Protein AF-A0A1I3Q0P3-F1 (afdb_monomer)

Secondary structure (DSSP, 8-state):
--GGGSSTHHHHHHHHHHHTT---HHHHHHHHHHTTTT-SS-S-HHHHHHHHHHHHHHHHHHHHTTT-TTS---HHHHHHT-TTSTT----TT-S-----S---PEE---TT-S---EE-TT--EE-STT--EEEEEEEETTS-EE-GGG-SEEEEEEEE-SS-EEEEEEEEETTEEEEEEEEEEEETTEEEEEEEEEEEESSSEEEEEEEESEETTEE--B-EEEE-TTSSEEEETTEEEEEESS--SEEEEE-TTT--GGGGTTTSPP-SEEE-TTSB-EEEEEEEE-TT--EEEEEEEE---TTPPPPPTTHHHHHTTT------S-HHHHHHHHHHHHHHHHT-SSS--SSSSTT-S--HHHHHHHHHHHHHTT-HHHHHHHHTTTGGGB-TTS-B-SSTTB-SHHHHHHHHHHHHHHHH-PPPPHHHHHHHHHHHHHHHHHSPPTT-SSTTTTSPPSBB-TTT-SSSB--HHHHHHHHHHHHHHHHHTTTT-HHHHHHHHHHHHHHHHHHTSPP---TT-----------------S---S-S--PPPPTT-PPPS---------------SSSSSS-------------------PPPP------------------------------PPPPPP--------------

Structure (mmCIF, N/CA/C/O backbone):
data_AF-A0A1I3Q0P3-F1
#
_entry.id   AF-A0A1I3Q0P3-F1
#
loop_
_atom_site.group_PDB
_atom_site.id
_atom_site.type_symbol
_atom_site.label_atom_id
_atom_site.label_alt_id
_atom_site.label_comp_id
_atom_site.label_asym_id
_atom_site.label_entity_id
_atom_site.label_seq_id
_atom_site.pdbx_PDB_ins_code
_atom_site.Cartn_x
_atom_site.Cartn_y
_atom_site.Cartn_z
_atom_site.occupancy
_atom_site.B_iso_or_equiv
_atom_site.auth_seq_id
_atom_site.auth_comp_id
_atom_site.auth_asym_id
_atom_site.auth_atom_id
_atom_site.pdbx_PDB_model_num
ATOM 1 N N . MET A 1 1 ? 34.367 -17.302 -1.791 1.00 31.48 1 MET A N 1
ATOM 2 C CA . MET A 1 1 ? 34.639 -18.736 -2.048 1.00 31.48 1 MET A CA 1
ATOM 3 C C . MET A 1 1 ? 33.889 -19.529 -0.984 1.00 31.48 1 MET A C 1
ATOM 5 O O . MET A 1 1 ? 34.115 -19.285 0.191 1.00 31.48 1 MET A O 1
ATOM 9 N N . ASN A 1 2 ? 32.884 -20.313 -1.379 1.00 33.78 2 ASN A N 1
ATOM 10 C CA . ASN A 1 2 ? 31.761 -20.708 -0.519 1.00 33.78 2 ASN A CA 1
ATOM 11 C C . ASN A 1 2 ? 32.018 -22.070 0.166 1.00 33.78 2 ASN A C 1
ATOM 13 O O . ASN A 1 2 ? 32.009 -23.105 -0.499 1.00 33.78 2 ASN A O 1
ATOM 17 N N . TRP A 1 3 ? 32.257 -22.073 1.483 1.00 33.59 3 TRP A N 1
ATOM 18 C CA . TRP A 1 3 ? 32.573 -23.265 2.301 1.00 33.59 3 TRP A CA 1
ATOM 19 C C . TRP A 1 3 ? 31.408 -24.285 2.357 1.00 33.59 3 TRP A C 1
ATOM 21 O O . TRP A 1 3 ? 31.614 -25.469 2.612 1.00 33.59 3 TRP A O 1
ATOM 31 N N . MET A 1 4 ? 30.172 -23.880 2.043 1.00 43.62 4 MET A N 1
ATOM 32 C CA . MET A 1 4 ? 28.964 -24.721 2.158 1.00 43.62 4 MET A CA 1
ATOM 33 C C . MET A 1 4 ? 28.831 -25.877 1.144 1.00 43.62 4 MET A C 1
ATOM 35 O O . MET A 1 4 ? 27.904 -26.678 1.262 1.00 43.62 4 MET A O 1
ATOM 39 N N . ASN A 1 5 ? 29.753 -26.032 0.189 1.00 45.09 5 ASN A N 1
ATOM 40 C CA . ASN A 1 5 ? 29.688 -27.104 -0.817 1.00 45.09 5 ASN A CA 1
ATOM 41 C C . ASN A 1 5 ? 30.310 -28.446 -0.376 1.00 45.09 5 ASN A C 1
ATOM 43 O O . ASN A 1 5 ? 30.250 -29.407 -1.139 1.00 45.09 5 ASN A O 1
ATOM 47 N N . TRP A 1 6 ? 30.893 -28.537 0.827 1.00 49.34 6 TRP A N 1
ATOM 48 C CA . TRP A 1 6 ? 31.624 -29.733 1.291 1.00 49.34 6 TRP A CA 1
ATOM 49 C C . TRP A 1 6 ? 30.910 -30.587 2.354 1.00 49.34 6 TRP A C 1
ATOM 51 O O . TRP A 1 6 ? 31.406 -31.649 2.720 1.00 49.34 6 TRP A O 1
ATOM 61 N N . LEU A 1 7 ? 29.732 -30.179 2.837 1.00 51.69 7 LEU A N 1
ATOM 62 C CA . LEU A 1 7 ? 28.928 -30.991 3.761 1.00 51.69 7 LEU A CA 1
ATOM 63 C C . LEU A 1 7 ? 27.899 -31.847 2.996 1.00 51.69 7 LEU A C 1
ATOM 65 O O . LEU A 1 7 ? 27.207 -31.318 2.124 1.00 51.69 7 LEU A O 1
ATOM 69 N N . PRO A 1 8 ? 27.700 -33.139 3.343 1.00 66.56 8 PRO A N 1
ATOM 70 C CA . PRO A 1 8 ? 26.746 -34.036 2.682 1.00 66.56 8 PRO A CA 1
ATOM 71 C C . PRO A 1 8 ? 25.292 -33.753 3.109 1.00 66.56 8 PRO A C 1
ATOM 73 O O . PRO A 1 8 ? 24.484 -34.667 3.276 1.00 66.56 8 PRO A O 1
ATOM 76 N N . TRP A 1 9 ? 24.928 -32.481 3.290 1.00 63.44 9 TRP A N 1
ATOM 77 C CA . TRP A 1 9 ? 23.600 -32.058 3.737 1.00 63.44 9 TRP A CA 1
ATOM 78 C C . TRP A 1 9 ? 22.508 -32.542 2.777 1.00 63.44 9 TRP A C 1
ATOM 80 O O . TRP A 1 9 ? 21.466 -33.019 3.216 1.00 63.44 9 TRP A O 1
ATOM 90 N N . ARG A 1 10 ? 22.791 -32.549 1.467 1.00 62.25 10 ARG A N 1
ATOM 91 C CA . ARG A 1 10 ? 21.894 -33.095 0.436 1.00 62.25 10 ARG A CA 1
ATOM 92 C C . ARG A 1 10 ? 21.556 -34.567 0.675 1.00 62.25 10 ARG A C 1
ATOM 94 O O . ARG A 1 10 ? 20.413 -34.980 0.501 1.00 62.25 10 ARG A O 1
ATOM 101 N N . TYR A 1 11 ? 22.541 -35.357 1.100 1.00 69.94 11 TYR A N 1
ATOM 102 C CA . TYR A 1 11 ? 22.355 -36.770 1.423 1.00 69.94 11 TYR A CA 1
ATOM 103 C C . TYR A 1 11 ? 21.561 -36.950 2.725 1.00 69.94 11 TYR A C 1
ATOM 105 O O . TYR A 1 11 ? 20.678 -37.806 2.786 1.00 69.94 11 TYR A O 1
ATOM 113 N N . LEU A 1 12 ? 21.820 -36.115 3.737 1.00 70.88 12 LEU A N 1
ATOM 114 C CA . LEU A 1 12 ? 21.090 -36.130 5.009 1.00 70.88 12 LEU A CA 1
ATOM 115 C C . LEU A 1 12 ? 19.610 -35.762 4.827 1.00 70.88 12 LEU A C 1
ATOM 117 O O . LEU A 1 12 ? 18.749 -36.498 5.301 1.00 70.88 12 LEU A O 1
ATOM 121 N N . VAL A 1 13 ? 19.309 -34.700 4.073 1.00 67.88 13 VAL A N 1
ATOM 122 C CA . VAL A 1 13 ? 17.935 -34.267 3.756 1.00 67.88 13 VAL A CA 1
ATOM 123 C C . VAL A 1 13 ? 17.188 -35.346 2.970 1.00 67.88 13 VAL A C 1
ATOM 125 O O . VAL A 1 13 ? 16.078 -35.728 3.335 1.00 67.88 13 VAL A O 1
ATOM 128 N N . LYS A 1 14 ? 17.823 -35.917 1.939 1.00 69.38 14 LYS A N 1
ATOM 129 C CA . LYS A 1 14 ? 17.260 -37.019 1.146 1.00 69.38 14 LYS A CA 1
ATOM 130 C C . LYS A 1 14 ? 16.966 -38.260 1.991 1.00 69.38 14 LYS A C 1
ATOM 132 O O . LYS A 1 14 ? 15.929 -38.898 1.812 1.00 69.38 14 LYS A O 1
ATOM 137 N N . ARG A 1 15 ? 17.872 -38.623 2.905 1.00 70.75 15 ARG A N 1
ATOM 138 C CA . ARG A 1 15 ? 17.718 -39.794 3.780 1.00 70.75 15 ARG A CA 1
ATOM 139 C C . ARG A 1 15 ? 16.658 -39.565 4.858 1.00 70.75 15 ARG A C 1
ATOM 141 O O . ARG A 1 15 ? 15.914 -40.495 5.152 1.00 70.75 15 ARG A O 1
ATOM 148 N N . ALA A 1 16 ? 16.559 -38.353 5.401 1.00 67.12 16 ALA A N 1
ATOM 149 C CA . ALA A 1 16 ? 15.517 -37.974 6.350 1.00 67.12 16 ALA A CA 1
ATOM 150 C C . ALA A 1 16 ? 14.125 -37.988 5.695 1.00 67.12 16 ALA A C 1
ATOM 152 O O . ALA A 1 16 ? 13.234 -38.667 6.195 1.00 67.12 16 ALA A O 1
ATOM 153 N N . ALA A 1 17 ? 13.961 -37.350 4.531 1.00 68.69 17 ALA A N 1
ATOM 154 C CA . ALA A 1 17 ? 12.686 -37.312 3.810 1.00 68.69 17 ALA A CA 1
ATOM 155 C C . ALA A 1 17 ? 12.177 -38.720 3.458 1.00 68.69 17 ALA A C 1
ATOM 157 O O . ALA A 1 17 ? 11.055 -39.081 3.812 1.00 68.69 17 ALA A O 1
ATOM 158 N N . LYS A 1 18 ? 13.043 -39.565 2.878 1.00 71.88 18 LYS A N 1
ATOM 159 C CA . LYS A 1 18 ? 12.689 -40.956 2.554 1.00 71.88 18 LYS A CA 1
ATOM 160 C C . LYS A 1 18 ? 12.363 -41.800 3.787 1.00 71.88 18 LYS A C 1
ATOM 162 O O . LYS A 1 18 ? 11.509 -42.676 3.706 1.00 71.88 18 LYS A O 1
ATOM 167 N N . ARG A 1 19 ? 13.020 -41.552 4.928 1.00 74.75 19 ARG A N 1
ATOM 168 C CA . ARG A 1 19 ? 12.754 -42.266 6.190 1.00 74.75 19 ARG A CA 1
ATOM 169 C C . ARG A 1 19 ? 11.371 -41.943 6.763 1.00 74.75 19 ARG A C 1
ATOM 171 O O . ARG A 1 19 ? 10.800 -42.792 7.435 1.00 74.75 19 ARG A O 1
ATOM 178 N N . HIS A 1 20 ? 10.839 -40.758 6.476 1.00 70.62 20 HIS A N 1
ATOM 179 C CA . HIS A 1 20 ? 9.502 -40.329 6.893 1.00 70.62 20 HIS A CA 1
ATOM 180 C C . HIS A 1 20 ? 8.432 -40.519 5.800 1.00 70.62 20 HIS A C 1
ATOM 182 O O . HIS A 1 20 ? 7.332 -39.999 5.936 1.00 70.62 20 HIS A O 1
ATOM 188 N N . GLY A 1 21 ? 8.732 -41.270 4.730 1.00 65.81 21 GLY A N 1
ATOM 189 C CA . GLY A 1 21 ? 7.770 -41.581 3.664 1.00 65.81 21 GLY A CA 1
ATOM 190 C C . GLY A 1 21 ? 7.569 -40.473 2.623 1.00 65.81 21 GLY A C 1
ATOM 191 O O . GLY A 1 21 ? 6.712 -40.610 1.756 1.00 65.81 21 GLY A O 1
ATOM 192 N N . PHE A 1 22 ? 8.363 -39.399 2.664 1.00 66.56 22 PHE A N 1
ATOM 193 C CA . PHE A 1 22 ? 8.297 -38.315 1.685 1.00 66.56 22 PHE A CA 1
ATOM 194 C C . PHE A 1 22 ? 9.160 -38.609 0.449 1.00 66.56 22 PHE A C 1
ATOM 196 O O . PHE A 1 22 ? 10.204 -39.271 0.523 1.00 66.56 22 PHE A O 1
ATOM 203 N N . LEU A 1 23 ? 8.735 -38.078 -0.703 1.00 65.19 23 LEU A N 1
ATOM 204 C CA . LEU A 1 23 ? 9.536 -38.060 -1.930 1.00 65.19 23 LEU A CA 1
ATOM 205 C C . LEU A 1 23 ? 10.870 -37.345 -1.677 1.00 65.19 23 LEU A C 1
ATOM 207 O O . LEU A 1 23 ? 10.957 -36.448 -0.844 1.00 65.19 23 LEU A O 1
ATOM 211 N N . ASP A 1 24 ? 11.919 -37.746 -2.399 1.00 72.06 24 ASP A N 1
ATOM 212 C CA . ASP A 1 24 ? 13.231 -37.094 -2.323 1.00 72.06 24 ASP A CA 1
ATOM 213 C C . ASP A 1 24 ? 13.091 -35.619 -2.736 1.00 72.06 24 ASP A C 1
ATOM 215 O O . ASP A 1 24 ? 12.898 -35.361 -3.924 1.00 72.06 24 ASP A O 1
ATOM 219 N N . PRO A 1 25 ? 13.190 -34.656 -1.804 1.00 57.84 25 PRO A N 1
ATOM 220 C CA . PRO A 1 25 ? 12.833 -33.267 -2.069 1.00 57.84 25 PRO A CA 1
ATOM 221 C C . PRO A 1 25 ? 13.770 -32.627 -3.093 1.00 57.84 25 PRO A C 1
ATOM 223 O O . PRO A 1 25 ? 13.349 -31.751 -3.832 1.00 57.84 25 PRO A O 1
ATOM 226 N N . ILE A 1 26 ? 15.016 -33.100 -3.206 1.00 60.94 26 ILE A N 1
ATOM 227 C CA . ILE A 1 26 ? 15.983 -32.596 -4.191 1.00 60.94 26 ILE A CA 1
ATOM 228 C C . ILE A 1 26 ? 15.637 -33.113 -5.588 1.00 60.94 26 ILE A C 1
ATOM 230 O O . ILE A 1 26 ? 15.688 -32.362 -6.558 1.00 60.94 26 ILE A O 1
ATOM 234 N N . ALA A 1 27 ? 15.269 -34.392 -5.698 1.00 60.84 27 ALA A N 1
ATOM 235 C CA . ALA A 1 27 ? 14.805 -34.957 -6.961 1.00 60.84 27 ALA A CA 1
ATOM 236 C C . ALA A 1 27 ? 13.433 -34.394 -7.364 1.00 60.84 27 ALA A C 1
ATOM 238 O O . ALA A 1 27 ? 13.178 -34.216 -8.550 1.00 60.84 27 ALA A O 1
ATOM 239 N N . LEU A 1 28 ? 12.571 -34.093 -6.389 1.00 58.91 28 LEU A N 1
ATOM 240 C CA . LEU A 1 28 ? 11.281 -33.448 -6.598 1.00 58.91 28 LEU A CA 1
ATOM 241 C C . LEU A 1 28 ? 11.463 -32.004 -7.067 1.00 58.91 28 LEU A C 1
ATOM 243 O O . LEU A 1 28 ? 10.904 -31.665 -8.092 1.00 58.91 28 LEU A O 1
ATOM 247 N N . LEU A 1 29 ? 12.300 -31.195 -6.407 1.00 55.69 29 LEU A N 1
ATOM 248 C CA . LEU A 1 29 ? 12.660 -29.840 -6.853 1.00 55.69 29 LEU A CA 1
ATOM 249 C C . LEU A 1 29 ? 13.278 -29.845 -8.255 1.00 55.69 29 LEU A C 1
ATOM 251 O O . LEU A 1 29 ? 12.891 -29.044 -9.097 1.00 55.69 29 LEU A O 1
ATOM 255 N N . GLY A 1 30 ? 14.185 -30.786 -8.539 1.00 59.50 30 GLY A N 1
ATOM 256 C CA . GLY A 1 30 ? 14.754 -30.947 -9.879 1.00 59.50 30 GLY A CA 1
ATOM 257 C C . GLY A 1 30 ? 13.704 -31.302 -10.940 1.00 59.50 30 GLY A C 1
ATOM 258 O O . GLY A 1 30 ? 13.764 -30.785 -12.051 1.00 59.50 30 GLY A O 1
ATOM 259 N N . LYS A 1 31 ? 12.715 -32.139 -10.596 1.00 61.66 31 LYS A N 1
ATOM 260 C CA . LYS A 1 31 ? 11.578 -32.450 -11.476 1.00 61.66 31 LYS A CA 1
ATOM 261 C C . LYS A 1 31 ? 10.579 -31.294 -11.597 1.00 61.66 31 LYS A C 1
ATOM 263 O O . LYS A 1 31 ? 10.081 -31.054 -12.689 1.00 61.66 31 LYS A O 1
ATOM 268 N N . LEU A 1 32 ? 10.320 -30.558 -10.520 1.00 58.47 32 LEU A N 1
ATOM 269 C CA . LEU A 1 32 ? 9.464 -29.371 -10.518 1.00 58.47 32 LEU A CA 1
ATOM 270 C C . LEU A 1 32 ? 10.047 -28.283 -11.422 1.00 58.47 32 LEU A C 1
ATOM 272 O O . LEU A 1 32 ? 9.343 -27.776 -12.283 1.00 58.47 32 LEU A O 1
ATOM 276 N N . HIS A 1 33 ? 11.357 -28.033 -11.338 1.00 57.72 33 HIS A N 1
ATOM 277 C CA . HIS A 1 33 ? 12.046 -27.139 -12.273 1.00 57.72 33 HIS A CA 1
ATOM 278 C C . HIS A 1 33 ? 11.971 -27.631 -13.728 1.00 57.72 33 HIS A C 1
ATOM 280 O O . HIS A 1 33 ? 11.928 -26.815 -14.640 1.00 57.72 33 HIS A O 1
ATOM 286 N N . SER A 1 34 ? 11.927 -28.948 -13.973 1.00 59.62 34 SER A N 1
ATOM 287 C CA . SER A 1 34 ? 11.776 -29.477 -15.337 1.00 59.62 34 SER A CA 1
ATOM 288 C C . SER A 1 34 ? 10.367 -29.324 -15.922 1.00 59.62 34 SER A C 1
ATOM 290 O O . SER A 1 34 ? 10.226 -29.401 -17.137 1.00 59.62 34 SER A O 1
ATOM 292 N N . PHE A 1 35 ? 9.341 -29.072 -15.097 1.00 62.06 35 PHE A N 1
ATOM 293 C CA . PHE A 1 35 ? 8.002 -28.730 -15.594 1.00 62.06 35 PHE A CA 1
ATOM 294 C C . PHE A 1 35 ? 7.901 -27.284 -16.102 1.00 62.06 35 PHE A C 1
ATOM 296 O O . PHE A 1 35 ? 6.947 -26.971 -16.802 1.00 62.06 35 PHE A O 1
ATOM 303 N N . ALA A 1 36 ? 8.884 -26.426 -15.803 1.00 57.00 36 ALA A N 1
ATOM 304 C CA . ALA A 1 36 ? 8.935 -25.029 -16.243 1.00 57.00 36 ALA A CA 1
ATOM 305 C C . ALA A 1 36 ? 9.684 -24.821 -17.583 1.00 57.00 36 ALA A C 1
ATOM 307 O O . ALA A 1 36 ? 10.073 -23.699 -17.915 1.00 57.00 36 ALA A O 1
ATOM 308 N N . GLN A 1 37 ? 9.928 -25.888 -18.358 1.00 57.44 37 GLN A N 1
ATOM 309 C CA . GLN A 1 37 ? 10.468 -25.754 -19.717 1.00 57.44 37 GLN A CA 1
ATOM 310 C C . GLN A 1 37 ? 9.395 -25.175 -20.648 1.00 57.44 37 GLN A C 1
ATOM 312 O O . GLN A 1 37 ? 8.255 -25.635 -20.576 1.00 57.44 37 GLN A O 1
ATOM 317 N N . PRO A 1 38 ? 9.733 -24.189 -21.504 1.00 51.31 38 PRO A N 1
ATOM 318 C CA . PRO A 1 38 ? 11.033 -24.007 -22.173 1.00 51.31 38 PRO A CA 1
ATOM 319 C C . PRO A 1 38 ? 11.969 -22.911 -21.613 1.00 51.31 38 PRO A C 1
ATOM 321 O O . PRO A 1 38 ? 12.885 -22.479 -22.309 1.00 51.31 38 PRO A O 1
ATOM 324 N N . SER A 1 39 ? 11.794 -22.461 -20.370 1.00 60.47 39 SER A N 1
ATOM 325 C CA . SER A 1 39 ? 12.551 -21.316 -19.840 1.00 60.47 39 SER A CA 1
ATOM 326 C C . SER A 1 39 ? 13.993 -21.617 -19.405 1.00 60.47 39 SER A C 1
ATOM 328 O O . SER A 1 39 ? 14.283 -22.648 -18.794 1.00 60.47 39 SER A O 1
ATOM 330 N N . GLU A 1 40 ? 14.897 -20.660 -19.653 1.00 60.88 40 GLU A N 1
ATOM 331 C CA . GLU A 1 40 ? 16.273 -20.641 -19.118 1.00 60.88 40 GLU A CA 1
ATOM 332 C C . GLU A 1 40 ? 16.326 -20.281 -17.621 1.00 60.88 40 GLU A C 1
ATOM 334 O O . GLU A 1 40 ? 17.331 -20.531 -16.951 1.00 60.88 40 GLU A O 1
ATOM 339 N N . VAL A 1 41 ? 15.249 -19.686 -17.102 1.00 56.66 41 VAL A N 1
ATOM 340 C CA . VAL A 1 41 ? 15.086 -19.260 -15.706 1.00 56.66 41 VAL A CA 1
ATOM 341 C C . VAL A 1 41 ? 13.923 -20.036 -15.082 1.00 56.66 41 VAL A C 1
ATOM 343 O O . VAL A 1 41 ? 12.924 -20.307 -15.748 1.00 56.66 41 VAL A O 1
ATOM 346 N N . GLY A 1 42 ? 14.047 -20.415 -13.809 1.00 59.09 42 GLY A N 1
ATOM 347 C CA . GLY A 1 42 ? 12.918 -20.951 -13.041 1.00 59.09 42 GLY A CA 1
ATOM 348 C C . GLY A 1 42 ? 11.895 -19.867 -12.681 1.00 59.09 42 GLY A C 1
ATOM 349 O O . GLY A 1 42 ? 11.893 -18.780 -13.251 1.00 59.09 42 GLY A O 1
ATOM 350 N N . GLU A 1 43 ? 11.034 -20.147 -11.706 1.00 57.41 43 GLU A N 1
ATOM 351 C CA . GLU A 1 43 ? 10.203 -19.105 -11.093 1.00 57.41 43 GLU A CA 1
ATOM 352 C C . GLU A 1 43 ? 11.100 -18.038 -10.423 1.00 57.41 43 GLU A C 1
ATOM 354 O O . GLU A 1 43 ? 12.088 -18.413 -9.772 1.00 57.41 43 GLU A O 1
ATOM 359 N N . PRO A 1 44 ? 10.787 -16.729 -10.541 1.00 58.25 44 PRO A N 1
ATOM 360 C CA . PRO A 1 44 ? 11.600 -15.668 -9.951 1.00 58.25 44 PRO A CA 1
ATOM 361 C C . PRO A 1 44 ? 11.810 -15.875 -8.445 1.00 58.25 44 PRO A C 1
ATOM 363 O O . PRO A 1 44 ? 10.858 -16.094 -7.688 1.00 58.25 44 PRO A O 1
ATOM 366 N N . ILE A 1 45 ? 13.056 -15.771 -7.969 1.00 60.00 45 ILE A N 1
ATOM 367 C CA . ILE A 1 45 ? 13.389 -15.981 -6.547 1.00 60.00 45 ILE A CA 1
ATOM 368 C C . ILE A 1 45 ? 12.661 -14.959 -5.664 1.00 60.00 45 ILE A C 1
ATOM 370 O O . ILE A 1 45 ? 12.286 -15.267 -4.530 1.00 60.00 45 ILE A O 1
ATOM 374 N N . GLU A 1 46 ? 12.450 -13.749 -6.174 1.00 64.69 46 GLU A N 1
ATOM 375 C CA . GLU A 1 46 ? 11.692 -12.684 -5.526 1.00 64.69 46 GLU A CA 1
ATOM 376 C C . GLU A 1 46 ? 10.242 -13.115 -5.260 1.00 64.69 46 GLU A C 1
ATOM 378 O O . GLU A 1 46 ? 9.743 -12.935 -4.144 1.00 64.69 46 GLU A O 1
ATOM 383 N N . LEU A 1 47 ? 9.596 -13.758 -6.242 1.00 60.81 47 LEU A N 1
ATOM 384 C CA . LEU A 1 47 ? 8.244 -14.304 -6.113 1.00 60.81 47 LEU A CA 1
ATOM 385 C C . LEU A 1 47 ? 8.204 -15.527 -5.205 1.00 60.81 47 LEU A C 1
ATOM 387 O O . LEU A 1 47 ? 7.302 -15.633 -4.381 1.00 60.81 47 LEU A O 1
ATOM 391 N N . LEU A 1 48 ? 9.203 -16.407 -5.272 1.00 58.56 48 LEU A N 1
ATOM 392 C CA . LEU A 1 48 ? 9.302 -17.547 -4.360 1.00 58.56 48 LEU A CA 1
ATOM 393 C C . LEU A 1 48 ? 9.444 -17.093 -2.905 1.00 58.56 48 LEU A C 1
ATOM 395 O O . LEU A 1 48 ? 8.753 -17.600 -2.026 1.00 58.56 48 LEU A O 1
ATOM 399 N N . ARG A 1 49 ? 10.304 -16.106 -2.626 1.00 61.22 49 ARG A N 1
ATOM 400 C CA . ARG A 1 49 ? 10.451 -15.536 -1.275 1.00 61.22 49 ARG A CA 1
ATOM 401 C C . ARG A 1 49 ? 9.151 -14.903 -0.801 1.00 61.22 49 ARG A C 1
ATOM 403 O O . ARG A 1 49 ? 8.736 -15.148 0.331 1.00 61.22 49 ARG A O 1
ATOM 410 N N . ALA A 1 50 ? 8.506 -14.127 -1.667 1.00 59.38 50 ALA A N 1
ATOM 411 C CA . ALA A 1 50 ? 7.207 -13.541 -1.385 1.00 59.38 50 ALA A CA 1
ATOM 412 C C . ALA A 1 50 ? 6.148 -14.606 -1.079 1.00 59.38 50 ALA A C 1
ATOM 414 O O . ALA A 1 50 ? 5.475 -14.516 -0.056 1.00 59.38 50 ALA A O 1
ATOM 415 N N . GLY A 1 51 ? 6.049 -15.627 -1.930 1.00 66.75 51 GLY A N 1
ATOM 416 C CA . GLY A 1 51 ? 5.122 -16.742 -1.797 1.00 66.75 51 GLY A CA 1
ATOM 417 C C . GLY A 1 51 ? 5.370 -17.545 -0.526 1.00 66.75 51 GLY A C 1
ATOM 418 O O . GLY A 1 51 ? 4.422 -17.881 0.172 1.00 66.75 51 GLY A O 1
ATOM 419 N N . VAL A 1 52 ? 6.630 -17.782 -0.146 1.00 69.50 52 VAL A N 1
ATOM 420 C CA . VAL A 1 52 ? 6.970 -18.463 1.114 1.00 69.50 52 VAL A CA 1
ATOM 421 C C . VAL A 1 52 ? 6.499 -17.661 2.325 1.00 69.50 52 VAL A C 1
ATOM 423 O O . VAL A 1 52 ? 5.877 -18.238 3.212 1.00 69.50 52 VAL A O 1
ATOM 426 N N . VAL A 1 53 ? 6.750 -16.348 2.373 1.00 72.50 53 VAL A N 1
ATOM 427 C CA . VAL A 1 53 ? 6.267 -15.491 3.474 1.00 72.50 53 VAL A CA 1
ATOM 428 C C . VAL A 1 53 ? 4.737 -15.483 3.519 1.00 72.50 53 VAL A C 1
ATOM 430 O O . VAL A 1 53 ? 4.140 -15.633 4.586 1.00 72.50 53 VAL A O 1
ATOM 433 N N . PHE A 1 54 ? 4.102 -15.381 2.354 1.00 76.69 54 PHE A N 1
ATOM 434 C CA . PHE A 1 54 ? 2.653 -15.365 2.209 1.00 76.69 54 PHE A CA 1
ATOM 435 C C . PHE A 1 54 ? 2.001 -16.682 2.656 1.00 76.69 54 PHE A C 1
ATOM 437 O O . PHE A 1 54 ? 1.058 -16.675 3.444 1.00 76.69 54 PHE A O 1
ATOM 444 N N . HIS A 1 55 ? 2.547 -17.830 2.252 1.00 81.19 55 HIS A N 1
ATOM 445 C CA . HIS A 1 55 ? 2.069 -19.142 2.688 1.00 81.19 55 HIS A CA 1
ATOM 446 C C . HIS A 1 55 ? 2.429 -19.450 4.143 1.00 81.19 55 HIS A C 1
ATOM 448 O O . HIS A 1 55 ? 1.642 -20.106 4.820 1.00 81.19 55 HIS A O 1
ATOM 454 N N . ALA A 1 56 ? 3.553 -18.954 4.669 1.00 80.38 56 ALA A N 1
ATOM 455 C CA . ALA A 1 56 ? 3.862 -19.050 6.096 1.00 80.38 56 ALA A CA 1
ATOM 456 C C . ALA A 1 56 ? 2.818 -18.302 6.939 1.00 80.38 56 ALA A C 1
ATOM 458 O O . ALA A 1 56 ? 2.302 -18.858 7.909 1.00 80.38 56 ALA A O 1
ATOM 459 N N . ARG A 1 57 ? 2.419 -17.093 6.521 1.00 85.19 57 ARG A N 1
ATOM 460 C CA . ARG A 1 57 ? 1.259 -16.400 7.100 1.00 85.19 57 ARG A CA 1
ATOM 461 C C . ARG A 1 57 ? -0.017 -17.202 6.916 1.00 85.19 57 ARG A C 1
ATOM 463 O O . ARG A 1 57 ? -0.770 -17.367 7.866 1.00 85.19 57 ARG A O 1
ATOM 470 N N . GLY A 1 58 ? -0.228 -17.766 5.732 1.00 86.69 58 GLY A N 1
ATOM 471 C CA . GLY A 1 58 ? -1.384 -18.607 5.456 1.00 86.69 58 GLY A CA 1
ATOM 472 C C . GLY A 1 58 ? -1.487 -19.831 6.373 1.00 86.69 58 GLY A C 1
ATOM 473 O O . GLY A 1 58 ? -2.590 -20.213 6.766 1.00 86.69 58 GLY A O 1
ATOM 474 N N . LEU A 1 59 ? -0.357 -20.425 6.769 1.00 87.44 59 LEU A N 1
ATOM 475 C CA . LEU A 1 59 ? -0.311 -21.483 7.780 1.00 87.44 59 LEU A CA 1
ATOM 476 C C . LEU A 1 59 ? -0.760 -20.957 9.147 1.00 87.44 59 LEU A C 1
ATOM 478 O O . LEU A 1 59 ? -1.596 -21.590 9.788 1.00 87.44 59 LEU A O 1
ATOM 482 N N . ILE A 1 60 ? -0.259 -19.799 9.581 1.00 88.75 60 ILE A N 1
ATOM 483 C CA . ILE A 1 60 ? -0.670 -19.173 10.848 1.00 88.75 60 ILE A CA 1
ATOM 484 C C . ILE A 1 60 ? -2.173 -18.867 10.821 1.00 88.75 60 ILE A C 1
ATOM 486 O O . ILE A 1 60 ? -2.905 -19.302 11.706 1.00 88.75 60 ILE A O 1
ATOM 490 N N . ASN A 1 61 ? -2.651 -18.216 9.761 1.00 91.69 61 ASN A N 1
ATOM 491 C CA . ASN A 1 61 ? -4.062 -17.915 9.536 1.00 91.69 61 ASN A CA 1
ATOM 492 C C . ASN A 1 61 ? -4.930 -19.179 9.632 1.00 91.69 61 ASN A C 1
ATOM 494 O O . ASN A 1 61 ? -5.969 -19.160 10.287 1.00 91.69 61 ASN A O 1
ATOM 498 N N . SER A 1 62 ? -4.497 -20.298 9.036 1.00 87.75 62 SER A N 1
ATOM 499 C CA . SER A 1 62 ? -5.239 -21.565 9.110 1.00 87.75 62 SER A CA 1
ATOM 500 C C . SER A 1 62 ? -5.378 -22.103 10.536 1.00 87.75 62 SER A C 1
ATOM 502 O O . SER A 1 62 ? -6.421 -22.644 10.889 1.00 87.75 62 SER A O 1
ATOM 504 N N . ARG A 1 63 ? -4.354 -21.909 11.374 1.00 87.62 63 ARG A N 1
ATOM 505 C CA . ARG A 1 63 ? -4.326 -22.384 12.763 1.00 87.62 63 ARG A CA 1
ATOM 506 C C . ARG A 1 63 ? -5.043 -21.459 13.731 1.00 87.62 63 ARG A C 1
ATOM 508 O O . ARG A 1 63 ? -5.540 -21.931 14.743 1.00 87.62 63 ARG A O 1
ATOM 515 N N . VAL A 1 64 ? -5.077 -20.166 13.445 1.00 90.94 64 VAL A N 1
ATOM 516 C CA . VAL A 1 64 ? -5.667 -19.185 14.354 1.00 90.94 64 VAL A CA 1
ATOM 517 C C . VAL A 1 64 ? -7.121 -18.929 13.981 1.00 90.94 64 VAL A C 1
ATOM 519 O O . VAL A 1 64 ? -8.007 -19.141 14.796 1.00 90.94 64 VAL A O 1
ATOM 522 N N . ILE A 1 65 ? -7.402 -18.544 12.739 1.00 92.19 65 ILE A N 1
ATOM 523 C CA . ILE A 1 65 ? -8.725 -18.033 12.360 1.00 92.19 65 ILE A CA 1
ATOM 524 C C . ILE A 1 65 ? -9.779 -19.143 12.385 1.00 92.19 65 ILE A C 1
ATOM 526 O O . ILE A 1 65 ? -10.841 -18.984 12.978 1.00 92.19 65 ILE A O 1
ATOM 530 N N . GLN A 1 66 ? -9.481 -20.298 11.782 1.00 86.94 66 GLN A N 1
ATOM 531 C CA . GLN A 1 66 ? -10.456 -21.386 11.641 1.00 86.94 66 GLN A CA 1
ATOM 532 C C . GLN A 1 66 ? -10.960 -21.922 12.988 1.00 86.94 66 GLN A C 1
ATOM 534 O O . GLN A 1 66 ? -12.088 -22.404 13.071 1.00 86.94 66 GLN A O 1
ATOM 539 N N . HIS A 1 67 ? -10.124 -21.866 14.023 1.00 87.81 67 HIS A N 1
ATOM 540 C CA . HIS A 1 67 ? -10.458 -22.365 15.353 1.00 87.81 67 HIS A CA 1
ATOM 541 C C . HIS A 1 67 ? -11.142 -21.319 16.242 1.00 87.81 67 HIS A C 1
ATOM 543 O O . HIS A 1 67 ? -11.618 -21.681 17.310 1.00 87.81 67 HIS A O 1
ATOM 549 N N . ASN A 1 68 ? -11.215 -20.063 15.795 1.00 92.81 68 ASN A N 1
ATOM 550 C CA . ASN A 1 68 ? -11.655 -18.915 16.589 1.00 92.81 68 ASN A CA 1
ATOM 551 C C . ASN A 1 68 ? -12.620 -18.024 15.783 1.00 92.81 68 ASN A C 1
ATOM 553 O O . ASN A 1 68 ? -12.491 -16.802 15.762 1.00 92.81 68 ASN A O 1
ATOM 557 N N . LEU A 1 69 ? -13.559 -18.622 15.038 1.00 91.06 69 LEU A N 1
ATOM 558 C CA . LEU A 1 69 ? -14.491 -17.888 14.159 1.00 91.06 69 LEU A CA 1
ATOM 559 C C . LEU A 1 69 ? -15.488 -16.993 14.916 1.00 91.06 69 LEU A C 1
ATOM 561 O O . LEU A 1 69 ? -16.149 -16.154 14.315 1.00 91.06 69 LEU A O 1
ATOM 565 N N . ASP A 1 70 ? -15.601 -17.168 16.225 1.00 90.88 70 ASP A N 1
ATOM 566 C CA . ASP A 1 70 ? -16.400 -16.349 17.130 1.00 90.88 70 ASP A CA 1
ATOM 567 C C . ASP A 1 70 ? -15.759 -14.979 17.438 1.00 90.88 70 ASP A C 1
ATOM 569 O O . ASP A 1 70 ? -16.473 -14.030 17.791 1.00 90.88 70 ASP A O 1
ATOM 573 N N . TRP A 1 71 ? -14.444 -14.833 17.228 1.00 95.88 71 TRP A N 1
ATOM 574 C CA . TRP A 1 71 ? -13.713 -13.571 17.390 1.00 95.88 71 TRP A CA 1
ATOM 575 C C . TRP A 1 71 ? -14.121 -12.527 16.349 1.00 95.88 71 TRP A C 1
ATOM 577 O O . TRP A 1 71 ? -14.572 -12.866 15.259 1.00 95.88 71 TRP A O 1
ATOM 587 N N . VAL A 1 72 ? -13.925 -11.242 16.658 1.00 96.50 72 VAL A N 1
ATOM 588 C CA . VAL A 1 72 ? -14.196 -10.152 15.704 1.00 96.50 72 VAL A CA 1
ATOM 589 C C . VAL A 1 72 ? -13.069 -10.068 14.677 1.00 96.50 72 VAL A C 1
ATOM 591 O O . VAL A 1 72 ? -11.977 -9.590 14.983 1.00 96.50 72 VAL A O 1
ATOM 594 N N . TRP A 1 73 ? -13.290 -10.508 13.446 1.00 97.00 73 TRP A N 1
ATOM 595 C CA . TRP A 1 73 ? -12.217 -10.522 12.453 1.00 97.00 73 TRP A CA 1
ATOM 596 C C . TRP A 1 73 ? -12.280 -9.339 11.474 1.00 97.00 73 TRP A C 1
ATOM 598 O O . TRP A 1 73 ? -13.338 -8.721 11.320 1.00 97.00 73 TRP A O 1
ATOM 608 N N . PRO A 1 74 ? -11.159 -9.016 10.789 1.00 96.81 74 PRO A N 1
ATOM 609 C CA . PRO A 1 74 ? -11.160 -8.114 9.638 1.00 96.81 74 PRO A CA 1
ATOM 610 C C . PRO A 1 74 ? -12.193 -8.524 8.587 1.00 96.81 74 PRO A C 1
ATOM 612 O O . PRO A 1 74 ? -12.523 -9.707 8.462 1.00 96.81 74 PRO A O 1
ATOM 615 N N . TYR A 1 75 ? -12.651 -7.570 7.770 1.00 97.06 75 TYR A N 1
ATOM 616 C CA . TYR A 1 75 ? -13.757 -7.805 6.839 1.00 97.06 75 TYR A CA 1
ATOM 617 C C . TYR A 1 75 ? -13.533 -9.010 5.920 1.00 97.06 75 TYR A C 1
ATOM 619 O O . TYR A 1 75 ? -14.430 -9.829 5.742 1.00 97.06 75 TYR A O 1
ATOM 627 N N . TRP A 1 76 ? -12.322 -9.168 5.384 1.00 96.06 76 TRP A N 1
ATOM 628 C CA . TRP A 1 76 ? -12.004 -10.273 4.481 1.00 96.06 76 TRP A CA 1
ATOM 629 C C . TRP A 1 76 ? -12.191 -11.654 5.124 1.00 96.06 76 TRP A C 1
ATOM 631 O O . TRP A 1 76 ? -12.613 -12.587 4.447 1.00 96.06 76 TRP A O 1
ATOM 641 N N . VAL A 1 77 ? -11.920 -11.793 6.425 1.00 96.12 77 VAL A N 1
ATOM 642 C CA . VAL A 1 77 ? -12.111 -13.053 7.152 1.00 96.12 77 VAL A CA 1
ATOM 643 C C . VAL A 1 77 ? -13.598 -13.330 7.325 1.00 96.12 77 VAL A C 1
ATOM 645 O O . VAL A 1 77 ? -14.054 -14.418 6.987 1.00 96.12 77 VAL A O 1
ATOM 648 N N . GLU A 1 78 ? -14.354 -12.331 7.787 1.00 95.88 78 GLU A N 1
ATOM 649 C CA . GLU A 1 78 ? -15.809 -12.428 7.972 1.00 95.88 78 GLU A CA 1
ATOM 650 C C . GLU A 1 78 ? -16.523 -12.808 6.665 1.00 95.88 78 GLU A C 1
ATOM 652 O O . GLU A 1 78 ? -17.571 -13.442 6.699 1.00 95.88 78 GLU A O 1
ATOM 657 N N . ARG A 1 79 ? -15.948 -12.450 5.507 1.00 95.38 79 ARG A N 1
ATOM 658 C CA . ARG A 1 79 ? -16.446 -12.854 4.187 1.00 95.38 79 ARG A CA 1
ATOM 659 C C . ARG A 1 79 ? -15.954 -14.241 3.763 1.00 95.38 79 ARG A C 1
ATOM 661 O O . ARG A 1 79 ? -16.754 -15.133 3.518 1.00 95.38 79 ARG A O 1
ATOM 668 N N . GLN A 1 80 ? -14.640 -14.468 3.708 1.00 95.06 80 GLN A N 1
ATOM 669 C CA . GLN A 1 80 ? -14.083 -15.718 3.164 1.00 95.06 80 GLN A CA 1
ATOM 670 C C . GLN A 1 80 ? -14.384 -16.957 4.010 1.00 95.06 80 GLN A C 1
ATOM 672 O O . GLN A 1 80 ? -14.278 -18.083 3.510 1.00 95.06 80 GLN A O 1
ATOM 677 N N . PHE A 1 81 ? -14.703 -16.774 5.295 1.00 92.56 81 PHE A N 1
ATOM 678 C CA . PHE A 1 81 ? -14.979 -17.883 6.197 1.00 92.56 81 PHE A CA 1
ATOM 679 C C . PHE A 1 81 ? -16.466 -18.226 6.340 1.00 92.56 81 PHE A C 1
ATOM 681 O O . PHE A 1 81 ? -16.744 -19.328 6.826 1.00 92.56 81 PHE A O 1
ATOM 688 N N . ASP A 1 82 ? -17.373 -17.377 5.848 1.00 93.12 82 ASP A N 1
ATOM 689 C CA . ASP A 1 82 ? -18.828 -17.571 5.856 1.00 93.12 82 ASP A CA 1
ATOM 690 C C . ASP A 1 82 ? -19.295 -18.365 4.619 1.00 93.12 82 ASP A C 1
ATOM 692 O O . ASP A 1 82 ? -19.217 -17.843 3.511 1.00 93.12 82 ASP A O 1
ATOM 696 N N . PRO A 1 83 ? -19.804 -19.608 4.762 1.00 92.81 83 PRO A N 1
ATOM 697 C CA . PRO A 1 83 ? -20.299 -20.412 3.638 1.00 92.81 83 PRO A CA 1
ATOM 698 C C . PRO A 1 83 ? -21.450 -19.785 2.843 1.00 92.81 83 PRO A C 1
ATOM 700 O O . PRO A 1 83 ? -21.718 -20.231 1.729 1.00 92.81 83 PRO A O 1
ATOM 703 N N . GLY A 1 84 ? -22.162 -18.813 3.421 1.00 93.75 84 GLY A N 1
ATOM 704 C CA . GLY A 1 84 ? -23.241 -18.091 2.752 1.00 93.75 84 GLY A CA 1
ATOM 705 C C . GLY A 1 84 ? -22.774 -16.893 1.924 1.00 93.75 84 GLY A C 1
ATOM 706 O O . GLY A 1 84 ? -23.586 -16.317 1.199 1.00 93.75 84 GLY A O 1
ATOM 707 N N . ASP A 1 85 ? -21.502 -16.501 2.023 1.00 95.00 85 ASP A N 1
ATOM 708 C CA . ASP A 1 85 ? -20.978 -15.324 1.339 1.00 95.00 85 ASP A CA 1
ATOM 709 C C . ASP A 1 85 ? -20.389 -15.678 -0.043 1.00 95.00 85 ASP A C 1
ATOM 711 O O . ASP A 1 85 ? -19.693 -16.687 -0.178 1.00 95.00 85 ASP A O 1
ATOM 715 N N . PRO A 1 86 ? -20.595 -14.853 -1.089 1.00 93.69 86 PRO A N 1
ATOM 716 C CA . PRO A 1 86 ? -19.996 -15.081 -2.407 1.00 93.69 86 PRO A CA 1
ATOM 717 C C . PRO A 1 86 ? -18.462 -15.136 -2.409 1.00 93.69 86 PRO A C 1
ATOM 719 O O . PRO A 1 86 ? -17.874 -15.718 -3.317 1.00 93.69 86 PRO A O 1
ATOM 722 N N . ALA A 1 87 ? -17.807 -14.531 -1.415 1.00 93.88 87 ALA A N 1
ATOM 723 C CA . ALA A 1 87 ? -16.357 -14.573 -1.265 1.00 93.88 87 ALA A CA 1
ATOM 724 C C . ALA A 1 87 ? -15.855 -15.820 -0.510 1.00 93.88 87 ALA A C 1
ATOM 726 O O . ALA A 1 87 ? -14.654 -15.924 -0.250 1.00 93.88 87 ALA A O 1
ATOM 727 N N . PHE A 1 88 ? -16.739 -16.751 -0.134 1.00 93.88 88 PHE A N 1
ATOM 728 C CA . PHE A 1 88 ? -16.374 -17.970 0.579 1.00 93.88 88 PHE A CA 1
ATOM 729 C C . PHE A 1 88 ? -15.323 -18.795 -0.166 1.00 93.88 88 PHE A C 1
ATOM 731 O O . PHE A 1 88 ? -15.444 -19.064 -1.362 1.00 93.88 88 PHE A O 1
ATOM 738 N N . ILE A 1 89 ? -14.326 -19.288 0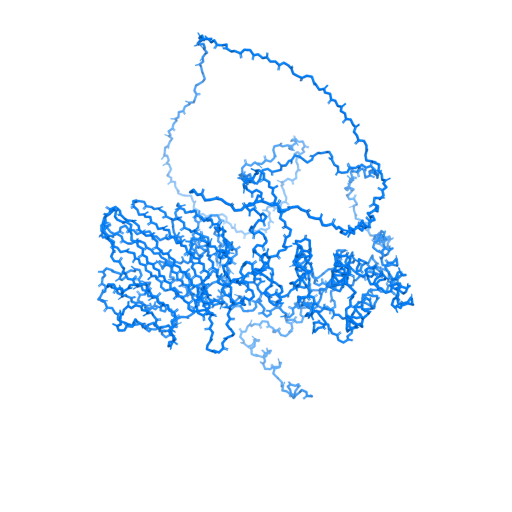.573 1.00 89.88 89 ILE A N 1
ATOM 739 C CA . ILE A 1 89 ? -13.285 -20.162 0.026 1.00 89.88 89 ILE A CA 1
ATOM 740 C C . ILE A 1 89 ? -13.342 -21.528 0.723 1.00 89.88 89 ILE A C 1
ATOM 742 O O . ILE A 1 89 ? -13.076 -21.606 1.927 1.00 89.88 89 ILE A O 1
ATOM 746 N N . PRO A 1 90 ? -13.656 -22.623 -0.002 1.00 84.62 90 PRO A N 1
ATOM 747 C CA . PRO A 1 90 ? -13.666 -23.974 0.555 1.00 84.62 90 PRO A CA 1
ATOM 748 C C . PRO A 1 90 ? -12.295 -24.406 1.092 1.00 84.62 90 PRO A C 1
ATOM 750 O O . PRO A 1 90 ? -11.264 -24.211 0.453 1.00 84.62 90 PRO A O 1
ATOM 753 N N . ARG A 1 91 ? -12.285 -25.050 2.267 1.00 76.69 91 ARG A N 1
ATOM 754 C CA . ARG A 1 91 ? -11.054 -25.281 3.055 1.00 76.69 91 ARG A CA 1
ATOM 755 C C . ARG A 1 91 ? -10.617 -26.739 3.182 1.00 76.69 91 ARG A C 1
ATOM 757 O O . ARG A 1 91 ? -9.530 -26.995 3.682 1.00 76.69 91 ARG A O 1
ATOM 764 N N . ALA A 1 92 ? -11.432 -27.699 2.737 1.00 67.50 92 ALA A N 1
ATOM 765 C CA . ALA A 1 92 ? -11.252 -29.128 3.041 1.00 67.50 92 ALA A CA 1
ATOM 766 C C . ALA A 1 92 ? -9.883 -29.710 2.629 1.00 67.50 92 ALA A C 1
ATOM 768 O O . ALA A 1 92 ? -9.440 -30.695 3.214 1.00 67.50 92 ALA A O 1
ATOM 769 N N . PHE A 1 93 ? -9.207 -29.090 1.658 1.00 69.31 93 PHE A N 1
ATOM 770 C CA . PHE A 1 93 ? -7.914 -29.547 1.144 1.00 69.31 93 PHE A CA 1
ATOM 771 C C . PHE A 1 93 ? -6.839 -28.451 1.110 1.00 69.31 93 PHE A C 1
ATOM 773 O O . PHE A 1 93 ? -5.740 -28.701 0.617 1.00 69.31 93 PHE A O 1
ATOM 780 N N . SER A 1 94 ? -7.126 -27.248 1.626 1.00 74.38 94 SER A N 1
ATOM 781 C CA . SER A 1 94 ? -6.134 -26.170 1.658 1.00 74.38 94 SER A CA 1
ATOM 782 C C . SER A 1 94 ? -5.312 -26.234 2.939 1.00 74.38 94 SER A C 1
ATOM 784 O O . SER A 1 94 ? -5.852 -26.258 4.041 1.00 74.38 94 SER A O 1
ATOM 786 N N . ILE A 1 95 ? -3.988 -26.239 2.794 1.00 76.25 95 ILE A N 1
ATOM 787 C CA . ILE A 1 95 ? -3.056 -26.225 3.928 1.00 76.25 95 ILE A CA 1
ATOM 788 C C . ILE A 1 95 ? -2.852 -24.788 4.445 1.00 76.25 95 ILE A C 1
ATOM 790 O O . ILE A 1 95 ? -2.489 -24.594 5.602 1.00 76.25 95 ILE A O 1
ATOM 794 N N . THR A 1 96 ? -3.090 -23.772 3.609 1.00 84.69 96 THR A N 1
ATOM 795 C CA . THR A 1 96 ? -2.821 -22.362 3.930 1.00 84.69 96 THR A CA 1
ATOM 796 C C . THR A 1 96 ? -4.025 -21.480 3.626 1.00 84.69 96 THR A C 1
ATOM 798 O O . THR A 1 96 ? -4.612 -21.597 2.551 1.00 84.69 96 THR A O 1
ATOM 801 N N . HIS A 1 97 ? -4.356 -20.550 4.523 1.00 88.25 97 HIS A N 1
ATOM 802 C CA . HIS A 1 97 ? -5.443 -19.584 4.335 1.00 88.25 97 HIS A CA 1
ATOM 803 C C . HIS A 1 97 ? -4.905 -18.176 4.122 1.00 88.25 97 HIS A C 1
ATOM 805 O O . HIS A 1 97 ? -4.459 -17.509 5.050 1.00 88.25 97 HIS A O 1
ATOM 811 N N . ILE A 1 98 ? -4.970 -17.727 2.882 1.00 89.75 98 ILE A N 1
ATOM 812 C CA . ILE A 1 98 ? -4.498 -16.420 2.437 1.00 89.75 98 ILE A CA 1
ATOM 813 C C . ILE A 1 98 ? -5.693 -15.546 2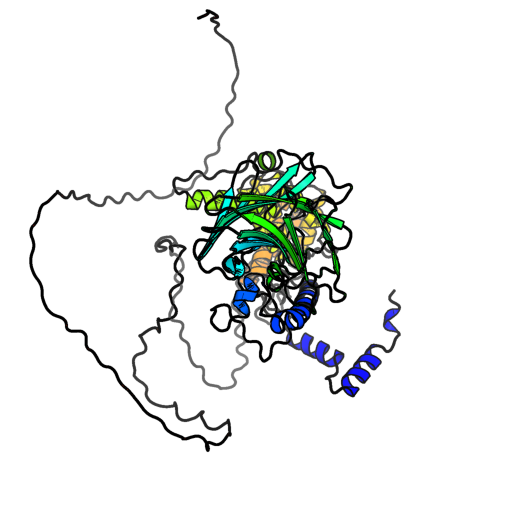.066 1.00 89.75 98 ILE A C 1
ATOM 815 O O . ILE A 1 98 ? -6.764 -16.064 1.725 1.00 89.75 98 ILE A O 1
ATOM 819 N N . ASN A 1 99 ? -5.526 -14.229 2.145 1.00 92.25 99 ASN A N 1
ATOM 820 C CA . ASN A 1 99 ? -6.570 -13.338 1.687 1.00 92.25 99 ASN A CA 1
ATOM 821 C C . ASN A 1 99 ? -6.566 -13.262 0.149 1.00 92.25 99 ASN A C 1
ATOM 823 O O . ASN A 1 99 ? -5.570 -12.882 -0.463 1.00 92.25 99 ASN A O 1
ATOM 827 N N . LEU A 1 100 ? -7.681 -13.640 -0.475 1.00 90.88 100 LEU A N 1
ATOM 828 C CA . LEU A 1 100 ? -7.867 -13.694 -1.928 1.00 90.88 100 LEU A CA 1
ATOM 829 C C . LEU A 1 100 ? -8.990 -12.763 -2.415 1.00 90.88 100 LEU A C 1
ATOM 831 O O . LEU A 1 100 ? -9.132 -12.557 -3.616 1.00 90.88 100 LEU A O 1
ATOM 835 N N . SER A 1 101 ? -9.768 -12.171 -1.508 1.00 92.38 101 SER A N 1
ATOM 836 C CA . SER A 1 101 ? -10.934 -11.333 -1.806 1.00 92.38 101 SER A CA 1
ATOM 837 C C . SER A 1 101 ? -10.970 -10.108 -0.893 1.00 92.38 101 SER A C 1
ATOM 839 O O . SER A 1 101 ? -10.228 -10.020 0.076 1.00 92.38 101 SER A O 1
ATOM 841 N N . ASN A 1 102 ? -11.829 -9.125 -1.178 1.00 93.31 102 ASN A N 1
ATOM 842 C CA . ASN A 1 102 ? -11.963 -7.939 -0.316 1.00 93.31 102 ASN A CA 1
ATOM 843 C C . ASN A 1 102 ? -10.616 -7.218 -0.061 1.00 93.31 102 ASN A C 1
ATOM 845 O O . ASN A 1 102 ? -10.369 -6.675 1.017 1.00 93.31 102 ASN A O 1
ATOM 849 N N . ARG A 1 103 ? -9.734 -7.222 -1.073 1.00 92.38 103 ARG A N 1
ATOM 850 C CA . ARG A 1 103 ? -8.380 -6.637 -1.039 1.00 92.38 103 ARG A CA 1
ATOM 851 C C . ARG A 1 103 ? -8.345 -5.169 -1.486 1.00 92.38 103 ARG A C 1
ATOM 853 O O . ARG A 1 103 ? -7.291 -4.643 -1.828 1.00 92.38 103 ARG A O 1
ATOM 860 N N . ASN A 1 104 ? -9.506 -4.516 -1.498 1.00 91.12 104 ASN A N 1
ATOM 861 C CA . ASN A 1 104 ? -9.666 -3.110 -1.860 1.00 91.12 104 ASN A CA 1
ATOM 862 C C . ASN A 1 104 ? -9.307 -2.241 -0.649 1.00 91.12 104 ASN A C 1
ATOM 864 O O . ASN A 1 104 ? -10.192 -1.747 0.043 1.00 91.12 104 ASN A O 1
ATOM 868 N N . TRP A 1 105 ? -8.015 -2.132 -0.344 1.00 93.81 105 TRP A N 1
ATOM 869 C CA . TRP A 1 105 ? -7.531 -1.323 0.776 1.00 93.81 105 TRP A CA 1
ATOM 870 C C . TRP A 1 105 ? -7.100 0.043 0.281 1.00 93.81 105 TRP A C 1
ATOM 872 O O . TRP A 1 105 ? -6.356 0.153 -0.695 1.00 93.81 105 TRP A O 1
ATOM 882 N N . THR A 1 106 ? -7.550 1.083 0.967 1.00 94.50 106 THR A N 1
ATOM 883 C CA . THR A 1 106 ? -7.230 2.457 0.596 1.00 94.50 106 THR A CA 1
ATOM 884 C C . THR A 1 106 ? -6.074 2.959 1.443 1.00 94.50 106 THR A C 1
ATOM 886 O O . THR A 1 106 ? -6.106 2.876 2.671 1.00 94.50 106 THR A O 1
ATOM 889 N N . ALA A 1 107 ? -5.040 3.462 0.773 1.00 94.88 107 ALA A N 1
ATOM 890 C CA . ALA A 1 107 ? -3.898 4.090 1.413 1.00 94.88 107 ALA A CA 1
ATOM 891 C C . ALA A 1 107 ? -4.264 5.481 1.943 1.00 94.88 107 ALA A C 1
ATOM 893 O O . ALA A 1 107 ? -4.997 6.223 1.291 1.00 94.88 107 ALA A O 1
ATOM 894 N N . ILE A 1 108 ? -3.690 5.858 3.080 1.00 95.94 108 ILE A N 1
ATOM 895 C CA . ILE A 1 108 ? -3.664 7.238 3.575 1.00 95.94 108 ILE A CA 1
ATOM 896 C C . ILE A 1 108 ? -2.220 7.611 3.891 1.00 95.94 108 ILE A C 1
ATOM 898 O O . ILE A 1 108 ? -1.434 6.751 4.273 1.00 95.94 108 ILE A O 1
ATOM 902 N N . GLY A 1 109 ? -1.851 8.881 3.748 1.00 94.25 109 GLY A N 1
ATOM 903 C CA . GLY A 1 109 ? -0.452 9.263 3.912 1.00 94.25 109 GLY A CA 1
ATOM 904 C C . GLY A 1 109 ? -0.179 10.747 3.746 1.00 94.25 109 GLY A C 1
ATOM 905 O O . GLY A 1 109 ? -1.088 11.566 3.593 1.00 94.25 109 GLY A O 1
ATOM 906 N N . GLN A 1 110 ? 1.108 11.064 3.778 1.00 94.25 110 GLN A N 1
ATOM 907 C CA . GLN A 1 110 ? 1.658 12.368 3.437 1.00 94.25 110 GLN A CA 1
ATOM 908 C C . GLN A 1 110 ? 2.649 12.194 2.281 1.00 94.25 110 GLN A C 1
ATOM 910 O O . GLN A 1 110 ? 3.248 11.122 2.167 1.00 94.25 110 GLN A O 1
ATOM 915 N N . PRO A 1 111 ? 2.827 13.203 1.413 1.00 94.00 111 PRO A N 1
ATOM 916 C CA . PRO A 1 111 ? 3.799 13.120 0.335 1.00 94.00 111 PRO A CA 1
ATOM 917 C C . PRO A 1 111 ? 5.197 12.867 0.887 1.00 94.00 111 PRO A C 1
ATOM 919 O O . PRO A 1 111 ? 5.578 13.445 1.905 1.00 94.00 111 PRO A O 1
ATOM 922 N N . ASP A 1 112 ? 5.946 12.012 0.192 1.00 90.25 112 ASP A N 1
ATOM 923 C CA . ASP A 1 112 ? 7.344 11.700 0.507 1.00 90.25 112 ASP A CA 1
ATOM 924 C C . ASP A 1 112 ? 7.556 11.021 1.885 1.00 90.25 112 ASP A C 1
ATOM 926 O O . ASP A 1 112 ? 8.686 10.906 2.353 1.00 90.25 112 ASP A O 1
ATOM 930 N N . LEU A 1 113 ? 6.485 10.512 2.512 1.00 90.62 113 LEU A N 1
ATOM 931 C CA . LEU A 1 113 ? 6.543 9.589 3.650 1.00 90.62 113 LEU A CA 1
ATOM 932 C C . LEU A 1 113 ? 6.503 8.141 3.140 1.00 90.62 113 LEU A C 1
ATOM 934 O O . LEU A 1 113 ? 5.621 7.789 2.358 1.00 90.62 113 LEU A O 1
ATOM 938 N N . ASP A 1 114 ? 7.437 7.296 3.587 1.00 88.56 114 ASP A N 1
ATOM 939 C CA . ASP A 1 114 ? 7.453 5.885 3.185 1.00 88.56 114 ASP A CA 1
ATOM 940 C C . ASP A 1 114 ? 6.360 5.076 3.906 1.00 88.56 114 ASP A C 1
ATOM 942 O O . ASP A 1 114 ? 5.715 4.212 3.305 1.00 88.56 114 ASP A O 1
ATOM 946 N N . GLU A 1 115 ? 6.101 5.350 5.185 1.00 91.00 115 GLU A N 1
ATOM 947 C CA . GLU A 1 115 ? 5.001 4.736 5.924 1.00 91.00 115 GLU A CA 1
ATOM 948 C C . GLU A 1 115 ? 3.646 5.052 5.282 1.00 91.00 115 GLU A C 1
ATOM 950 O O . GLU A 1 115 ? 3.224 6.206 5.183 1.00 91.00 115 GLU A O 1
ATOM 955 N N . LEU A 1 116 ? 2.930 3.992 4.899 1.00 92.25 116 LEU A N 1
ATOM 956 C CA . LEU A 1 116 ? 1.683 4.090 4.152 1.00 92.25 116 LEU A CA 1
ATOM 957 C C . LEU A 1 116 ? 0.578 3.272 4.839 1.00 92.25 116 LEU A C 1
ATOM 959 O O . LEU A 1 116 ? 0.341 2.119 4.464 1.00 92.25 116 LEU A O 1
ATOM 963 N N . PRO A 1 117 ? -0.062 3.833 5.884 1.00 96.31 117 PRO A N 1
ATOM 964 C CA . PRO A 1 117 ? -1.203 3.205 6.533 1.00 96.31 117 PRO A CA 1
ATOM 965 C C . PRO A 1 117 ? -2.311 2.846 5.543 1.00 96.31 117 PRO A C 1
ATOM 967 O O . PRO A 1 117 ? -2.535 3.543 4.548 1.00 96.31 117 PRO A O 1
ATOM 970 N N . ILE A 1 118 ? -3.050 1.783 5.856 1.00 97.12 118 ILE A N 1
ATOM 971 C CA . ILE A 1 118 ? -4.166 1.314 5.030 1.00 97.12 118 ILE A CA 1
ATOM 972 C C . ILE A 1 118 ? -5.452 1.191 5.835 1.00 97.12 118 ILE A C 1
ATOM 974 O O . ILE A 1 118 ? -5.434 0.875 7.026 1.00 97.12 118 ILE A O 1
ATOM 978 N N . VAL A 1 119 ? -6.570 1.408 5.150 1.00 98.06 119 VAL A N 1
ATOM 979 C CA . VAL A 1 119 ? -7.920 1.219 5.679 1.00 98.06 119 VAL A CA 1
ATOM 980 C C . VAL A 1 119 ? -8.625 0.152 4.850 1.00 98.06 119 VAL A C 1
ATOM 982 O O . VAL A 1 119 ? -8.636 0.226 3.618 1.00 98.06 119 VAL A O 1
ATOM 985 N N . ASP A 1 120 ? -9.189 -0.859 5.511 1.00 96.81 120 ASP A N 1
ATOM 986 C CA . ASP A 1 120 ? -9.985 -1.891 4.839 1.00 96.81 120 ASP A CA 1
ATOM 987 C C . ASP A 1 120 ? -11.382 -1.363 4.434 1.00 96.81 120 ASP A C 1
ATOM 989 O O . ASP A 1 120 ? -11.785 -0.282 4.875 1.00 96.81 120 ASP A O 1
ATOM 993 N N . PRO A 1 121 ? -12.174 -2.101 3.632 1.00 95.88 121 PRO A N 1
ATOM 994 C CA . PRO A 1 121 ? -13.495 -1.643 3.181 1.00 95.88 121 PRO A CA 1
ATOM 995 C C . PRO A 1 121 ? -14.513 -1.341 4.294 1.00 95.88 121 PRO A C 1
ATOM 997 O O . PRO A 1 121 ? -15.576 -0.783 4.017 1.00 95.88 121 PRO A O 1
ATOM 1000 N N . ARG A 1 122 ? -14.237 -1.750 5.539 1.00 96.81 122 ARG A N 1
ATOM 1001 C CA . ARG A 1 122 ? -15.102 -1.563 6.711 1.00 96.81 122 ARG A CA 1
ATOM 1002 C C . ARG A 1 122 ? -14.490 -0.647 7.767 1.00 96.81 122 ARG A C 1
ATOM 1004 O O . ARG A 1 122 ? -15.104 -0.453 8.811 1.00 96.81 122 ARG A O 1
ATOM 1011 N N . GLY A 1 123 ? -13.372 0.008 7.461 1.00 97.25 123 GLY A N 1
ATOM 1012 C CA . GLY A 1 123 ? -12.780 1.028 8.318 1.00 97.25 123 GLY A CA 1
ATOM 1013 C C . GLY A 1 123 ? -11.749 0.494 9.312 1.00 97.25 123 GLY A C 1
ATOM 1014 O O . GLY A 1 123 ? -11.315 1.270 10.162 1.00 97.25 123 GLY A O 1
ATOM 1015 N N . LEU A 1 124 ? -11.340 -0.779 9.209 1.00 98.25 124 LEU A N 1
ATOM 1016 C CA . LEU A 1 124 ? -10.226 -1.313 9.992 1.00 98.25 124 LEU A CA 1
ATOM 1017 C C . LEU A 1 124 ? -8.946 -0.584 9.575 1.00 98.25 124 LEU A C 1
ATOM 1019 O O . LEU A 1 124 ? -8.541 -0.659 8.413 1.00 98.25 124 LEU A O 1
ATOM 1023 N N . LEU A 1 125 ? -8.310 0.105 10.519 1.00 98.62 125 LEU A N 1
ATOM 1024 C CA . LEU A 1 125 ? -7.103 0.883 10.267 1.00 98.62 125 LEU A CA 1
ATOM 1025 C C . LEU A 1 125 ? -5.860 0.070 10.625 1.00 98.62 125 LEU A C 1
ATOM 1027 O O . LEU A 1 125 ? -5.693 -0.319 11.779 1.00 98.62 125 LEU A O 1
ATOM 1031 N N . THR A 1 126 ? -4.946 -0.114 9.677 1.00 98.12 126 THR A N 1
ATOM 1032 C CA . THR A 1 126 ? -3.619 -0.703 9.908 1.00 98.12 126 THR A CA 1
ATOM 1033 C C . THR A 1 126 ? -2.554 0.391 9.760 1.00 98.12 126 THR A C 1
ATOM 1035 O O . THR A 1 126 ? -2.227 0.762 8.630 1.00 98.12 126 THR A O 1
ATOM 1038 N N . PRO A 1 127 ? -2.011 0.937 10.870 1.00 96.38 127 PRO A N 1
ATOM 1039 C CA . PRO A 1 127 ? -1.099 2.083 10.817 1.00 96.38 127 PRO A CA 1
ATOM 1040 C C . PRO A 1 127 ? 0.273 1.763 10.216 1.00 96.38 127 PRO A C 1
ATOM 1042 O O . PRO A 1 127 ? 0.854 2.585 9.518 1.00 96.38 127 PRO A O 1
ATOM 1045 N N . TRP A 1 128 ? 0.796 0.571 10.502 1.00 93.38 128 TRP A N 1
ATOM 1046 C CA . TRP A 1 128 ? 2.150 0.167 10.131 1.00 93.38 128 TRP A CA 1
ATOM 1047 C C . TRP A 1 128 ? 2.130 -0.964 9.110 1.00 93.38 128 TRP A C 1
ATOM 1049 O O . TRP A 1 128 ? 1.281 -1.858 9.178 1.00 93.38 128 TRP A O 1
ATOM 1059 N N . TYR A 1 129 ? 3.108 -0.965 8.201 1.00 90.94 129 TYR A N 1
ATOM 1060 C CA . TYR A 1 129 ? 3.305 -2.083 7.285 1.00 90.94 129 TYR A CA 1
ATOM 1061 C C . TYR A 1 129 ? 3.495 -3.377 8.081 1.00 90.94 129 TYR A C 1
ATOM 1063 O O . TYR A 1 129 ? 4.308 -3.447 9.000 1.00 90.94 129 TYR A O 1
ATOM 1071 N N . ASP A 1 130 ? 2.723 -4.396 7.723 1.00 89.06 130 ASP A N 1
ATOM 1072 C CA . ASP A 1 130 ? 2.678 -5.680 8.417 1.00 89.06 130 ASP A CA 1
ATOM 1073 C C . ASP A 1 130 ? 2.369 -5.651 9.926 1.00 89.06 130 ASP A C 1
ATOM 1075 O O . ASP A 1 130 ? 2.671 -6.599 10.646 1.00 89.06 130 ASP A O 1
ATOM 1079 N N . GLY A 1 131 ? 1.757 -4.565 10.406 1.00 93.19 131 GLY A N 1
ATOM 1080 C CA . GLY A 1 131 ? 1.421 -4.378 11.813 1.00 93.19 131 GLY A CA 1
ATOM 1081 C C . GLY A 1 131 ? 0.036 -4.887 12.205 1.00 93.19 131 GLY A C 1
ATOM 1082 O O . GLY A 1 131 ? -0.710 -5.446 11.397 1.00 93.19 131 GLY A O 1
ATOM 1083 N N . TRP A 1 132 ? -0.304 -4.659 13.473 1.00 96.75 132 TRP A N 1
ATOM 1084 C CA . TRP A 1 132 ? -1.644 -4.834 14.032 1.00 96.75 132 TRP A CA 1
ATOM 1085 C C . TRP A 1 132 ? -2.587 -3.718 13.570 1.00 96.75 132 TRP A C 1
ATOM 1087 O O . TRP A 1 132 ? -2.154 -2.722 12.985 1.00 96.75 132 TRP A O 1
ATOM 1097 N N . SER A 1 133 ? -3.879 -3.871 13.859 1.00 98.25 133 SER A N 1
ATOM 1098 C CA . SER A 1 133 ? -4.908 -2.917 13.432 1.00 98.25 133 SER A CA 1
ATOM 1099 C C . SER A 1 133 ? -5.734 -2.358 14.588 1.00 98.25 133 SER A C 1
ATOM 1101 O O . SER A 1 133 ? -5.798 -2.948 15.669 1.00 98.25 133 SER A O 1
ATOM 1103 N N . LEU A 1 134 ? -6.381 -1.221 14.338 1.00 98.75 134 LEU A N 1
ATOM 1104 C CA . LEU A 1 134 ? -7.372 -0.596 15.207 1.00 98.75 134 LEU A CA 1
ATOM 1105 C C . LEU A 1 134 ? -8.755 -0.724 14.592 1.00 98.75 134 LEU A C 1
ATOM 1107 O O . LEU A 1 134 ? -8.931 -0.500 13.394 1.00 98.75 134 LEU A O 1
ATOM 1111 N N . ASP A 1 135 ? -9.723 -1.042 15.438 1.00 98.06 135 ASP A N 1
ATOM 1112 C CA . ASP A 1 135 ? -11.125 -1.156 15.065 1.00 98.06 135 ASP A CA 1
ATOM 1113 C C . ASP A 1 135 ? -12.001 -0.330 16.013 1.00 98.06 135 ASP A C 1
ATOM 1115 O O . ASP A 1 135 ? -11.686 -0.182 17.196 1.00 98.06 135 ASP A O 1
ATOM 1119 N N . GLY A 1 136 ? -13.089 0.226 15.488 1.00 98.06 136 GLY A N 1
ATOM 1120 C CA . GLY A 1 136 ? -14.055 1.016 16.245 1.00 98.06 136 GLY A CA 1
ATOM 1121 C C . GLY A 1 136 ? -15.401 0.305 16.295 1.00 98.06 136 GLY A C 1
ATOM 1122 O O . GLY A 1 136 ? -15.922 -0.089 15.255 1.00 98.06 136 GLY A O 1
ATOM 1123 N N . TRP A 1 137 ? -15.994 0.163 17.480 1.00 97.44 137 TRP A N 1
ATOM 1124 C CA . TRP A 1 137 ? -17.302 -0.475 17.670 1.00 97.44 137 TRP A CA 1
ATOM 1125 C C . TRP A 1 137 ? -18.261 0.428 18.443 1.00 97.44 137 TRP A C 1
ATOM 1127 O O . TRP A 1 137 ? -17.850 1.355 19.143 1.00 97.44 137 TRP A O 1
ATOM 1137 N N . VAL A 1 138 ? -19.551 0.108 18.372 1.00 98.12 138 VAL A N 1
ATOM 1138 C CA . VAL A 1 138 ? -20.564 0.667 19.279 1.00 98.12 138 VAL A CA 1
ATOM 1139 C C . VAL A 1 138 ? -21.199 -0.484 20.042 1.00 98.12 138 VAL A C 1
ATOM 1141 O O . VAL A 1 138 ? -21.721 -1.409 19.424 1.00 98.12 138 VAL A O 1
ATOM 1144 N N . LEU A 1 139 ? -21.148 -0.436 21.369 1.00 97.19 139 LEU A N 1
ATOM 1145 C CA . LEU A 1 139 ? -21.788 -1.399 22.261 1.00 97.19 139 LEU A CA 1
ATOM 1146 C C . LEU A 1 139 ? -22.876 -0.676 23.052 1.00 97.19 139 LEU A C 1
ATOM 1148 O O . LEU A 1 139 ? -22.572 0.222 23.825 1.00 97.19 139 LEU A O 1
ATOM 1152 N N . ALA A 1 140 ? -24.133 -1.041 22.849 1.00 97.06 140 ALA A N 1
ATOM 1153 C CA . ALA A 1 140 ? -25.249 -0.523 23.627 1.00 97.06 140 ALA A CA 1
ATOM 1154 C C . ALA A 1 140 ? -25.432 -1.315 24.928 1.00 97.06 140 ALA A C 1
ATOM 1156 O O . ALA A 1 140 ? -25.172 -2.519 24.970 1.00 97.06 140 ALA A O 1
ATOM 1157 N N . ASP A 1 141 ? -25.952 -0.661 25.969 1.00 95.19 141 ASP A N 1
ATOM 1158 C CA . ASP A 1 141 ? -26.207 -1.291 27.274 1.00 95.19 141 ASP A CA 1
ATOM 1159 C C . ASP A 1 141 ? -27.272 -2.398 27.208 1.00 95.19 141 ASP A C 1
ATOM 1161 O O . ASP A 1 141 ? -27.307 -3.289 28.052 1.00 95.19 141 ASP A O 1
ATOM 1165 N N . ASP A 1 142 ? -28.130 -2.378 26.184 1.00 94.44 142 ASP A N 1
ATOM 1166 C CA . ASP A 1 142 ? -29.117 -3.431 25.921 1.00 94.44 142 ASP A CA 1
ATOM 1167 C C . ASP A 1 142 ? -28.551 -4.641 25.152 1.00 94.44 142 ASP A C 1
ATOM 1169 O O . ASP A 1 142 ? -29.296 -5.550 24.785 1.00 94.44 142 ASP A O 1
ATOM 1173 N N . GLY A 1 143 ? -27.237 -4.663 24.911 1.00 92.00 143 GLY A N 1
ATOM 1174 C CA . GLY A 1 143 ? -26.518 -5.764 24.273 1.00 92.00 143 GLY A CA 1
ATOM 1175 C C . GLY A 1 143 ? -26.425 -5.672 22.749 1.00 92.00 143 GLY A C 1
ATOM 1176 O O . GLY A 1 143 ? -25.703 -6.470 22.142 1.00 92.00 143 GLY A O 1
ATOM 1177 N N . ARG A 1 144 ? -27.093 -4.703 22.099 1.00 95.19 144 ARG A N 1
ATOM 1178 C CA . ARG A 1 144 ? -26.866 -4.447 20.667 1.00 95.19 144 ARG A CA 1
ATOM 1179 C C . ARG A 1 144 ? -25.412 -4.029 20.442 1.00 95.19 144 ARG A C 1
ATOM 1181 O O . ARG A 1 144 ? -24.837 -3.268 21.216 1.00 95.19 144 ARG A O 1
ATOM 1188 N N . CYS A 1 145 ? -24.811 -4.506 19.356 1.00 95.62 145 CYS A N 1
ATOM 1189 C CA . CYS A 1 145 ? -23.419 -4.209 19.042 1.00 95.62 145 CYS A CA 1
ATOM 1190 C C . CYS A 1 145 ? -23.226 -3.998 17.539 1.00 95.62 145 CYS A C 1
ATOM 1192 O O . CYS A 1 145 ? -23.561 -4.864 16.730 1.00 95.62 145 CYS A O 1
ATOM 1194 N N . LEU A 1 146 ? -22.657 -2.851 17.176 1.00 97.62 146 LEU A N 1
ATOM 1195 C CA . LEU A 1 146 ? -22.229 -2.536 15.821 1.00 97.62 146 LEU A CA 1
ATOM 1196 C C . LEU A 1 146 ? -20.755 -2.918 15.664 1.00 97.62 146 LEU A C 1
ATOM 1198 O O . LEU A 1 146 ? -19.873 -2.235 16.188 1.00 97.62 146 LEU A O 1
ATOM 1202 N N . LEU A 1 147 ? -20.507 -3.975 14.894 1.00 97.56 147 LEU A N 1
ATOM 1203 C CA . LEU A 1 147 ? -19.177 -4.385 14.445 1.00 97.56 147 LEU A CA 1
ATOM 1204 C C . LEU A 1 147 ? -19.061 -4.098 12.940 1.00 97.56 147 LEU A C 1
ATOM 1206 O O . LEU A 1 147 ? -19.784 -4.737 12.167 1.00 97.56 147 LEU A O 1
ATOM 1210 N N . PRO A 1 148 ? -18.192 -3.173 12.490 1.00 97.31 148 PRO A N 1
ATOM 1211 C CA . PRO A 1 148 ? -18.135 -2.778 11.081 1.00 97.31 148 PRO A CA 1
ATOM 1212 C C . PRO A 1 148 ? -17.900 -3.946 10.114 1.00 97.31 148 PRO A C 1
ATOM 1214 O O . PRO A 1 148 ? -18.564 -4.029 9.081 1.00 97.31 148 PRO A O 1
ATOM 1217 N N . SER A 1 149 ? -17.036 -4.903 10.470 1.00 96.62 149 SER A N 1
ATOM 1218 C CA . SER A 1 149 ? -16.715 -6.073 9.635 1.00 96.62 149 SER A CA 1
ATOM 1219 C C . SER A 1 149 ? -17.889 -7.040 9.412 1.00 96.62 149 SER A C 1
ATOM 1221 O O . SER A 1 149 ? -17.919 -7.777 8.422 1.00 96.62 149 SER A O 1
ATOM 1223 N N . ARG A 1 150 ? -18.893 -7.009 10.296 1.00 95.56 150 ARG A N 1
ATOM 1224 C CA . ARG A 1 150 ? -20.122 -7.819 10.213 1.00 95.56 150 ARG A CA 1
ATOM 1225 C C . ARG A 1 150 ? -21.339 -7.006 9.771 1.00 95.56 150 ARG A C 1
ATOM 1227 O O . ARG A 1 150 ? -22.405 -7.573 9.531 1.00 95.56 150 ARG A O 1
ATOM 1234 N N . CYS A 1 151 ? -21.196 -5.688 9.660 1.00 94.25 151 CYS A N 1
ATOM 1235 C CA . CYS A 1 151 ? -22.285 -4.792 9.314 1.00 94.25 151 CYS A CA 1
ATOM 1236 C C . CYS A 1 151 ? -22.677 -4.945 7.838 1.00 94.25 151 CYS A C 1
ATOM 1238 O O . CYS A 1 151 ? -21.833 -4.903 6.941 1.00 94.25 151 CYS A O 1
ATOM 1240 N N . ARG A 1 152 ? -23.981 -5.075 7.573 1.00 89.56 152 ARG A N 1
ATOM 1241 C CA . ARG A 1 152 ? -24.515 -5.122 6.201 1.00 89.56 152 ARG A CA 1
ATOM 1242 C C . ARG A 1 152 ? -24.544 -3.741 5.549 1.00 89.56 152 ARG A C 1
ATOM 1244 O O . ARG A 1 152 ? -24.267 -3.621 4.360 1.00 89.56 152 ARG A O 1
ATOM 1251 N N . SER A 1 153 ? -24.878 -2.711 6.326 1.00 92.31 153 SER A N 1
ATOM 1252 C CA . SER A 1 153 ? -24.972 -1.331 5.857 1.00 92.31 153 SER A CA 1
ATOM 1253 C C . SER A 1 153 ? -23.705 -0.573 6.221 1.00 92.31 153 SER A C 1
ATOM 1255 O O . SER A 1 153 ? -23.567 -0.045 7.328 1.00 92.31 153 SER A O 1
ATOM 1257 N N . SER A 1 154 ? -22.775 -0.512 5.275 1.00 95.62 154 SER A N 1
ATOM 1258 C CA . SER A 1 154 ? -21.607 0.345 5.408 1.00 95.62 154 SER A CA 1
ATOM 1259 C C . SER A 1 154 ? -21.177 0.914 4.063 1.00 95.62 154 SER A C 1
ATOM 1261 O O . SER A 1 154 ? -21.271 0.246 3.029 1.00 95.62 154 SER A O 1
ATOM 1263 N N . ARG A 1 155 ? -20.755 2.176 4.098 1.00 96.56 155 ARG A N 1
ATOM 1264 C CA . ARG A 1 155 ? -20.327 2.971 2.952 1.00 96.56 155 ARG A CA 1
ATOM 1265 C C . ARG A 1 155 ? -18.962 3.557 3.259 1.00 96.56 155 ARG A C 1
ATOM 1267 O O . ARG A 1 155 ? -18.762 4.124 4.329 1.00 96.56 155 ARG A O 1
ATOM 1274 N N . GLN A 1 156 ? -18.054 3.465 2.301 1.00 95.94 156 GLN A N 1
ATOM 1275 C CA . GLN A 1 156 ? -16.751 4.107 2.376 1.00 95.94 156 GLN A CA 1
ATOM 1276 C C . GLN A 1 156 ? -16.626 5.139 1.257 1.00 95.94 156 GLN A C 1
ATOM 1278 O O . GLN A 1 156 ? -17.116 4.926 0.146 1.00 95.94 156 GLN A O 1
ATOM 1283 N N . LYS A 1 157 ? -15.999 6.271 1.560 1.00 94.88 157 LYS A N 1
ATOM 1284 C CA . LYS A 1 157 ? -15.649 7.311 0.593 1.00 94.88 157 LYS A CA 1
ATOM 1285 C C . LYS A 1 157 ? -14.251 7.841 0.878 1.00 94.88 157 LYS A C 1
ATOM 1287 O O . LYS A 1 157 ? -13.775 7.789 2.011 1.00 94.88 157 LYS A O 1
ATOM 1292 N N . TYR A 1 158 ? -13.634 8.376 -0.163 1.00 92.94 158 TYR A N 1
ATOM 1293 C CA . TYR A 1 158 ? -12.358 9.063 -0.079 1.00 92.94 158 TYR A CA 1
ATOM 1294 C C . TYR A 1 158 ? -12.627 10.566 -0.142 1.00 92.94 158 TYR A C 1
ATOM 1296 O O . TYR A 1 158 ? -13.165 11.060 -1.128 1.00 92.94 158 TYR A O 1
ATOM 1304 N N . GLU A 1 159 ? -12.348 11.276 0.943 1.00 94.88 159 GLU A N 1
ATOM 1305 C CA . GLU A 1 159 ? -12.450 12.729 1.015 1.00 94.88 159 GLU A CA 1
ATOM 1306 C C . GLU A 1 159 ? -11.087 13.336 0.689 1.00 94.88 159 GLU A C 1
ATOM 1308 O O . GLU A 1 159 ? -10.053 12.910 1.211 1.00 94.88 159 GLU A O 1
ATOM 1313 N N . LEU A 1 160 ? -11.108 14.309 -0.216 1.00 93.06 160 LEU A N 1
ATOM 1314 C CA . LEU A 1 160 ? -9.931 14.995 -0.721 1.00 93.06 160 LEU A CA 1
ATOM 1315 C C . LEU A 1 160 ? -10.020 16.458 -0.303 1.00 93.06 160 LEU A C 1
ATOM 1317 O O . LEU A 1 160 ? -11.022 17.116 -0.584 1.00 93.06 160 LEU A O 1
ATOM 1321 N N . ASP A 1 161 ? -8.973 16.965 0.330 1.00 85.88 161 ASP A N 1
ATOM 1322 C CA . ASP A 1 161 ? -8.841 18.377 0.677 1.00 85.88 161 ASP A CA 1
ATOM 1323 C C . ASP A 1 161 ? -7.404 18.862 0.409 1.00 85.88 161 ASP A C 1
ATOM 1325 O O . ASP A 1 161 ? -6.591 18.151 -0.200 1.00 85.88 161 ASP A O 1
ATOM 1329 N N . ASP A 1 162 ? -7.111 20.103 0.797 1.00 79.00 162 ASP A N 1
ATOM 1330 C CA . ASP A 1 162 ? -5.775 20.697 0.675 1.00 79.00 162 ASP A CA 1
ATOM 1331 C C . ASP A 1 162 ? -4.784 20.149 1.722 1.00 79.00 162 ASP A C 1
ATOM 1333 O O . ASP A 1 162 ? -3.570 20.278 1.547 1.00 79.00 162 ASP A O 1
ATOM 1337 N N . GLU A 1 163 ? -5.285 19.542 2.806 1.00 78.25 163 GLU A N 1
ATOM 1338 C CA . GLU A 1 163 ? -4.490 18.907 3.868 1.00 78.25 163 GLU A CA 1
ATOM 1339 C C . GLU A 1 163 ? -4.120 17.454 3.530 1.00 78.25 163 GLU A C 1
ATOM 1341 O O . GLU A 1 163 ? -3.230 16.877 4.167 1.00 78.25 163 GLU A O 1
ATOM 1346 N N . GLY A 1 164 ? -4.765 16.875 2.514 1.00 85.50 164 GLY A N 1
ATOM 1347 C CA . GLY A 1 164 ? -4.402 15.611 1.908 1.00 85.50 164 GLY A CA 1
ATOM 1348 C C . GLY A 1 164 ? -5.580 14.714 1.576 1.00 85.50 164 GLY A C 1
ATOM 1349 O O . GLY A 1 164 ? -6.419 15.015 0.722 1.00 85.50 164 GLY A O 1
ATOM 1350 N N . VAL A 1 165 ? -5.544 13.531 2.186 1.00 94.19 165 VAL A N 1
ATOM 1351 C CA . VAL A 1 165 ? -6.461 12.429 1.919 1.00 94.19 165 VAL A CA 1
ATOM 1352 C C . VAL A 1 165 ? -7.046 11.895 3.215 1.00 94.19 165 VAL A C 1
ATOM 1354 O O . VAL A 1 165 ? -6.335 11.702 4.205 1.00 94.19 165 VAL A O 1
ATOM 1357 N N . CYS A 1 166 ? -8.344 11.622 3.198 1.00 97.31 166 CYS A N 1
ATOM 1358 C CA . CYS A 1 166 ? -9.066 11.064 4.326 1.00 97.31 166 CYS A CA 1
ATOM 1359 C C . CYS A 1 166 ? -9.983 9.944 3.841 1.00 97.31 166 CYS A C 1
ATOM 1361 O O . CYS A 1 166 ? -10.763 10.116 2.906 1.00 97.31 166 CYS A O 1
ATOM 1363 N N . VAL A 1 167 ? -9.917 8.783 4.482 1.00 97.94 167 VAL A N 1
ATOM 1364 C CA . VAL A 1 167 ? -10.881 7.706 4.249 1.00 97.94 167 VAL A CA 1
ATOM 1365 C C . VAL A 1 167 ? -11.976 7.820 5.294 1.00 97.94 167 VAL A C 1
ATOM 1367 O O . VAL A 1 167 ? -11.705 7.766 6.494 1.00 97.94 167 VAL A O 1
ATOM 1370 N N . VAL A 1 168 ? -13.220 7.946 4.838 1.00 98.44 168 VAL A N 1
ATOM 1371 C CA . VAL A 1 168 ? -14.396 8.004 5.705 1.00 98.44 168 VAL A CA 1
ATOM 1372 C C . VAL A 1 168 ? -15.220 6.748 5.515 1.00 98.44 168 VAL A C 1
ATOM 1374 O O . VAL A 1 168 ? -15.686 6.473 4.411 1.00 98.44 168 VAL A O 1
ATOM 1377 N N . THR A 1 169 ? -15.417 6.000 6.597 1.00 98.56 169 THR A N 1
ATOM 1378 C CA . THR A 1 169 ? -16.253 4.799 6.613 1.00 98.56 169 THR A CA 1
ATOM 1379 C C . THR A 1 169 ? -17.419 4.988 7.566 1.00 98.56 169 THR A C 1
ATOM 1381 O O . THR A 1 169 ? -17.230 5.267 8.745 1.00 98.56 169 THR A O 1
ATOM 1384 N N . GLU A 1 170 ? -18.629 4.819 7.054 1.00 98.56 170 GLU A N 1
ATOM 1385 C CA . GLU A 1 170 ? -19.885 4.958 7.784 1.00 98.56 170 GLU A CA 1
ATOM 1386 C C . GLU A 1 170 ? -20.529 3.578 7.899 1.00 98.56 170 GLU A C 1
ATOM 1388 O O . GLU A 1 170 ? -20.675 2.879 6.898 1.00 98.56 170 GLU A O 1
ATOM 1393 N N . SER A 1 171 ? -20.905 3.178 9.111 1.00 98.31 171 SER A N 1
ATOM 1394 C CA . SER A 1 171 ? -21.574 1.908 9.405 1.00 98.31 171 SER A CA 1
ATOM 1395 C C . SER A 1 171 ? -22.785 2.156 10.294 1.00 98.31 171 SER A C 1
ATOM 1397 O O . SER A 1 171 ? -22.704 2.948 11.232 1.00 98.31 171 SER A O 1
ATOM 1399 N N . ALA A 1 172 ? -23.898 1.469 10.032 1.00 97.62 172 ALA A N 1
ATOM 1400 C CA . ALA A 1 172 ? -25.093 1.577 10.866 1.00 97.62 172 ALA A CA 1
ATOM 1401 C C . ALA A 1 172 ? -25.877 0.261 10.944 1.00 97.62 172 ALA A C 1
ATOM 1403 O O . ALA A 1 172 ? -26.018 -0.442 9.945 1.00 97.62 172 ALA A O 1
ATOM 1404 N N . THR A 1 173 ? -26.417 -0.044 12.123 1.00 96.62 173 THR A N 1
ATOM 1405 C CA . THR A 1 173 ? -27.336 -1.167 12.362 1.00 96.62 173 THR A CA 1
ATOM 1406 C C . THR A 1 173 ? -28.213 -0.845 13.561 1.00 96.62 173 THR A C 1
ATOM 1408 O O . THR A 1 173 ? -27.710 -0.315 14.544 1.00 96.62 173 THR A O 1
ATOM 1411 N N . ASP A 1 174 ? -29.507 -1.157 13.492 1.00 93.94 174 ASP A N 1
ATOM 1412 C CA . ASP A 1 174 ? -30.406 -1.214 14.656 1.00 93.94 174 ASP A CA 1
ATOM 1413 C C . ASP A 1 174 ? -30.296 -0.025 15.634 1.00 93.94 174 ASP A C 1
ATOM 1415 O O . ASP A 1 174 ? -30.152 -0.221 16.838 1.00 93.94 174 ASP A O 1
ATOM 1419 N N . GLY A 1 175 ? -30.318 1.216 15.130 1.00 95.62 175 GLY A N 1
ATOM 1420 C CA . GLY A 1 175 ? -30.233 2.430 15.963 1.00 95.62 175 GLY A CA 1
ATOM 1421 C C . GLY A 1 175 ? -28.821 2.797 16.453 1.00 95.62 175 GLY A C 1
ATOM 1422 O O . GLY A 1 175 ? -28.655 3.752 17.214 1.00 95.62 175 GLY A O 1
ATOM 1423 N N . LEU A 1 176 ? -27.797 2.063 16.017 1.00 98.25 176 LEU A N 1
ATOM 1424 C CA . LEU A 1 176 ? -26.380 2.334 16.254 1.00 98.25 176 LEU A CA 1
ATOM 1425 C C . LEU A 1 176 ? -25.731 2.854 14.971 1.00 98.25 176 LEU A C 1
ATOM 1427 O O . LEU A 1 176 ? -25.968 2.321 13.885 1.00 98.25 176 LEU A O 1
ATOM 1431 N N . SER A 1 177 ? -24.867 3.857 15.092 1.00 98.31 177 SER A N 1
ATOM 1432 C CA . SER A 1 177 ? -24.086 4.377 13.969 1.00 98.31 177 SER A CA 1
ATOM 1433 C C . SER A 1 177 ? -22.660 4.704 14.383 1.00 98.31 177 SER A C 1
ATOM 1435 O O . SER A 1 177 ? -22.442 5.268 15.458 1.00 98.31 177 SER A O 1
ATOM 1437 N N . LEU A 1 178 ? -21.718 4.416 13.492 1.00 98.75 178 LEU A N 1
ATOM 1438 C CA . LEU A 1 178 ? -20.308 4.749 13.626 1.00 98.75 178 LEU A CA 1
ATOM 1439 C C . LEU A 1 178 ? -19.789 5.346 12.321 1.00 98.75 178 LEU A C 1
ATOM 1441 O O . LEU A 1 178 ? -19.939 4.751 11.253 1.00 98.75 178 LEU A O 1
ATOM 1445 N N . THR A 1 179 ? -19.111 6.478 12.431 1.00 98.75 179 THR A N 1
ATOM 1446 C CA . THR A 1 179 ? -18.307 7.062 11.363 1.00 98.75 179 THR A CA 1
ATOM 1447 C C . THR A 1 179 ? -16.848 7.053 11.796 1.00 98.75 179 THR A C 1
ATOM 1449 O O . THR A 1 179 ? -16.501 7.649 12.812 1.00 98.75 179 THR A O 1
ATOM 1452 N N . SER A 1 180 ? -15.992 6.395 11.020 1.00 98.50 180 SER A N 1
ATOM 1453 C CA . SER A 1 180 ? -14.537 6.442 11.165 1.00 98.50 180 SER A CA 1
ATOM 1454 C C . SER A 1 180 ? -13.954 7.348 10.087 1.00 98.50 180 SER A C 1
ATOM 1456 O O . SER A 1 180 ? -14.274 7.179 8.911 1.00 98.50 180 SER A O 1
ATOM 1458 N N . ARG A 1 181 ? -13.117 8.312 10.478 1.00 98.56 181 ARG A N 1
ATOM 1459 C CA . ARG A 1 181 ? -12.313 9.146 9.576 1.00 98.56 181 ARG A CA 1
ATOM 1460 C C . ARG A 1 181 ? -10.845 8.879 9.837 1.00 98.56 181 ARG A C 1
ATOM 1462 O O . ARG A 1 181 ? -10.371 9.167 10.932 1.00 98.56 181 ARG A O 1
ATOM 1469 N N . ALA A 1 182 ? -10.134 8.355 8.851 1.00 98.50 182 ALA A N 1
ATOM 1470 C CA . ALA A 1 182 ? -8.721 8.032 8.972 1.00 98.50 182 ALA A CA 1
ATOM 1471 C C . ALA A 1 182 ? -7.891 8.869 7.995 1.00 98.50 182 ALA A C 1
ATOM 1473 O O . ALA A 1 182 ? -8.191 8.915 6.802 1.00 98.50 182 ALA A O 1
ATOM 1474 N N . ARG A 1 183 ? -6.846 9.525 8.501 1.00 97.44 183 ARG A N 1
ATOM 1475 C CA . ARG A 1 183 ? -5.906 10.345 7.721 1.00 97.44 183 ARG A CA 1
ATOM 1476 C C . ARG A 1 183 ? -4.523 10.351 8.367 1.00 97.44 183 ARG A C 1
ATOM 1478 O O . ARG A 1 183 ? -4.372 9.941 9.515 1.00 97.44 183 ARG A O 1
ATOM 1485 N N . VAL A 1 184 ? -3.511 10.845 7.660 1.00 96.12 184 VAL A N 1
ATOM 1486 C CA . VAL A 1 184 ? -2.200 11.135 8.261 1.00 96.12 184 VAL A CA 1
ATOM 1487 C C . VAL A 1 184 ? -2.059 12.639 8.441 1.00 96.12 184 VAL A C 1
ATOM 1489 O O . VAL A 1 184 ? -2.192 13.387 7.477 1.00 96.12 184 VAL A O 1
ATOM 1492 N N . VAL A 1 185 ? -1.785 13.077 9.668 1.00 94.12 185 VAL A N 1
ATOM 1493 C CA . VAL A 1 185 ? -1.560 14.485 10.025 1.00 94.12 185 VAL A CA 1
ATOM 1494 C C . VAL A 1 185 ? -0.094 14.718 10.374 1.00 94.12 185 VAL A C 1
ATOM 1496 O O . VAL A 1 185 ? 0.586 13.807 10.845 1.00 94.12 185 VAL A O 1
ATOM 1499 N N . VAL A 1 186 ? 0.398 15.939 10.162 1.00 93.00 186 VAL A N 1
ATOM 1500 C CA . VAL A 1 186 ? 1.765 16.334 10.530 1.00 93.00 186 VAL A CA 1
ATOM 1501 C C . VAL A 1 186 ? 1.708 17.373 11.641 1.00 93.00 186 VAL A C 1
ATOM 1503 O O . VAL A 1 186 ? 1.240 18.488 11.435 1.00 93.00 186 VAL A O 1
ATOM 1506 N N . GLU A 1 187 ? 2.240 17.034 12.813 1.00 90.75 187 GLU A N 1
ATOM 1507 C CA . GLU A 1 187 ? 2.305 17.9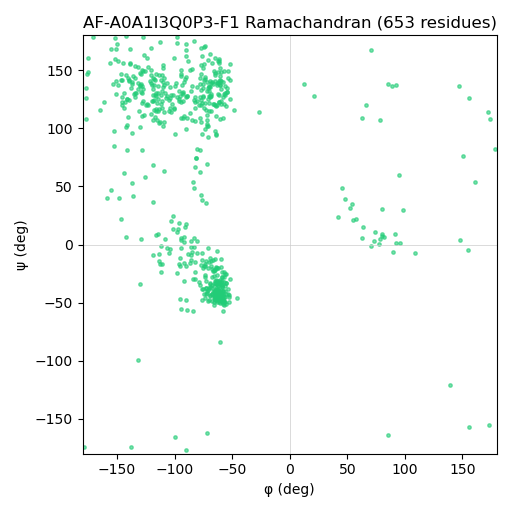36 13.964 1.00 90.75 187 GLU A CA 1
ATOM 1508 C C . GLU A 1 187 ? 3.762 18.181 14.357 1.00 90.75 187 GLU A C 1
ATOM 1510 O O . GLU A 1 187 ? 4.522 17.247 14.618 1.00 90.75 187 GLU A O 1
ATOM 1515 N N . ASN A 1 188 ? 4.187 19.448 14.398 1.00 89.62 188 ASN A N 1
ATOM 1516 C CA . ASN A 1 188 ? 5.576 19.833 14.697 1.00 89.62 188 ASN A CA 1
ATOM 1517 C C . ASN A 1 188 ? 6.626 19.108 13.820 1.00 89.62 188 ASN A C 1
ATOM 1519 O O . ASN A 1 188 ? 7.752 18.845 14.259 1.00 89.62 188 ASN A O 1
ATOM 1523 N N . GLY A 1 189 ? 6.246 18.791 12.578 1.00 90.19 189 GLY A N 1
ATOM 1524 C CA . GLY A 1 189 ? 7.056 18.055 11.608 1.00 90.19 189 GLY A CA 1
ATOM 1525 C C . GLY A 1 189 ? 7.076 16.537 11.801 1.00 90.19 189 GLY A C 1
ATOM 1526 O O . GLY A 1 189 ? 7.871 15.871 11.148 1.00 90.19 189 GLY A O 1
ATOM 1527 N N . LYS A 1 190 ? 6.247 15.977 12.690 1.00 92.50 190 LYS A N 1
ATOM 1528 C CA . LYS A 1 190 ? 6.140 14.530 12.914 1.00 92.50 190 LYS A CA 1
ATOM 1529 C C . LYS A 1 190 ? 4.819 13.992 12.353 1.00 92.50 190 LYS A C 1
ATOM 1531 O O . LYS A 1 190 ? 3.778 14.575 12.661 1.00 92.50 190 LYS A O 1
ATOM 1536 N N . PRO A 1 191 ? 4.837 12.907 11.561 1.00 94.06 191 PRO A N 1
ATOM 1537 C CA . PRO A 1 191 ? 3.621 12.287 11.055 1.00 94.06 191 PRO A CA 1
ATOM 1538 C C . PRO A 1 191 ? 2.927 11.427 12.115 1.00 94.06 191 PRO A C 1
ATOM 1540 O O . PRO A 1 191 ? 3.558 10.629 12.816 1.00 94.06 191 PRO A O 1
ATOM 1543 N N . PHE A 1 192 ? 1.604 11.539 12.167 1.00 95.50 192 PHE A N 1
ATOM 1544 C CA . PHE A 1 192 ? 0.724 10.702 12.970 1.00 95.50 192 PHE A CA 1
ATOM 1545 C C . PHE A 1 192 ? -0.403 10.157 12.099 1.00 95.50 192 PHE A C 1
ATOM 1547 O O . PHE A 1 192 ? -1.085 10.909 11.405 1.00 95.50 192 PHE A O 1
ATOM 1554 N N . CYS A 1 193 ? -0.640 8.852 12.173 1.00 97.38 193 CYS A N 1
ATOM 1555 C CA . CYS A 1 193 ? -1.872 8.263 11.683 1.00 97.38 193 CYS A CA 1
ATOM 1556 C C . CYS A 1 193 ? -2.983 8.607 12.676 1.00 97.38 193 CYS A C 1
ATOM 1558 O O . CYS A 1 193 ? -2.903 8.249 13.852 1.00 97.38 193 CYS A O 1
ATOM 1560 N N . GLN A 1 194 ? -3.985 9.344 12.217 1.00 97.88 194 GLN A N 1
ATOM 1561 C CA . GLN A 1 194 ? -5.102 9.817 13.016 1.00 97.88 194 GLN A CA 1
ATOM 1562 C C . GLN A 1 194 ? -6.380 9.104 12.584 1.00 97.88 194 GLN A C 1
ATOM 1564 O O . GLN A 1 194 ? -6.704 9.063 11.399 1.00 97.88 194 GLN A O 1
ATOM 1569 N N . MET A 1 195 ? -7.125 8.601 13.563 1.00 98.56 195 MET A N 1
ATOM 1570 C CA . MET A 1 195 ? -8.461 8.045 13.392 1.00 98.56 195 MET A CA 1
ATOM 1571 C C . MET A 1 195 ? -9.437 8.794 14.294 1.00 98.56 195 MET A C 1
ATOM 1573 O O . MET A 1 195 ? -9.279 8.798 15.511 1.00 98.56 195 MET A O 1
ATOM 1577 N N . VAL A 1 196 ? -10.449 9.425 13.708 1.00 98.69 196 VAL A N 1
ATOM 1578 C CA . VAL A 1 196 ? -11.547 10.067 14.436 1.00 98.69 196 VAL A CA 1
ATOM 1579 C C . VAL A 1 196 ? -12.774 9.173 14.339 1.00 98.69 196 VAL A C 1
ATOM 1581 O O . VAL A 1 196 ? -13.285 8.927 13.247 1.00 98.69 196 VAL A O 1
ATOM 1584 N N . LEU A 1 197 ? -13.241 8.688 15.484 1.00 98.88 197 LEU A N 1
ATOM 1585 C CA . LEU A 1 197 ? -14.440 7.872 15.613 1.00 98.88 197 LEU A CA 1
ATOM 1586 C C . LEU A 1 197 ? -15.582 8.741 16.136 1.00 98.88 197 LEU A C 1
ATOM 1588 O O . LEU A 1 197 ? -15.492 9.288 17.232 1.00 98.88 197 LEU A O 1
ATOM 1592 N N . GLN A 1 198 ? -16.662 8.840 15.368 1.00 98.69 198 GLN A N 1
ATOM 1593 C CA . GLN A 1 198 ? -17.913 9.468 15.780 1.00 98.69 198 GLN A CA 1
ATOM 1594 C C . GLN A 1 198 ? -18.982 8.393 15.921 1.00 98.69 198 GLN A C 1
ATOM 1596 O O . GLN A 1 198 ? -19.331 7.729 14.946 1.00 98.69 198 GLN A O 1
ATOM 1601 N N . ALA A 1 199 ? -19.502 8.216 17.129 1.00 98.50 199 ALA A N 1
ATOM 1602 C CA . ALA A 1 199 ? -20.486 7.194 17.443 1.00 98.50 199 ALA A CA 1
ATOM 1603 C C . ALA A 1 199 ? -21.773 7.806 17.986 1.00 98.50 199 ALA A C 1
ATOM 1605 O O . ALA A 1 199 ? -21.755 8.799 18.714 1.00 98.50 199 ALA A O 1
ATOM 1606 N N . ARG A 1 200 ? -22.895 7.170 17.659 1.00 98.25 200 ARG A N 1
ATOM 1607 C CA . ARG A 1 200 ? -24.208 7.464 18.232 1.00 98.25 200 ARG A CA 1
ATOM 1608 C C . ARG A 1 200 ? -24.961 6.160 18.459 1.00 98.25 200 ARG A C 1
ATOM 1610 O O . ARG A 1 200 ? -24.882 5.237 17.651 1.00 98.25 200 ARG A O 1
ATOM 1617 N N . SER A 1 201 ? -25.706 6.120 19.554 1.00 98.19 201 SER A N 1
ATOM 1618 C CA . SER A 1 201 ? -26.602 5.029 19.931 1.00 98.19 201 SER A CA 1
ATOM 1619 C C . SER A 1 201 ? -27.930 5.620 20.400 1.00 98.19 201 SER A C 1
ATOM 1621 O O . SER A 1 201 ? -27.942 6.676 21.029 1.00 98.19 201 SER A O 1
ATOM 1623 N N . GLU A 1 202 ? -29.056 4.974 20.102 1.00 97.62 202 GLU A N 1
ATOM 1624 C CA . GLU A 1 202 ? -30.378 5.370 20.620 1.00 97.62 202 GLU A CA 1
ATOM 1625 C C . GLU A 1 202 ? -30.508 5.210 22.141 1.00 97.62 202 GLU A C 1
ATOM 1627 O O . GLU A 1 202 ? -31.338 5.874 22.762 1.00 97.62 202 GLU A O 1
ATOM 1632 N N . VAL A 1 203 ? -29.679 4.351 22.735 1.00 97.44 203 VAL A N 1
ATOM 1633 C CA . VAL A 1 203 ? -29.599 4.085 24.178 1.00 97.44 203 VAL A CA 1
ATOM 1634 C C . VAL A 1 203 ? -28.195 4.393 24.705 1.00 97.44 203 VAL A C 1
ATOM 1636 O O . VAL A 1 203 ? -27.272 4.632 23.923 1.00 97.44 203 VAL A O 1
ATOM 1639 N N . ALA A 1 204 ? -28.028 4.407 26.027 1.00 97.75 204 ALA A N 1
ATOM 1640 C CA . ALA A 1 204 ? -26.702 4.490 26.636 1.00 97.75 204 ALA A CA 1
ATOM 1641 C C . ALA A 1 204 ? -25.833 3.276 26.251 1.00 97.75 204 ALA A C 1
ATOM 1643 O O . ALA A 1 204 ? -26.340 2.238 25.814 1.00 97.75 204 ALA A O 1
ATOM 1644 N N . GLY A 1 205 ? -24.518 3.450 26.313 1.00 97.00 205 GLY A N 1
ATOM 1645 C CA . GLY A 1 205 ? -23.573 2.439 25.863 1.00 97.00 205 GLY A CA 1
ATOM 1646 C C . GLY A 1 205 ? -22.140 2.937 25.881 1.00 97.00 205 GLY A C 1
ATOM 1647 O O . GLY A 1 205 ? -21.796 3.881 26.589 1.00 97.00 205 GLY A O 1
ATOM 1648 N N . SER A 1 206 ? -21.305 2.332 25.047 1.00 97.62 206 SER A N 1
ATOM 1649 C CA . SER A 1 206 ? -19.899 2.671 24.878 1.00 97.62 206 SER A CA 1
ATOM 1650 C C . SER A 1 206 ? -19.490 2.688 23.407 1.00 97.62 206 SER A C 1
ATOM 1652 O O . SER A 1 206 ? -19.828 1.797 22.626 1.00 97.62 206 SER A O 1
ATOM 1654 N N . LEU A 1 207 ? -18.701 3.695 23.041 1.00 98.62 207 LEU A N 1
ATOM 1655 C CA . LEU A 1 207 ? -17.804 3.641 21.897 1.00 98.62 207 LEU A CA 1
ATOM 1656 C C . LEU A 1 207 ? -16.600 2.814 22.329 1.00 98.62 207 LEU A C 1
ATOM 1658 O O . LEU A 1 207 ? -15.961 3.128 23.333 1.00 98.62 207 LEU A O 1
ATOM 1662 N N . VAL A 1 208 ? -16.305 1.759 21.583 1.00 98.50 208 VAL A N 1
ATOM 1663 C CA . VAL A 1 208 ? -15.178 0.874 21.864 1.00 98.50 208 VAL A CA 1
ATOM 1664 C C . VAL A 1 208 ? -14.100 1.122 20.824 1.00 98.50 208 VAL A C 1
ATOM 1666 O O . VAL A 1 208 ? -14.359 1.028 19.627 1.00 98.50 208 VAL A O 1
ATOM 1669 N N . LEU A 1 209 ? -12.887 1.414 21.275 1.00 98.75 209 LEU A N 1
ATOM 1670 C CA . LEU A 1 209 ? -11.687 1.292 20.458 1.00 98.75 209 LEU A CA 1
ATOM 1671 C C . LEU A 1 209 ? -11.056 -0.061 20.769 1.00 98.75 209 LEU A C 1
ATOM 1673 O O . LEU A 1 209 ? -10.777 -0.338 21.934 1.00 98.75 209 LEU A O 1
ATOM 1677 N N . SER A 1 210 ? -10.809 -0.891 19.759 1.00 98.44 210 SER A N 1
ATOM 1678 C CA . SER A 1 210 ? -10.187 -2.204 19.930 1.00 98.44 210 SER A CA 1
ATOM 1679 C C . SER A 1 210 ? -8.854 -2.316 19.199 1.00 98.44 210 SER A C 1
ATOM 1681 O O . SER A 1 210 ? -8.720 -1.904 18.047 1.00 98.44 210 SER A O 1
ATOM 1683 N N . LEU A 1 211 ? -7.873 -2.916 19.875 1.00 98.56 211 LEU A N 1
ATOM 1684 C CA . LEU A 1 211 ? -6.594 -3.320 19.304 1.00 98.56 211 LEU A CA 1
ATOM 1685 C C . LEU A 1 211 ? -6.677 -4.775 18.838 1.00 98.56 211 LEU A C 1
ATOM 1687 O O . LEU A 1 211 ? -6.995 -5.670 19.629 1.00 98.56 211 LEU A O 1
ATOM 1691 N N . ARG A 1 212 ? -6.379 -5.009 17.558 1.00 97.94 212 ARG A N 1
ATOM 1692 C CA . ARG A 1 212 ? -6.565 -6.302 16.893 1.00 97.94 212 ARG A CA 1
ATOM 1693 C C . ARG A 1 212 ? -5.214 -6.907 16.487 1.00 97.94 212 ARG A C 1
ATOM 1695 O O . ARG A 1 212 ? -4.498 -6.269 15.712 1.00 97.94 212 ARG A O 1
ATOM 1702 N N . PRO A 1 213 ? -4.885 -8.151 16.890 1.00 97.12 213 PRO A N 1
ATOM 1703 C CA . PRO A 1 213 ? -3.674 -8.865 16.469 1.00 97.12 213 PRO A CA 1
ATOM 1704 C C . PRO A 1 213 ? -3.811 -9.432 15.042 1.00 97.12 213 PRO A C 1
ATOM 1706 O O . PRO A 1 213 ? -3.480 -10.582 14.748 1.00 97.12 213 PRO A O 1
ATOM 1709 N N . ALA A 1 214 ? -4.379 -8.636 14.141 1.00 96.06 214 ALA A N 1
ATOM 1710 C CA . ALA A 1 214 ? -4.661 -8.998 12.765 1.00 96.06 214 ALA A CA 1
ATOM 1711 C C . ALA A 1 214 ? -4.647 -7.755 11.873 1.00 96.06 214 ALA A C 1
ATOM 1713 O O . ALA A 1 214 ? -4.808 -6.625 12.336 1.00 96.06 214 ALA A O 1
ATOM 1714 N N . ASN A 1 215 ? -4.475 -7.987 10.581 1.00 95.25 215 ASN A N 1
ATOM 1715 C CA . ASN A 1 215 ? -4.483 -6.990 9.526 1.00 95.25 215 ASN A CA 1
ATOM 1716 C C . ASN A 1 215 ? -5.175 -7.544 8.267 1.00 95.25 215 ASN A C 1
ATOM 1718 O O . ASN A 1 215 ? -5.640 -8.693 8.261 1.00 95.25 215 ASN A O 1
ATOM 1722 N N . PRO A 1 216 ? -5.279 -6.747 7.193 1.00 93.00 216 PRO A N 1
ATOM 1723 C CA . PRO A 1 216 ? -5.959 -7.173 5.978 1.00 93.00 216 PRO A CA 1
ATOM 1724 C C . PRO A 1 216 ? -5.341 -8.368 5.228 1.00 93.00 216 PRO A C 1
ATOM 1726 O O . PRO A 1 216 ? -5.966 -8.858 4.295 1.00 93.00 216 PRO A O 1
ATOM 1729 N N . GLU A 1 217 ? -4.178 -8.895 5.630 1.00 91.00 217 GLU A N 1
ATOM 1730 C CA . GLU A 1 217 ? -3.598 -10.134 5.072 1.00 91.00 217 GLU A CA 1
ATOM 1731 C C . GLU A 1 217 ? -3.535 -11.302 6.080 1.00 91.00 217 GLU A C 1
ATOM 1733 O O . GLU A 1 217 ? -3.302 -12.454 5.696 1.00 91.00 217 GLU A O 1
ATOM 1738 N N . GLY A 1 218 ? -3.713 -11.061 7.381 1.00 91.69 218 GLY A N 1
ATOM 1739 C CA . GLY A 1 218 ? -3.638 -12.134 8.372 1.00 91.69 218 GLY A CA 1
ATOM 1740 C C . GLY A 1 218 ? -3.276 -11.697 9.778 1.00 91.69 218 GLY A C 1
ATOM 1741 O O . GLY A 1 218 ? -3.489 -10.558 10.176 1.00 91.69 218 GLY A O 1
ATOM 1742 N N . ILE A 1 219 ? -2.747 -12.649 10.540 1.00 94.62 219 ILE A N 1
ATOM 1743 C CA . ILE A 1 219 ? -2.342 -12.444 11.931 1.00 94.62 219 ILE A CA 1
ATOM 1744 C C . ILE A 1 219 ? -1.119 -11.523 12.021 1.00 94.62 219 ILE A C 1
ATOM 1746 O O . ILE A 1 219 ? -0.136 -11.714 11.306 1.00 94.62 219 ILE A O 1
ATOM 1750 N N . SER A 1 220 ? -1.176 -10.573 12.955 1.00 94.00 220 SER A N 1
ATOM 1751 C CA . SER A 1 220 ? -0.051 -9.747 13.393 1.00 94.00 220 SER A CA 1
ATOM 1752 C C . SER A 1 220 ? 0.060 -9.854 14.905 1.00 94.00 220 SER A C 1
ATOM 1754 O O . SER A 1 220 ? -0.801 -9.353 15.625 1.00 94.00 220 SER A O 1
ATOM 1756 N N . PHE A 1 221 ? 1.117 -10.497 15.389 1.00 95.19 221 PHE A N 1
ATOM 1757 C CA . PHE A 1 221 ? 1.224 -10.836 16.802 1.00 95.19 221 PHE A CA 1
ATOM 1758 C C . PHE A 1 221 ? 1.308 -9.603 17.711 1.00 95.19 221 PHE A C 1
ATOM 1760 O O . PHE A 1 221 ? 1.999 -8.633 17.405 1.00 95.19 221 PHE A O 1
ATOM 1767 N N . ILE A 1 222 ? 0.626 -9.689 18.851 1.00 97.56 222 ILE A N 1
ATOM 1768 C CA . ILE A 1 222 ? 0.685 -8.756 19.973 1.00 97.56 222 ILE A CA 1
ATOM 1769 C C . ILE A 1 222 ? 0.879 -9.583 21.241 1.00 97.56 222 ILE A C 1
ATOM 1771 O O . ILE A 1 222 ? 0.003 -10.360 21.629 1.00 97.56 222 ILE A O 1
ATOM 1775 N N . ASN A 1 223 ? 2.024 -9.425 21.899 1.00 97.75 223 ASN A N 1
ATOM 1776 C CA . ASN A 1 223 ? 2.368 -10.217 23.082 1.00 97.75 223 ASN A CA 1
ATOM 1777 C C . ASN A 1 223 ? 1.926 -9.536 24.373 1.00 97.75 223 ASN A C 1
ATOM 1779 O O . ASN A 1 223 ? 1.612 -10.212 25.352 1.00 97.75 223 ASN A O 1
ATOM 1783 N N . ARG A 1 224 ? 1.922 -8.201 24.395 1.00 98.06 224 ARG A N 1
ATOM 1784 C CA . ARG A 1 224 ? 1.599 -7.411 25.578 1.00 98.06 224 ARG A CA 1
ATOM 1785 C C . ARG A 1 224 ? 0.952 -6.084 25.215 1.00 98.06 224 ARG A C 1
ATOM 1787 O O . ARG A 1 224 ? 1.441 -5.354 24.356 1.00 98.06 224 ARG A O 1
ATOM 1794 N N . VAL A 1 225 ? -0.083 -5.732 25.968 1.00 98.19 225 VAL A N 1
ATOM 1795 C CA . VAL A 1 225 ? -0.716 -4.409 25.930 1.00 98.19 225 VAL A CA 1
ATOM 1796 C C . VAL A 1 225 ? -0.804 -3.879 27.347 1.00 98.19 225 VAL A C 1
ATOM 1798 O O . VAL A 1 225 ? -1.142 -4.614 28.274 1.00 98.19 225 VAL A O 1
ATOM 1801 N N . THR A 1 226 ? -0.487 -2.605 27.532 1.00 98.19 226 THR A N 1
ATOM 1802 C CA . THR A 1 226 ? -0.630 -1.918 28.815 1.00 98.19 226 THR A CA 1
ATOM 1803 C C . THR A 1 226 ? -1.299 -0.570 28.594 1.00 98.19 226 THR A C 1
ATOM 1805 O O . THR A 1 226 ? -0.882 0.195 27.726 1.00 98.19 226 THR A O 1
ATOM 1808 N N . LEU A 1 227 ? -2.332 -0.284 29.379 1.00 98.31 227 LEU A N 1
ATOM 1809 C CA . LEU A 1 227 ? -2.956 1.026 29.469 1.00 98.31 227 LEU A CA 1
ATOM 1810 C C . LEU A 1 227 ? -2.122 1.924 30.385 1.00 98.31 227 LEU A C 1
ATOM 1812 O O . LEU A 1 227 ? -1.677 1.506 31.455 1.00 98.31 227 LEU A O 1
ATOM 1816 N N . SER A 1 228 ? -1.909 3.164 29.962 1.00 97.38 228 SER A N 1
ATOM 1817 C CA . SER A 1 228 ? -1.203 4.157 30.763 1.00 97.38 228 SER A CA 1
ATOM 1818 C C . SER A 1 228 ? -1.913 4.456 32.086 1.00 97.38 228 SER A C 1
ATOM 1820 O O . SER A 1 228 ? -3.128 4.309 32.213 1.00 97.38 228 SER A O 1
ATOM 1822 N N . THR A 1 229 ? -1.176 4.978 33.070 1.00 95.19 229 THR A N 1
ATOM 1823 C CA . THR A 1 229 ? -1.771 5.455 34.331 1.00 95.19 229 THR A CA 1
ATOM 1824 C C . THR A 1 229 ? -2.796 6.572 34.102 1.00 95.19 229 THR A C 1
ATOM 1826 O O . THR A 1 229 ? -3.773 6.666 34.838 1.00 95.19 229 THR A O 1
ATOM 1829 N N . GLY A 1 230 ? -2.591 7.404 33.073 1.00 95.81 230 GLY A N 1
ATOM 1830 C CA . GLY A 1 230 ? -3.540 8.439 32.646 1.00 95.81 230 GLY A CA 1
ATOM 1831 C C . GLY A 1 230 ? -4.750 7.900 31.874 1.00 95.81 230 GLY A C 1
ATOM 1832 O O . GLY A 1 230 ? -5.674 8.659 31.600 1.00 95.81 230 GLY A O 1
ATOM 1833 N N . ARG A 1 231 ? -4.755 6.600 31.541 1.00 97.50 231 ARG A N 1
ATOM 1834 C CA . ARG A 1 231 ? -5.772 5.892 30.745 1.00 97.50 231 ARG A CA 1
ATOM 1835 C C . ARG A 1 231 ? -6.004 6.481 29.353 1.00 97.50 231 ARG A C 1
ATOM 1837 O O . ARG A 1 231 ? -7.050 6.271 28.751 1.00 97.50 231 ARG A O 1
ATOM 1844 N N . ASP A 1 232 ? -5.026 7.211 28.843 1.00 97.31 232 ASP A N 1
ATOM 1845 C CA . ASP A 1 232 ? -5.087 8.002 27.615 1.00 97.31 232 ASP A CA 1
ATOM 1846 C C . ASP A 1 232 ? -4.206 7.442 26.491 1.00 97.31 232 ASP A C 1
ATOM 1848 O O . ASP A 1 232 ? -4.189 7.997 25.398 1.00 97.31 232 ASP A O 1
ATOM 1852 N N . HIS A 1 233 ? -3.470 6.353 26.729 1.00 97.81 233 HIS A N 1
ATOM 1853 C CA . HIS A 1 233 ? -2.707 5.683 25.681 1.00 97.81 233 HIS A CA 1
ATOM 1854 C C . HIS A 1 233 ? -2.423 4.211 25.988 1.00 97.81 233 HIS A C 1
ATOM 1856 O O . HIS A 1 233 ? -2.358 3.789 27.147 1.00 97.81 233 HIS A O 1
ATOM 1862 N N . TRP A 1 234 ? -2.186 3.443 24.926 1.00 98.56 234 TRP A N 1
ATOM 1863 C CA . TRP A 1 234 ? -1.646 2.092 24.972 1.00 98.56 234 TRP A CA 1
ATOM 1864 C C . TRP A 1 234 ? -0.151 2.053 24.685 1.00 98.56 234 TRP A C 1
ATOM 1866 O O . TRP A 1 234 ? 0.365 2.666 23.743 1.00 98.56 234 TRP A O 1
ATOM 1876 N N . VAL A 1 235 ? 0.524 1.221 25.470 1.00 97.81 235 VAL A N 1
ATOM 1877 C CA . VAL A 1 235 ? 1.856 0.699 25.193 1.00 97.81 235 VAL A CA 1
ATOM 1878 C C . VAL A 1 235 ? 1.688 -0.720 24.656 1.00 97.81 235 VAL A C 1
ATOM 1880 O O . VAL A 1 235 ? 1.187 -1.594 25.364 1.00 97.81 235 VAL A O 1
ATOM 1883 N N . VAL A 1 236 ? 2.108 -0.949 23.413 1.00 97.00 236 VAL A N 1
ATOM 1884 C CA . VAL A 1 236 ? 1.994 -2.239 22.719 1.00 97.00 236 VAL A CA 1
ATOM 1885 C C . VAL A 1 236 ? 3.395 -2.811 22.543 1.00 97.00 236 VAL A C 1
ATOM 1887 O O . VAL A 1 236 ? 4.282 -2.132 22.027 1.00 97.00 236 VAL A O 1
ATOM 1890 N N . ASP A 1 237 ? 3.627 -4.022 23.050 1.00 95.44 237 ASP A N 1
ATOM 1891 C CA . ASP A 1 237 ? 4.933 -4.698 23.047 1.00 95.44 237 ASP A CA 1
ATOM 1892 C C . ASP A 1 237 ? 6.094 -3.804 23.539 1.00 95.44 237 ASP A C 1
ATOM 1894 O O . ASP A 1 237 ? 7.216 -3.821 23.032 1.00 95.44 237 ASP A O 1
ATOM 1898 N N . GLY A 1 238 ? 5.813 -3.001 24.572 1.00 90.56 238 GLY A N 1
ATOM 1899 C CA . GLY A 1 238 ? 6.791 -2.129 25.228 1.00 90.56 238 GLY A CA 1
ATOM 1900 C C . GLY A 1 238 ? 7.046 -0.789 24.532 1.00 90.56 238 GLY A C 1
ATOM 1901 O O . GLY A 1 238 ? 7.922 -0.050 24.978 1.00 90.56 238 GLY A O 1
ATOM 1902 N N . ARG A 1 239 ? 6.296 -0.446 23.477 1.00 89.62 239 ARG A N 1
ATOM 1903 C CA . ARG A 1 239 ? 6.403 0.841 22.772 1.00 89.62 239 ARG A CA 1
ATOM 1904 C C . ARG A 1 239 ? 5.102 1.638 22.913 1.00 89.62 239 ARG A C 1
ATOM 1906 O O . ARG A 1 239 ? 4.041 1.064 22.670 1.00 89.62 239 ARG A O 1
ATOM 1913 N N . PRO A 1 240 ? 5.137 2.928 23.301 1.00 82.25 240 PRO A N 1
ATOM 1914 C CA . PRO A 1 240 ? 3.964 3.794 23.210 1.00 82.25 240 PRO A CA 1
ATOM 1915 C C . PRO A 1 240 ? 3.474 3.816 21.766 1.00 82.25 240 PRO A C 1
ATOM 1917 O O . PRO A 1 240 ? 4.249 4.143 20.866 1.00 82.25 240 PRO A O 1
ATOM 1920 N N . ALA A 1 241 ? 2.230 3.400 21.547 1.00 88.19 241 ALA A N 1
ATOM 1921 C CA . ALA A 1 241 ? 1.775 3.075 20.201 1.00 88.19 241 ALA A CA 1
ATOM 1922 C C . ALA A 1 241 ? 0.460 3.749 19.816 1.00 88.19 241 ALA A C 1
ATOM 1924 O O . ALA A 1 241 ? 0.293 4.094 18.653 1.00 88.19 241 ALA A O 1
ATOM 1925 N N . VAL A 1 242 ? -0.462 3.951 20.760 1.00 97.94 242 VAL A N 1
ATOM 1926 C CA . VAL A 1 242 ? -1.788 4.511 20.463 1.00 97.94 242 VAL A CA 1
ATOM 1927 C C . VAL A 1 242 ? -2.176 5.494 21.551 1.00 97.94 242 VAL A C 1
ATOM 1929 O O . VAL A 1 242 ? -2.220 5.098 22.707 1.00 97.94 242 VAL A O 1
ATOM 1932 N N . THR A 1 243 ? -2.494 6.733 21.197 1.00 98.25 243 THR A N 1
ATOM 1933 C CA . THR A 1 243 ? -2.985 7.764 22.122 1.00 98.25 243 THR A CA 1
ATOM 1934 C C . THR A 1 243 ? -4.446 8.082 21.826 1.00 98.25 243 THR A C 1
ATOM 1936 O O . THR A 1 243 ? -4.868 8.054 20.671 1.00 98.25 243 THR A O 1
ATOM 1939 N N . PHE A 1 244 ? -5.219 8.401 22.858 1.00 98.19 244 PHE A N 1
ATOM 1940 C CA . PHE A 1 244 ? -6.634 8.756 22.794 1.00 98.19 244 PHE A CA 1
ATOM 1941 C C . PHE A 1 244 ? -6.825 10.206 23.255 1.00 98.19 244 PHE A C 1
ATOM 1943 O O . PHE A 1 244 ? -6.137 10.675 24.159 1.00 98.19 244 PHE A O 1
ATOM 1950 N N . SER A 1 245 ? -7.794 10.923 22.685 1.00 98.25 245 SER A N 1
ATOM 1951 C CA . SER A 1 245 ? -8.061 12.326 23.044 1.00 98.25 245 SER A CA 1
ATOM 1952 C C . SER A 1 245 ? -8.653 12.524 24.438 1.00 98.25 245 SER A C 1
ATOM 1954 O O . SER A 1 245 ? -8.670 13.646 24.946 1.00 98.25 245 SER A O 1
ATOM 1956 N N . ARG A 1 246 ? -9.156 11.455 25.059 1.00 97.94 246 ARG A N 1
ATOM 1957 C CA . ARG A 1 246 ? -9.664 11.450 26.431 1.00 97.94 246 ARG A CA 1
ATOM 1958 C C . ARG A 1 246 ? -9.354 10.118 27.117 1.00 97.94 246 ARG A C 1
ATOM 1960 O O . ARG A 1 246 ? -9.196 9.122 26.414 1.00 97.94 246 ARG A O 1
ATOM 1967 N N . PRO A 1 247 ? -9.293 10.077 28.459 1.00 98.06 247 PRO A N 1
ATOM 1968 C CA . PRO A 1 247 ? -9.106 8.833 29.197 1.00 98.06 247 PRO A CA 1
ATOM 1969 C C . PRO A 1 247 ? -10.227 7.820 28.930 1.00 98.06 247 PRO A C 1
ATOM 1971 O O . PRO A 1 247 ? -11.398 8.198 28.854 1.00 98.06 247 PRO A O 1
ATOM 1974 N N . ALA A 1 248 ? -9.872 6.540 28.815 1.00 97.81 248 ALA A N 1
ATOM 1975 C CA . ALA A 1 248 ? -10.825 5.436 28.755 1.00 97.81 248 ALA A CA 1
ATOM 1976 C C . ALA A 1 248 ? -11.506 5.239 30.118 1.00 97.81 248 ALA A C 1
ATOM 1978 O O . ALA A 1 248 ? -10.834 5.242 31.155 1.00 97.81 248 ALA A O 1
ATOM 1979 N N . GLU A 1 249 ? -12.826 5.041 30.128 1.00 96.31 249 GLU A N 1
ATOM 1980 C CA . GLU A 1 249 ? -13.565 4.780 31.370 1.00 96.31 249 GLU A CA 1
ATOM 1981 C C . GLU A 1 249 ? -13.339 3.345 31.829 1.00 96.31 249 GLU A C 1
ATOM 1983 O O . GLU A 1 249 ? -12.900 3.121 32.956 1.00 96.31 249 GLU A O 1
ATOM 1988 N N . HIS A 1 250 ? -13.481 2.397 30.906 1.00 96.00 250 HIS A N 1
ATOM 1989 C CA . HIS A 1 250 ? -13.156 0.991 31.120 1.00 96.00 250 HIS A CA 1
ATOM 1990 C C . HIS A 1 250 ? -12.139 0.507 30.094 1.00 96.00 250 HIS A C 1
ATOM 1992 O O . HIS A 1 250 ? -12.045 1.028 28.979 1.00 96.00 250 HIS A O 1
ATOM 1998 N N . HIS A 1 251 ? -11.365 -0.493 30.481 1.00 97.44 251 HIS A N 1
ATOM 1999 C CA . HIS A 1 251 ? -10.394 -1.146 29.639 1.00 97.44 251 HIS A CA 1
ATOM 2000 C C . HIS A 1 251 ? -10.342 -2.635 29.960 1.00 97.44 251 HIS A C 1
ATOM 2002 O O . HIS A 1 251 ? -10.198 -3.043 31.112 1.00 97.44 251 HIS A O 1
ATOM 2008 N N . HIS A 1 252 ? -10.422 -3.443 28.911 1.00 97.44 252 HIS A N 1
ATOM 2009 C CA . HIS A 1 252 ? -10.361 -4.892 29.011 1.00 97.44 252 HIS A CA 1
ATOM 2010 C C . HIS A 1 252 ? -9.309 -5.434 28.061 1.00 97.44 252 HIS A C 1
ATOM 2012 O O . HIS A 1 252 ? -9.042 -4.875 26.993 1.00 97.44 252 HIS A O 1
ATOM 2018 N N . VAL A 1 253 ? -8.729 -6.558 28.454 1.00 96.88 253 VAL A N 1
ATOM 2019 C CA . VAL A 1 253 ? -7.778 -7.313 27.648 1.00 96.88 253 VAL A CA 1
ATOM 2020 C C . VAL A 1 253 ? -8.172 -8.781 27.654 1.00 96.88 253 VAL A C 1
ATOM 2022 O O . VAL A 1 253 ? -8.792 -9.281 28.593 1.00 96.88 253 VAL A O 1
ATOM 2025 N N . SER A 1 254 ? -7.801 -9.489 26.599 1.00 96.00 254 SER A N 1
ATOM 2026 C CA . SER A 1 254 ? -7.975 -10.933 26.529 1.00 96.00 254 SER A CA 1
ATOM 2027 C C . SER A 1 254 ? -6.794 -11.572 25.821 1.00 96.00 254 SER A C 1
ATOM 2029 O O . SER A 1 254 ? -6.199 -10.973 24.919 1.00 96.00 254 SER A O 1
ATOM 2031 N N . ASP A 1 255 ? -6.438 -12.772 26.260 1.00 95.50 255 ASP A N 1
ATOM 2032 C CA . ASP A 1 255 ? -5.416 -13.595 25.630 1.00 95.50 255 ASP A CA 1
ATOM 2033 C C . ASP A 1 255 ? -6.044 -14.652 24.704 1.00 95.50 255 ASP A C 1
ATOM 2035 O O . ASP A 1 255 ? -7.262 -14.760 24.569 1.00 95.50 255 ASP A O 1
ATOM 2039 N N . TYR A 1 256 ? -5.198 -15.449 24.049 1.00 94.44 256 TYR A N 1
ATOM 2040 C CA . TYR A 1 256 ? -5.655 -16.509 23.151 1.00 94.44 256 TYR A CA 1
ATOM 2041 C C . TYR A 1 256 ? -6.548 -17.560 23.830 1.00 94.44 256 TYR A C 1
ATOM 2043 O O . TYR A 1 256 ? -7.433 -18.116 23.186 1.00 94.44 256 TYR A O 1
ATOM 2051 N N . HIS A 1 257 ? -6.295 -17.877 25.102 1.00 92.88 257 HIS A N 1
ATOM 2052 C CA . HIS A 1 257 ? -6.990 -18.949 25.812 1.00 92.88 257 HIS A CA 1
ATOM 2053 C C . HIS A 1 257 ? -8.383 -18.529 26.267 1.00 92.88 257 HIS A C 1
ATOM 2055 O O . HIS A 1 257 ? -9.299 -19.350 26.267 1.00 92.88 257 HIS A O 1
ATOM 2061 N N . GLU A 1 258 ? -8.540 -17.262 26.636 1.00 92.38 258 GLU A N 1
ATOM 2062 C CA . GLU A 1 258 ? -9.809 -16.692 27.077 1.00 92.38 258 GLU A CA 1
ATOM 2063 C C . GLU A 1 258 ? -10.688 -16.214 25.913 1.00 92.38 258 GLU A C 1
ATOM 2065 O O . GLU A 1 258 ? -11.838 -15.845 26.138 1.00 92.38 258 GLU A O 1
ATOM 2070 N N . GLY A 1 259 ? -10.184 -16.233 24.677 1.00 93.75 259 GLY A N 1
ATOM 2071 C CA . GLY A 1 259 ? -10.919 -15.820 23.482 1.00 93.75 259 GLY A CA 1
ATOM 2072 C C . GLY A 1 259 ? -10.862 -14.313 23.222 1.00 93.75 259 GLY A C 1
ATOM 2073 O O . GLY A 1 259 ? -10.024 -13.595 23.764 1.00 93.75 259 GLY A O 1
ATOM 2074 N N . ASP A 1 260 ? -11.746 -13.810 22.364 1.00 96.12 260 ASP A N 1
ATOM 2075 C CA . ASP A 1 260 ? -11.750 -12.397 21.972 1.00 96.12 260 ASP A CA 1
ATOM 2076 C C . ASP A 1 260 ? -12.169 -11.459 23.111 1.00 96.12 260 ASP A C 1
ATOM 2078 O O . ASP A 1 260 ? -13.147 -11.728 23.803 1.00 96.12 260 ASP A O 1
ATOM 2082 N N . VAL A 1 261 ? -11.523 -10.295 23.242 1.00 96.31 261 VAL A N 1
ATOM 2083 C CA . VAL A 1 261 ? -11.901 -9.266 24.231 1.00 96.31 261 VAL A CA 1
ATOM 2084 C C . VAL A 1 261 ? -13.385 -8.883 24.188 1.00 96.31 261 VAL A C 1
ATOM 2086 O O . VAL A 1 261 ? -13.952 -8.562 25.230 1.00 96.31 261 VAL A O 1
ATOM 2089 N N . ARG A 1 262 ? -14.047 -8.971 23.023 1.00 95.31 262 ARG A N 1
ATOM 2090 C CA . ARG A 1 262 ? -15.473 -8.660 22.866 1.00 95.31 262 ARG A CA 1
ATOM 2091 C C . ARG A 1 262 ? -16.365 -9.427 23.843 1.00 95.31 262 ARG A C 1
ATOM 2093 O O . ARG A 1 262 ? -17.349 -8.858 24.306 1.00 95.31 262 ARG A O 1
ATOM 2100 N N . ILE A 1 263 ? -16.071 -10.695 24.130 1.00 91.25 263 ILE A N 1
ATOM 2101 C CA . ILE A 1 263 ? -16.947 -11.511 24.991 1.00 91.25 263 ILE A CA 1
ATOM 2102 C C . ILE A 1 263 ? -16.853 -11.104 26.465 1.00 91.25 263 ILE A C 1
ATOM 2104 O O . ILE A 1 263 ? -17.711 -11.472 27.251 1.00 91.25 263 ILE A O 1
ATOM 2108 N N . HIS A 1 264 ? -15.830 -10.327 26.825 1.00 89.56 264 HIS A N 1
ATOM 2109 C CA . HIS A 1 264 ? -15.505 -9.975 28.204 1.00 89.56 264 HIS A CA 1
ATOM 2110 C C . HIS A 1 264 ? -15.894 -8.544 28.587 1.00 89.56 264 HIS A C 1
ATOM 2112 O O . HIS A 1 264 ? -15.729 -8.170 29.744 1.00 89.56 264 HIS A O 1
ATOM 2118 N N . LEU A 1 265 ? -16.403 -7.741 27.642 1.00 89.56 265 LEU A N 1
ATOM 2119 C CA . LEU A 1 265 ? -16.631 -6.298 27.831 1.00 89.56 265 LEU A CA 1
ATOM 2120 C C . LEU A 1 265 ? -17.668 -5.954 28.910 1.00 89.56 265 LEU A C 1
ATOM 2122 O O . LEU A 1 265 ? -17.699 -4.818 29.367 1.00 89.56 265 LEU A O 1
ATOM 2126 N N . GLN A 1 266 ? -18.540 -6.897 29.268 1.00 81.62 266 GLN A N 1
ATOM 2127 C CA . GLN A 1 266 ? -19.575 -6.710 30.292 1.00 81.62 266 GLN A CA 1
ATOM 2128 C C . GLN A 1 266 ? -19.310 -7.527 31.566 1.00 81.62 266 GLN A C 1
ATOM 2130 O O . GLN A 1 266 ? -19.881 -7.220 32.610 1.00 81.62 266 GLN A O 1
ATOM 2135 N N . ASP A 1 267 ? -18.435 -8.535 31.488 1.00 79.44 267 ASP A N 1
ATOM 2136 C CA . ASP A 1 267 ? -18.321 -9.584 32.509 1.00 79.44 267 ASP A CA 1
ATOM 2137 C C . ASP A 1 267 ? -17.006 -9.531 33.298 1.00 79.44 267 ASP A C 1
ATOM 2139 O O . ASP A 1 267 ? -16.936 -10.055 34.412 1.00 79.44 267 ASP A O 1
ATOM 2143 N N . LYS A 1 268 ? -15.947 -8.930 32.736 1.00 77.25 268 LYS A N 1
ATOM 2144 C CA . LYS A 1 268 ? -14.646 -8.819 33.406 1.00 77.25 268 LYS A CA 1
ATOM 2145 C C . LYS A 1 268 ? -14.496 -7.500 34.149 1.00 77.25 268 LYS A C 1
ATOM 2147 O O . LYS A 1 268 ? -14.975 -6.457 33.715 1.00 77.25 268 LYS A O 1
ATOM 2152 N N . ASP A 1 269 ? -13.718 -7.553 35.226 1.00 85.69 269 ASP A N 1
ATOM 2153 C CA . ASP A 1 269 ? -13.216 -6.355 35.888 1.00 85.69 269 ASP A CA 1
ATOM 2154 C C . ASP A 1 269 ? -12.316 -5.537 34.945 1.00 85.69 269 ASP A C 1
ATOM 2156 O O . ASP A 1 269 ? -11.744 -6.044 33.974 1.00 85.69 269 ASP A O 1
ATOM 2160 N N . ASP A 1 270 ? -12.174 -4.251 35.259 1.00 90.75 270 ASP A N 1
ATOM 2161 C CA . ASP A 1 270 ? -11.257 -3.342 34.573 1.00 90.75 270 ASP A CA 1
ATOM 2162 C C . ASP A 1 270 ? -9.803 -3.823 34.728 1.00 90.75 270 ASP A C 1
ATOM 2164 O O . ASP A 1 270 ? -9.322 -4.084 35.834 1.00 90.75 270 ASP A O 1
ATOM 2168 N N . GLN A 1 271 ? -9.083 -3.939 33.614 1.00 93.00 271 GLN A N 1
ATOM 2169 C CA . GLN A 1 271 ? -7.715 -4.455 33.571 1.00 93.00 271 GLN A CA 1
ATOM 2170 C C . GLN A 1 271 ? -6.779 -3.393 33.009 1.00 93.00 271 GLN A C 1
ATOM 2172 O O . GLN A 1 271 ? -7.073 -2.777 31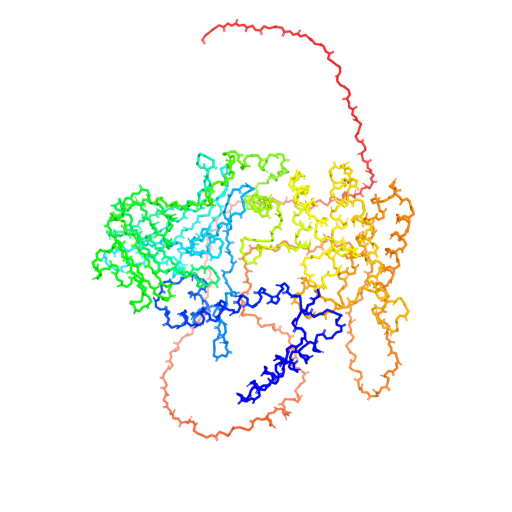.997 1.00 93.00 271 GLN A O 1
ATOM 2177 N N . ALA A 1 272 ? -5.599 -3.208 33.599 1.00 93.38 272 ALA A N 1
ATOM 2178 C CA . ALA A 1 272 ? -4.603 -2.274 33.062 1.00 93.38 272 ALA A CA 1
ATOM 2179 C C . ALA A 1 272 ? -3.629 -2.929 32.065 1.00 93.38 272 ALA A C 1
ATOM 2181 O O . ALA A 1 272 ? -2.962 -2.234 31.303 1.00 93.38 272 ALA A O 1
ATOM 2182 N N . GLU A 1 273 ? -3.508 -4.256 32.068 1.00 96.38 273 GLU A N 1
ATOM 2183 C CA . GLU A 1 273 ? -2.478 -4.968 31.313 1.00 96.38 273 GLU A CA 1
ATOM 2184 C C . GLU A 1 273 ? -2.936 -6.368 30.903 1.00 96.38 273 GLU A C 1
ATOM 2186 O O . GLU A 1 273 ? -3.537 -7.076 31.707 1.00 96.38 273 GLU A O 1
ATOM 2191 N N . GLY A 1 274 ? -2.572 -6.779 29.683 1.00 95.31 274 GLY A N 1
ATOM 2192 C CA . GLY A 1 274 ? -2.736 -8.140 29.172 1.00 95.31 274 GLY A CA 1
ATOM 2193 C C . GLY A 1 274 ? -1.444 -8.683 28.571 1.00 95.31 274 GLY A C 1
ATOM 2194 O O . GLY A 1 274 ? -0.646 -7.926 28.009 1.00 95.31 274 GLY A O 1
ATOM 2195 N N . ARG A 1 275 ? -1.236 -9.998 28.691 1.00 97.19 275 ARG A N 1
ATOM 2196 C CA . ARG A 1 275 ? -0.103 -10.727 28.103 1.00 97.19 275 ARG A CA 1
ATOM 2197 C C . ARG A 1 275 ? -0.581 -12.023 27.473 1.00 97.19 275 ARG A C 1
ATOM 2199 O O . ARG A 1 275 ? -1.470 -12.666 28.014 1.00 97.19 275 ARG A O 1
ATOM 2206 N N . CYS A 1 276 ? 0.043 -12.422 26.374 1.00 96.25 276 CYS A N 1
ATOM 2207 C CA . CYS A 1 276 ? -0.220 -13.699 25.729 1.00 96.25 276 CYS A CA 1
ATOM 2208 C C . CYS A 1 276 ? 1.068 -14.256 25.126 1.00 96.25 276 CYS A C 1
ATOM 2210 O O . CYS A 1 276 ? 1.626 -13.651 24.214 1.00 96.25 276 CYS A O 1
ATOM 2212 N N . ASP A 1 277 ? 1.496 -15.438 25.574 1.00 93.19 277 ASP A N 1
ATOM 2213 C CA . ASP A 1 277 ? 2.694 -16.113 25.047 1.00 93.19 277 ASP A CA 1
ATOM 2214 C C . ASP A 1 277 ? 2.531 -16.557 23.582 1.00 93.19 277 ASP A C 1
ATOM 2216 O O . ASP A 1 277 ? 3.513 -16.725 22.862 1.00 93.19 277 ASP A O 1
ATOM 2220 N N . VAL A 1 278 ? 1.286 -16.733 23.125 1.00 92.75 278 VAL A N 1
ATOM 2221 C CA . VAL A 1 278 ? 0.955 -17.029 21.719 1.00 92.75 278 VAL A CA 1
ATOM 2222 C C . VAL A 1 278 ? 1.038 -15.768 20.846 1.00 92.75 278 VAL A C 1
ATOM 2224 O O . VAL A 1 278 ? 1.120 -15.871 19.625 1.00 92.75 278 VAL A O 1
ATOM 2227 N N . GLY A 1 279 ? 1.024 -14.576 21.451 1.00 93.94 279 GLY A N 1
ATOM 2228 C CA . GLY A 1 279 ? 1.046 -13.308 20.727 1.00 93.94 279 GLY A CA 1
ATOM 2229 C C . GLY A 1 279 ? -0.315 -12.893 20.166 1.00 93.94 279 GLY A C 1
ATOM 2230 O O . GLY A 1 279 ? -0.373 -12.263 19.119 1.00 93.94 279 GLY A O 1
ATOM 2231 N N . MET A 1 280 ? -1.420 -13.255 20.819 1.00 96.38 280 MET A N 1
ATOM 2232 C CA . MET A 1 280 ? -2.781 -12.949 20.349 1.00 96.38 280 MET A CA 1
ATOM 2233 C C . MET A 1 280 ? -3.560 -12.077 21.339 1.00 96.38 280 MET A C 1
ATOM 2235 O O . MET A 1 280 ? -4.761 -12.270 21.517 1.00 96.38 280 MET A O 1
ATOM 2239 N N . VAL A 1 281 ? -2.889 -11.131 22.006 1.00 97.50 281 VAL A N 1
ATOM 2240 C CA . VAL A 1 281 ? -3.592 -10.187 22.886 1.00 97.50 281 VAL A CA 1
ATOM 2241 C C . VAL A 1 281 ? -4.578 -9.357 22.064 1.00 97.50 281 VAL A C 1
ATOM 2243 O O . VAL A 1 281 ? -4.209 -8.740 21.065 1.00 97.50 281 VAL A O 1
ATOM 2246 N N . THR A 1 282 ? -5.822 -9.306 22.527 1.00 97.62 282 THR A N 1
ATOM 2247 C CA . THR A 1 282 ? -6.825 -8.326 22.099 1.00 97.62 282 THR A CA 1
ATOM 2248 C C . THR A 1 282 ? -7.076 -7.355 23.247 1.00 97.62 282 THR A C 1
ATOM 2250 O O . THR A 1 282 ? -7.037 -7.742 24.416 1.00 97.62 282 THR A O 1
ATOM 2253 N N . ALA A 1 283 ? -7.302 -6.082 22.933 1.00 98.00 283 ALA A N 1
ATOM 2254 C CA . ALA A 1 283 ? -7.606 -5.061 23.935 1.00 98.00 283 ALA A CA 1
ATOM 2255 C C . ALA A 1 283 ? -8.782 -4.195 23.487 1.00 98.00 283 ALA A C 1
ATOM 2257 O O . ALA A 1 283 ? -9.032 -4.052 22.286 1.00 98.00 283 ALA A O 1
ATOM 2258 N N . ALA A 1 284 ? -9.500 -3.628 24.451 1.00 98.38 284 ALA A N 1
ATOM 2259 C CA . ALA A 1 284 ? -10.634 -2.747 24.225 1.00 98.38 284 ALA A CA 1
ATOM 2260 C C . ALA A 1 284 ? -10.630 -1.611 25.250 1.00 98.38 284 ALA A C 1
ATOM 2262 O O . ALA A 1 284 ? -10.605 -1.865 26.450 1.00 98.38 284 ALA A O 1
ATOM 2263 N N . ALA A 1 285 ? -10.666 -0.368 24.776 1.00 98.31 285 ALA A N 1
ATOM 2264 C CA . ALA A 1 285 ? -10.861 0.834 25.578 1.00 98.31 285 ALA A CA 1
ATOM 2265 C C . ALA A 1 285 ? -12.274 1.371 25.322 1.00 98.31 285 ALA A C 1
ATOM 2267 O O . ALA A 1 285 ? -12.673 1.543 24.167 1.00 98.31 285 ALA A O 1
ATOM 2268 N N . LEU A 1 286 ? -13.033 1.600 26.391 1.00 98.06 286 LEU A N 1
ATOM 2269 C CA . LEU A 1 286 ? -14.444 1.960 26.336 1.00 98.06 286 LEU A CA 1
ATOM 2270 C C . LEU A 1 286 ? -14.638 3.409 26.762 1.00 98.06 286 LEU A C 1
ATOM 2272 O O . LEU A 1 286 ? -14.098 3.874 27.771 1.00 98.06 286 LEU A O 1
ATOM 2276 N N . PHE A 1 287 ? -15.462 4.102 25.988 1.00 98.19 287 PHE A N 1
ATOM 2277 C CA . PHE A 1 287 ? -15.783 5.503 26.172 1.00 98.19 287 PHE A CA 1
ATOM 2278 C C . PHE A 1 287 ? -17.304 5.670 26.198 1.00 98.19 287 PHE A C 1
ATOM 2280 O O . PHE A 1 287 ? -17.951 5.327 25.207 1.00 98.19 287 PHE A O 1
ATOM 2287 N N . PRO A 1 288 ? -17.897 6.218 27.271 1.00 97.44 288 PRO A N 1
ATOM 2288 C CA . PRO A 1 288 ? -19.347 6.251 27.408 1.00 97.44 288 PRO A CA 1
ATOM 2289 C C . PRO A 1 288 ? -20.042 7.021 26.296 1.00 97.44 288 PRO A C 1
ATOM 2291 O O . PRO A 1 288 ? -19.571 8.076 25.847 1.00 97.44 288 PRO A O 1
ATOM 2294 N N . LEU A 1 289 ? -21.215 6.514 25.937 1.00 97.81 289 LEU A N 1
ATOM 2295 C CA . LEU A 1 289 ? -22.199 7.130 25.065 1.00 97.81 289 LEU A CA 1
ATOM 2296 C C . LEU A 1 289 ? -23.457 7.440 25.864 1.00 97.81 289 LEU A C 1
ATOM 2298 O O . LEU A 1 289 ? -23.965 6.609 26.617 1.00 97.81 289 LEU A O 1
ATOM 2302 N N . ARG A 1 290 ? -23.999 8.634 25.643 1.00 97.69 290 ARG A N 1
ATOM 2303 C CA . ARG A 1 290 ? -25.342 8.987 26.096 1.00 97.69 290 ARG A CA 1
ATOM 2304 C C . ARG A 1 290 ? -26.332 8.732 24.972 1.00 97.69 290 ARG A C 1
ATOM 2306 O O . ARG A 1 290 ? -26.022 8.949 23.801 1.00 97.69 290 ARG A O 1
ATOM 2313 N N . ALA A 1 291 ? -27.529 8.297 25.347 1.00 97.31 291 ALA A N 1
ATOM 2314 C CA . ALA A 1 291 ? -28.616 8.041 24.414 1.00 97.31 291 ALA A CA 1
ATOM 2315 C C . ALA A 1 291 ? -28.858 9.254 23.499 1.00 97.31 291 ALA A C 1
ATOM 2317 O O . ALA A 1 291 ? -29.102 10.362 23.971 1.00 97.31 291 ALA A O 1
ATOM 2318 N N . ASN A 1 292 ? -28.821 9.020 22.189 1.00 96.69 292 ASN A N 1
ATOM 2319 C CA . ASN A 1 292 ? -29.019 9.988 21.109 1.00 96.69 292 ASN A CA 1
ATOM 2320 C C . ASN A 1 292 ? -28.008 11.139 21.011 1.00 96.69 292 ASN A C 1
ATOM 2322 O O . ASN A 1 292 ? -28.168 11.996 20.140 1.00 96.69 292 ASN A O 1
ATOM 2326 N N . GLU A 1 293 ? -26.952 11.142 21.821 1.00 97.62 293 GLU A N 1
ATOM 2327 C CA . GLU A 1 293 ? -25.852 12.092 21.686 1.00 97.62 293 GLU A CA 1
ATOM 2328 C C . GLU A 1 293 ? -24.765 11.518 20.768 1.00 97.62 293 GLU A C 1
ATOM 2330 O O . GLU A 1 293 ? -24.472 10.321 20.785 1.00 97.62 293 GLU A O 1
ATOM 2335 N N . VAL A 1 294 ? -24.165 12.383 19.947 1.00 97.56 294 VAL A N 1
ATOM 2336 C CA . VAL A 1 294 ? -22.971 12.025 19.175 1.00 97.56 294 VAL A CA 1
ATOM 2337 C C . VAL A 1 294 ? -21.762 12.178 20.086 1.00 97.56 294 VAL A C 1
ATOM 2339 O O . VAL A 1 294 ? -21.554 13.240 20.671 1.00 97.56 294 VAL A O 1
ATOM 2342 N N . SER A 1 295 ? -20.959 11.127 20.192 1.00 97.62 295 SER A N 1
ATOM 2343 C CA . SER A 1 295 ? -19.683 11.152 20.895 1.00 97.62 295 SER A CA 1
ATOM 2344 C C . SER A 1 295 ? -18.537 11.009 19.912 1.00 97.62 295 SER A C 1
ATOM 2346 O O . SER A 1 295 ? -18.627 10.233 18.962 1.00 97.62 295 SER A O 1
ATOM 2348 N N . GLU A 1 296 ? -17.454 11.734 20.164 1.00 98.50 296 GLU A N 1
ATOM 2349 C CA . GLU A 1 296 ? -16.251 11.708 19.343 1.00 98.50 296 GLU A CA 1
ATOM 2350 C C . GLU A 1 296 ? -15.048 11.220 20.157 1.00 98.50 296 GLU A C 1
ATOM 2352 O O . GLU A 1 296 ? -14.907 11.515 21.351 1.00 98.50 296 GLU A O 1
ATOM 2357 N N . LEU A 1 297 ? -14.177 10.464 19.497 1.00 98.75 297 LEU A N 1
ATOM 2358 C CA . LEU A 1 297 ? -12.877 10.050 19.996 1.00 98.75 297 LEU A CA 1
ATOM 2359 C C . LEU A 1 297 ? -11.841 10.247 18.893 1.00 98.75 297 LEU A C 1
ATOM 2361 O O . LEU A 1 297 ? -11.988 9.693 17.806 1.00 98.75 297 LEU A O 1
ATOM 2365 N N . THR A 1 298 ? -10.765 10.965 19.198 1.00 98.81 298 THR A N 1
ATOM 2366 C CA . THR A 1 298 ? -9.607 11.064 18.306 1.00 98.81 298 THR A CA 1
ATOM 2367 C C . THR A 1 298 ? -8.520 10.138 18.818 1.00 98.81 298 THR A C 1
ATOM 2369 O O . THR A 1 298 ? -8.154 10.183 19.991 1.00 98.81 298 THR A O 1
ATOM 2372 N N . VAL A 1 299 ? -8.011 9.302 17.926 1.00 98.75 299 VAL A N 1
ATOM 2373 C CA . VAL A 1 299 ? -6.971 8.312 18.181 1.00 98.75 299 VAL A CA 1
ATOM 2374 C C . VAL A 1 299 ? -5.772 8.652 17.310 1.00 98.75 299 VAL A C 1
ATOM 2376 O O . VAL A 1 299 ? -5.939 8.936 16.125 1.00 98.75 299 VAL A O 1
ATOM 2379 N N . THR A 1 300 ? -4.567 8.635 17.874 1.00 98.25 300 THR A N 1
ATOM 2380 C CA . THR A 1 300 ? -3.334 8.939 17.141 1.00 98.25 300 THR A CA 1
ATOM 2381 C C . THR A 1 300 ? -2.276 7.861 17.342 1.00 98.25 300 THR A C 1
ATOM 2383 O O . THR A 1 300 ? -2.065 7.360 18.445 1.00 98.25 300 THR A O 1
ATOM 2386 N N . VAL A 1 301 ? -1.600 7.506 16.252 1.00 97.81 301 VAL A N 1
ATOM 2387 C CA . VAL A 1 301 ? -0.487 6.554 16.212 1.00 97.81 301 VAL A CA 1
ATOM 2388 C C . VAL A 1 301 ? 0.702 7.262 15.563 1.00 97.81 301 VAL A C 1
ATOM 2390 O O . VAL A 1 301 ? 0.570 7.721 14.427 1.00 97.81 301 VAL A O 1
ATOM 2393 N N . PRO A 1 302 ? 1.855 7.407 16.240 1.00 95.12 302 PRO A N 1
ATOM 2394 C CA . PRO A 1 302 ? 3.039 7.987 15.611 1.00 95.12 302 PRO A CA 1
ATOM 2395 C C . PRO A 1 302 ? 3.492 7.104 14.442 1.00 95.12 302 PRO A C 1
ATOM 2397 O O . PRO A 1 302 ? 3.483 5.887 14.584 1.00 95.12 302 PRO A O 1
ATOM 2400 N N . LEU A 1 303 ? 3.896 7.708 13.318 1.00 92.56 303 LEU A N 1
ATOM 2401 C CA . LEU A 1 303 ? 4.397 6.997 12.124 1.00 92.56 303 LEU A CA 1
ATOM 2402 C C . LEU A 1 303 ? 5.903 7.158 11.896 1.00 92.56 303 LEU A C 1
ATOM 2404 O O . LEU A 1 303 ? 6.433 6.705 10.895 1.00 92.56 303 LEU A O 1
ATOM 2408 N N . SER A 1 304 ? 6.612 7.812 12.812 1.00 83.38 304 SER A N 1
ATOM 2409 C CA . SER A 1 304 ? 8.052 8.040 12.692 1.00 83.38 304 SER A CA 1
ATOM 2410 C C . SER A 1 304 ? 8.808 7.444 13.870 1.00 83.38 304 SER A C 1
ATOM 2412 O O . SER A 1 304 ? 8.389 7.597 15.022 1.00 83.38 304 SER A O 1
ATOM 2414 N N . HIS A 1 305 ? 9.970 6.859 13.597 1.00 72.06 305 HIS A N 1
ATOM 2415 C CA . HIS A 1 305 ? 10.934 6.498 14.632 1.00 72.06 305 HIS A CA 1
ATOM 2416 C C . HIS A 1 305 ? 11.695 7.726 15.160 1.00 72.06 305 HIS A C 1
ATOM 2418 O O . HIS A 1 305 ? 11.719 8.794 14.541 1.00 72.06 305 HIS A O 1
ATOM 2424 N N . GLU A 1 306 ? 12.323 7.590 16.331 1.00 65.88 306 GLU A N 1
ATOM 2425 C CA . GLU A 1 306 ? 13.183 8.644 16.874 1.00 65.88 306 GLU A CA 1
ATOM 2426 C C . GLU A 1 306 ? 14.321 8.969 15.896 1.00 65.88 306 GLU A C 1
ATOM 2428 O O . GLU A 1 306 ? 15.050 8.081 15.461 1.00 65.88 306 GLU A O 1
ATOM 2433 N N . GLY A 1 307 ? 14.470 10.254 15.557 1.00 63.66 307 GLY A N 1
ATOM 2434 C CA . GLY A 1 307 ? 15.505 10.734 14.636 1.00 63.66 307 GLY A CA 1
ATOM 2435 C C . GLY A 1 307 ? 15.092 10.824 13.164 1.00 63.66 307 GLY A C 1
ATOM 2436 O O . GLY A 1 307 ? 15.923 11.234 12.359 1.00 63.66 307 GLY A O 1
ATOM 2437 N N . ALA A 1 308 ? 13.844 10.494 12.811 1.00 76.88 308 ALA A N 1
ATOM 2438 C CA . ALA A 1 308 ? 13.325 10.715 11.461 1.00 76.88 308 ALA A CA 1
ATOM 2439 C C . ALA A 1 308 ? 13.355 12.204 11.067 1.00 76.88 308 ALA A C 1
ATOM 2441 O O . ALA A 1 308 ? 13.202 13.094 11.916 1.00 76.88 308 ALA A O 1
ATOM 2442 N N . GLU A 1 309 ? 13.538 12.469 9.772 1.00 79.25 309 GLU A N 1
ATOM 2443 C CA . GLU A 1 309 ? 13.486 13.826 9.236 1.00 79.25 309 GLU A CA 1
ATOM 2444 C C . GLU A 1 309 ? 12.104 14.450 9.440 1.00 79.25 309 GLU A C 1
ATOM 2446 O O . GLU A 1 309 ? 11.074 13.773 9.463 1.00 79.25 309 GLU A O 1
ATOM 2451 N N . LYS A 1 310 ? 12.084 15.772 9.625 1.00 85.88 310 LYS A N 1
ATOM 2452 C CA . LYS A 1 310 ? 10.829 16.495 9.808 1.00 85.88 310 LYS A CA 1
ATOM 2453 C C . LYS A 1 310 ? 10.117 16.635 8.473 1.00 85.88 310 LYS A C 1
ATOM 2455 O O . LYS A 1 310 ? 10.678 17.206 7.541 1.00 85.88 310 LYS A O 1
ATOM 2460 N N . LEU A 1 311 ? 8.856 16.224 8.434 1.00 87.69 311 LEU A N 1
ATOM 2461 C CA . LEU A 1 311 ? 8.004 16.468 7.281 1.00 87.69 311 LEU A CA 1
ATOM 2462 C C . LEU A 1 311 ? 7.561 17.937 7.226 1.00 87.69 311 LEU A C 1
ATOM 2464 O O . LEU A 1 311 ? 7.256 18.536 8.267 1.00 87.69 311 LEU A O 1
ATOM 2468 N N . PRO A 1 312 ? 7.496 18.528 6.024 1.00 86.44 312 PRO A N 1
ATOM 2469 C CA . PRO A 1 312 ? 6.921 19.849 5.840 1.00 86.44 312 PRO A CA 1
ATOM 2470 C C . PRO A 1 312 ? 5.411 19.822 6.114 1.00 86.44 312 PRO A C 1
ATOM 2472 O O . PRO A 1 312 ? 4.709 18.901 5.704 1.00 86.44 312 PRO A O 1
ATOM 2475 N N . SER A 1 313 ? 4.890 20.857 6.777 1.00 83.12 313 SER A N 1
ATOM 2476 C CA . SER A 1 313 ? 3.448 20.982 7.044 1.00 83.12 313 SER A CA 1
ATOM 2477 C C . SER A 1 313 ? 2.623 21.288 5.789 1.00 83.12 313 SER A C 1
ATOM 2479 O O . SER A 1 313 ? 1.421 21.070 5.782 1.00 83.12 313 SER A O 1
ATOM 2481 N N . ASP A 1 314 ? 3.259 21.800 4.734 1.00 88.19 314 ASP A N 1
ATOM 2482 C CA . ASP A 1 314 ? 2.664 22.135 3.435 1.00 88.19 314 ASP A CA 1
ATOM 2483 C C . ASP A 1 314 ? 2.947 21.064 2.360 1.00 88.19 314 ASP A C 1
ATOM 2485 O O . ASP A 1 314 ? 2.946 21.359 1.163 1.00 88.19 314 ASP A O 1
ATOM 2489 N N . GLY A 1 315 ? 3.208 19.817 2.778 1.00 91.50 315 GLY A N 1
ATOM 2490 C CA . GLY A 1 315 ? 3.610 18.716 1.895 1.00 91.50 315 GLY A CA 1
ATOM 2491 C C . GLY A 1 315 ? 2.660 18.496 0.716 1.00 91.50 315 GLY A C 1
ATOM 2492 O O . GLY A 1 315 ? 3.105 18.466 -0.430 1.00 91.50 315 GLY A O 1
ATOM 2493 N N . TRP A 1 316 ? 1.349 18.412 0.968 1.00 94.19 316 TRP A N 1
ATOM 2494 C CA . TRP A 1 316 ? 0.341 18.227 -0.086 1.00 94.19 316 TRP A CA 1
ATOM 2495 C C . TRP A 1 316 ? 0.248 19.403 -1.054 1.00 94.19 316 TRP A C 1
ATOM 2497 O O . TRP A 1 316 ? 0.232 19.193 -2.266 1.00 94.19 316 TRP A O 1
ATOM 2507 N N . GLN A 1 317 ? 0.265 20.636 -0.547 1.00 92.88 317 GLN A N 1
ATOM 2508 C CA . GLN A 1 317 ? 0.242 21.833 -1.391 1.00 92.88 317 GLN A CA 1
ATOM 2509 C C . GLN A 1 317 ? 1.448 21.878 -2.335 1.00 92.88 317 GLN A C 1
ATOM 2511 O O . GLN A 1 317 ? 1.287 22.154 -3.522 1.00 92.88 317 GLN A O 1
ATOM 2516 N N . LYS A 1 318 ? 2.642 21.547 -1.827 1.00 92.25 318 LYS A N 1
ATOM 2517 C CA . LYS A 1 318 ? 3.865 21.438 -2.634 1.00 92.25 318 LYS A CA 1
ATOM 2518 C C . LYS A 1 318 ? 3.796 20.296 -3.640 1.00 92.25 318 LYS A C 1
ATOM 2520 O O . LYS A 1 318 ? 4.122 20.499 -4.803 1.00 92.25 318 LYS A O 1
ATOM 2525 N N . ALA A 1 319 ? 3.353 19.112 -3.221 1.00 94.00 319 ALA A N 1
ATOM 2526 C CA . ALA A 1 319 ? 3.275 17.945 -4.098 1.00 94.00 319 ALA A CA 1
ATOM 2527 C C . ALA A 1 319 ? 2.277 18.132 -5.252 1.00 94.00 319 ALA A C 1
ATOM 2529 O O . ALA A 1 319 ? 2.485 17.588 -6.333 1.00 94.00 319 ALA A O 1
ATOM 2530 N N . LEU A 1 320 ? 1.215 18.911 -5.032 1.00 94.06 320 LEU A N 1
ATOM 2531 C CA . LEU A 1 320 ? 0.213 19.258 -6.040 1.00 94.06 320 LEU A CA 1
ATOM 2532 C C . LEU A 1 320 ? 0.543 20.566 -6.780 1.00 94.06 320 LEU A C 1
ATOM 2534 O O . LEU A 1 320 ? -0.234 21.017 -7.626 1.00 94.06 320 LEU A O 1
ATOM 2538 N N . GLN A 1 321 ? 1.670 21.215 -6.500 1.00 92.62 321 GLN A N 1
ATOM 2539 C CA . GLN A 1 321 ? 2.029 22.444 -7.192 1.00 92.62 321 GLN A CA 1
ATOM 2540 C C . GLN A 1 321 ? 2.406 22.144 -8.649 1.00 92.62 321 GLN A C 1
ATOM 2542 O O . GLN A 1 321 ? 3.250 21.302 -8.926 1.00 92.62 321 GLN A O 1
ATOM 2547 N N . GLY A 1 322 ? 1.783 22.853 -9.595 1.00 90.69 322 GLY A N 1
ATOM 2548 C CA . GLY A 1 322 ? 2.142 22.773 -11.016 1.00 90.69 322 GLY A CA 1
ATOM 2549 C C . GLY A 1 322 ? 1.633 21.539 -11.768 1.00 90.69 322 GLY A C 1
ATOM 2550 O O . GLY A 1 322 ? 1.869 21.454 -12.971 1.00 90.69 322 GLY A O 1
ATOM 2551 N N . HIS A 1 323 ? 0.907 20.624 -11.115 1.00 95.25 323 HIS A N 1
ATOM 2552 C CA . HIS A 1 323 ? 0.310 19.487 -11.815 1.00 95.25 323 HIS A CA 1
ATOM 2553 C C . HIS A 1 323 ? -0.776 19.933 -12.810 1.00 95.25 323 HIS A C 1
ATOM 2555 O O . HIS A 1 323 ? -1.474 20.932 -12.598 1.00 95.25 323 HIS A O 1
ATOM 2561 N N . ALA A 1 324 ? -0.938 19.170 -13.889 1.00 95.75 324 ALA A N 1
ATOM 2562 C CA . ALA A 1 324 ? -2.031 19.331 -14.834 1.00 95.75 324 ALA A CA 1
ATOM 2563 C C . ALA A 1 324 ? -3.369 19.135 -14.111 1.00 95.75 324 ALA A C 1
ATOM 2565 O O . ALA A 1 324 ? -3.516 18.214 -13.311 1.00 95.75 324 ALA A O 1
ATOM 2566 N N . ARG A 1 325 ? -4.358 19.980 -14.399 1.00 93.56 325 ARG A N 1
ATOM 2567 C CA . ARG A 1 325 ? -5.685 19.912 -13.775 1.00 93.56 325 ARG A CA 1
ATOM 2568 C C . ARG A 1 325 ? -6.719 19.459 -14.793 1.00 93.56 325 ARG A C 1
ATOM 2570 O O . ARG A 1 325 ? -6.689 19.910 -15.938 1.00 93.56 325 ARG A O 1
ATOM 2577 N N . LEU A 1 326 ? -7.637 18.603 -14.360 1.00 94.19 326 LEU A N 1
ATOM 2578 C CA . LEU A 1 326 ? -8.890 18.356 -15.060 1.00 94.19 326 LEU A CA 1
ATOM 2579 C C . LEU A 1 326 ? -9.947 19.296 -14.478 1.00 94.19 326 LEU A C 1
ATOM 2581 O O . LEU A 1 326 ? -10.088 19.367 -13.261 1.00 94.19 326 LEU A O 1
ATOM 2585 N N . GLU A 1 327 ? -10.678 19.994 -15.344 1.00 95.06 327 GLU A N 1
ATOM 2586 C CA . GLU A 1 327 ? -11.886 20.738 -14.981 1.00 95.06 327 GLU A CA 1
ATOM 2587 C C . GLU A 1 327 ? -13.041 20.170 -15.809 1.00 95.06 327 GLU A C 1
ATOM 2589 O O . GLU A 1 327 ? -13.060 20.286 -17.037 1.00 95.06 327 GLU A O 1
ATOM 2594 N N . CYS A 1 328 ? -13.983 19.503 -15.147 1.00 93.56 328 CYS A N 1
ATOM 2595 C CA . CYS A 1 328 ? -15.114 18.847 -15.796 1.00 93.56 328 CYS A CA 1
ATOM 2596 C C . CYS A 1 328 ? -16.396 19.070 -14.976 1.00 93.56 328 CYS A C 1
ATOM 2598 O O . CYS A 1 328 ? -16.335 19.008 -13.753 1.00 93.56 328 CYS A O 1
ATOM 2600 N N . PRO A 1 329 ? -17.568 19.296 -15.606 1.00 95.81 329 PRO A N 1
ATOM 2601 C CA . PRO A 1 329 ? -18.836 19.448 -14.883 1.00 95.81 329 PRO A CA 1
ATOM 2602 C C . PRO A 1 329 ? -19.348 18.154 -14.229 1.00 95.81 329 PRO A C 1
ATOM 2604 O O . PRO A 1 329 ? -20.321 18.201 -13.483 1.00 95.81 329 PRO A O 1
ATOM 2607 N N . ASP A 1 330 ? -18.764 17.001 -14.556 1.00 97.25 330 ASP A N 1
ATOM 2608 C CA . ASP A 1 330 ? -19.117 15.726 -13.942 1.00 97.25 330 ASP A CA 1
ATOM 2609 C C . ASP A 1 330 ? -18.256 15.490 -12.693 1.00 97.25 330 ASP A C 1
ATOM 2611 O O . ASP A 1 330 ? -17.056 15.209 -12.789 1.00 97.25 330 ASP A O 1
ATOM 2615 N N . ASP A 1 331 ? -18.894 15.586 -11.525 1.00 94.94 331 ASP A N 1
ATOM 2616 C CA . ASP A 1 331 ? -18.248 15.433 -10.217 1.00 94.94 331 ASP A CA 1
ATOM 2617 C C . ASP A 1 331 ? -17.563 14.067 -10.044 1.00 94.94 331 ASP A C 1
ATOM 2619 O O . ASP A 1 331 ? -16.582 13.951 -9.308 1.00 94.94 331 ASP A O 1
ATOM 2623 N N . HIS A 1 332 ? -18.050 13.018 -10.717 1.00 95.31 332 HIS A N 1
ATOM 2624 C CA . HIS A 1 332 ? -17.444 11.694 -10.640 1.00 95.31 332 HIS A CA 1
ATOM 2625 C C . HIS A 1 332 ? -16.127 11.646 -11.414 1.00 95.31 332 HIS A C 1
ATOM 2627 O O . HIS A 1 332 ? -15.124 11.177 -10.876 1.00 95.31 332 HIS A O 1
ATOM 2633 N N . TRP A 1 333 ? -16.095 12.173 -12.641 1.00 96.06 333 TRP A N 1
ATOM 2634 C CA . TRP A 1 333 ? -14.850 12.272 -13.411 1.00 96.06 333 TRP A CA 1
ATOM 2635 C C . TRP A 1 333 ? -13.830 13.195 -12.743 1.00 96.06 333 TRP A C 1
ATOM 2637 O O . TRP A 1 333 ? -12.644 12.860 -12.714 1.00 96.06 333 TRP A O 1
ATOM 2647 N N . GLN A 1 334 ? -14.287 14.309 -12.163 1.00 95.62 334 GLN A N 1
ATOM 2648 C CA . GLN A 1 334 ? -13.441 15.205 -11.373 1.00 95.62 334 GLN A CA 1
ATOM 2649 C C . GLN A 1 334 ? -12.803 14.454 -10.193 1.00 95.62 334 GLN A C 1
ATOM 2651 O O . GLN A 1 334 ? -11.581 14.423 -10.057 1.00 95.62 334 GLN A O 1
ATOM 2656 N N . PHE A 1 335 ? -13.619 13.750 -9.402 1.00 95.12 335 PHE A N 1
ATOM 2657 C CA . PHE A 1 335 ? -13.150 12.943 -8.277 1.00 95.12 335 PHE A CA 1
ATOM 2658 C C . PHE A 1 335 ? -12.161 11.845 -8.694 1.00 95.12 335 PHE A C 1
ATOM 2660 O O . PHE A 1 335 ? -11.142 11.647 -8.028 1.00 95.12 335 PHE A O 1
ATOM 2667 N N . LEU A 1 336 ? -12.431 11.119 -9.784 1.00 95.62 336 LEU A N 1
ATOM 2668 C CA . LEU A 1 336 ? -11.539 10.060 -10.268 1.00 95.62 336 LEU A CA 1
ATOM 2669 C C . LEU A 1 336 ? -10.163 10.612 -10.650 1.00 95.62 336 LEU A C 1
ATOM 2671 O O . LEU A 1 336 ? -9.149 10.005 -10.312 1.00 95.62 336 LEU A O 1
ATOM 2675 N N . TYR A 1 337 ? -10.116 11.773 -11.303 1.00 96.31 337 TYR A N 1
ATOM 2676 C CA . TYR A 1 337 ? -8.854 12.432 -11.624 1.00 96.31 337 TYR A CA 1
ATOM 2677 C C . TYR A 1 337 ? -8.117 12.890 -10.361 1.00 96.31 337 TYR A C 1
ATOM 2679 O O . TYR A 1 337 ? -6.962 12.521 -10.147 1.00 96.31 337 TYR A O 1
ATOM 2687 N N . ASP A 1 338 ? -8.794 13.631 -9.482 1.00 95.31 338 ASP A N 1
ATOM 2688 C CA . ASP A 1 338 ? -8.181 14.213 -8.284 1.00 95.31 338 ASP A CA 1
ATOM 2689 C C . ASP A 1 338 ? -7.697 13.148 -7.289 1.00 95.31 338 ASP A C 1
ATOM 2691 O O . ASP A 1 338 ? -6.683 13.338 -6.604 1.00 95.31 338 ASP A O 1
ATOM 2695 N N . SER A 1 339 ? -8.405 12.017 -7.216 1.00 95.19 339 SER A N 1
ATOM 2696 C CA . SER A 1 339 ? -7.996 10.855 -6.425 1.00 95.19 339 SER A CA 1
ATOM 2697 C C . SER A 1 339 ? -6.815 10.127 -7.062 1.00 95.19 339 SER A C 1
ATOM 2699 O O . SER A 1 339 ? -5.860 9.826 -6.348 1.00 95.19 339 SER A O 1
ATOM 2701 N N . ALA A 1 340 ? -6.808 9.926 -8.386 1.00 95.88 340 ALA A N 1
ATOM 2702 C CA . ALA A 1 340 ? -5.685 9.312 -9.094 1.00 95.88 340 ALA A CA 1
ATOM 2703 C C . ALA A 1 340 ? -4.388 10.119 -8.925 1.00 95.88 340 ALA A C 1
ATOM 2705 O O . ALA A 1 340 ? -3.342 9.538 -8.641 1.00 95.88 340 ALA A O 1
ATOM 2706 N N . ILE A 1 341 ? -4.452 11.452 -9.007 1.00 96.62 341 ILE A N 1
ATOM 2707 C CA . ILE A 1 341 ? -3.302 12.334 -8.759 1.00 96.62 341 ILE A CA 1
ATOM 2708 C C . ILE A 1 341 ? -2.740 12.138 -7.344 1.00 96.62 341 ILE A C 1
ATOM 2710 O O . ILE A 1 341 ? -1.530 11.995 -7.164 1.00 96.62 341 ILE A O 1
ATOM 2714 N N . ARG A 1 342 ? -3.602 12.085 -6.325 1.00 95.81 342 ARG A N 1
ATOM 2715 C CA . ARG A 1 342 ? -3.166 11.873 -4.936 1.00 95.81 342 ARG A CA 1
ATOM 2716 C C . ARG A 1 342 ? -2.625 10.463 -4.709 1.00 95.81 342 ARG A C 1
ATOM 2718 O O . ARG A 1 342 ? -1.635 10.308 -3.999 1.00 95.81 342 ARG A O 1
ATOM 2725 N N . SER A 1 343 ? -3.213 9.452 -5.346 1.00 95.00 343 SER A N 1
ATOM 2726 C CA . SER A 1 343 ? -2.681 8.087 -5.347 1.00 95.00 343 SER A CA 1
ATOM 2727 C C . SER A 1 343 ? -1.294 8.026 -5.976 1.00 95.00 343 SER A C 1
ATOM 2729 O O . SER A 1 343 ? -0.415 7.410 -5.383 1.00 95.00 343 SER A O 1
ATOM 2731 N N . LEU A 1 344 ? -1.058 8.705 -7.106 1.00 95.94 344 LEU A N 1
ATOM 2732 C CA . LEU A 1 344 ? 0.278 8.801 -7.699 1.00 95.94 344 LEU A CA 1
ATOM 2733 C C . LEU A 1 344 ? 1.271 9.371 -6.686 1.00 95.94 344 LEU A C 1
ATOM 2735 O O . LEU A 1 344 ? 2.294 8.742 -6.449 1.00 95.94 344 LEU A O 1
ATOM 2739 N N . VAL A 1 345 ? 0.951 10.489 -6.026 1.00 95.81 345 VAL A N 1
ATOM 2740 C CA . VAL A 1 345 ? 1.824 11.107 -5.011 1.00 95.81 345 VAL A CA 1
ATOM 2741 C C . VAL A 1 345 ? 2.145 10.150 -3.856 1.00 95.81 345 VAL A C 1
ATOM 2743 O O . VAL A 1 345 ? 3.313 10.002 -3.505 1.00 95.81 345 VAL A O 1
ATOM 2746 N N . LEU A 1 346 ? 1.142 9.470 -3.287 1.00 95.12 346 LEU A N 1
ATOM 2747 C CA . LEU A 1 346 ? 1.342 8.516 -2.183 1.00 95.12 346 LEU A CA 1
ATOM 2748 C C . LEU A 1 346 ? 2.166 7.293 -2.584 1.00 95.12 346 LEU A C 1
ATOM 2750 O O . LEU A 1 346 ? 2.896 6.731 -1.773 1.00 95.12 346 LEU A O 1
ATOM 2754 N N . HIS A 1 347 ? 2.024 6.863 -3.830 1.00 94.62 347 HIS A N 1
ATOM 2755 C CA . HIS A 1 347 ? 2.685 5.684 -4.370 1.00 94.62 347 HIS A CA 1
ATOM 2756 C C . HIS A 1 347 ? 4.021 5.990 -5.036 1.00 94.62 347 HIS A C 1
ATOM 2758 O O . HIS A 1 347 ? 4.621 5.098 -5.630 1.00 94.62 347 HIS A O 1
ATOM 2764 N N . SER A 1 348 ? 4.495 7.229 -4.936 1.00 94.62 348 SER A N 1
ATOM 2765 C CA . SER A 1 348 ? 5.787 7.623 -5.478 1.00 94.62 348 SER A CA 1
ATOM 2766 C C . SER A 1 348 ? 6.590 8.519 -4.530 1.00 94.62 348 SER A C 1
ATOM 2768 O O . SER A 1 348 ? 6.979 9.606 -4.958 1.00 94.62 348 SER A O 1
ATOM 2770 N N . PRO A 1 349 ? 6.815 8.133 -3.251 1.00 89.56 349 PRO A N 1
ATOM 2771 C CA . PRO A 1 349 ? 7.591 8.940 -2.308 1.00 89.56 349 PRO A CA 1
ATOM 2772 C C . PRO A 1 349 ? 9.030 9.156 -2.820 1.00 89.56 349 PRO A C 1
ATOM 2774 O O . PRO A 1 349 ? 9.314 10.159 -3.475 1.00 89.56 349 PRO A O 1
ATOM 2777 N N . GLU A 1 350 ? 9.931 8.201 -2.581 1.00 85.06 350 GLU A N 1
ATOM 2778 C CA . GLU A 1 350 ? 11.272 8.181 -3.184 1.00 85.06 350 GLU A CA 1
ATOM 2779 C C . GLU A 1 350 ? 11.312 7.306 -4.443 1.00 85.06 350 GLU A C 1
ATOM 2781 O O . GLU A 1 350 ? 11.818 7.724 -5.484 1.00 85.06 350 GLU A O 1
ATOM 2786 N N . ASP A 1 351 ? 10.741 6.107 -4.342 1.00 87.62 351 ASP A N 1
ATOM 2787 C CA . ASP A 1 351 ? 10.561 5.158 -5.438 1.00 87.62 351 ASP A CA 1
ATOM 2788 C C . ASP A 1 351 ? 9.067 4.998 -5.749 1.00 87.62 351 ASP A C 1
ATOM 2790 O O . ASP A 1 351 ? 8.220 5.531 -5.034 1.00 87.62 351 ASP A O 1
ATOM 2794 N N . VAL A 1 352 ? 8.735 4.263 -6.804 1.00 93.19 352 VAL A N 1
ATOM 2795 C CA . VAL A 1 352 ? 7.365 4.030 -7.266 1.00 93.19 352 VAL A CA 1
ATOM 2796 C C . VAL A 1 352 ? 6.872 2.632 -6.902 1.00 93.19 352 VAL A C 1
ATOM 2798 O O . VAL A 1 352 ? 7.566 1.629 -7.082 1.00 93.19 352 VAL A O 1
ATOM 2801 N N . TYR A 1 353 ? 5.638 2.562 -6.409 1.00 92.69 353 TYR A N 1
ATOM 2802 C CA . TYR A 1 353 ? 5.011 1.330 -5.947 1.00 92.69 353 TYR A CA 1
ATOM 2803 C C . TYR A 1 353 ? 3.603 1.174 -6.535 1.00 92.69 353 TYR A C 1
ATOM 2805 O O . TYR A 1 353 ? 2.813 2.104 -6.453 1.00 92.69 353 TYR A O 1
ATOM 2813 N N . PRO A 1 354 ? 3.217 0.001 -7.058 1.00 91.31 354 PRO A N 1
ATOM 2814 C CA . PRO A 1 354 ? 1.867 -0.207 -7.587 1.00 91.31 354 PRO A CA 1
ATOM 2815 C C . PRO A 1 354 ? 0.758 -0.210 -6.524 1.00 91.31 354 PRO A C 1
ATOM 2817 O O . PRO A 1 354 ? -0.419 -0.117 -6.862 1.00 91.31 354 PRO A O 1
ATOM 2820 N N . GLY A 1 355 ? 1.094 -0.319 -5.235 1.00 91.44 355 GLY A N 1
ATOM 2821 C CA . GLY A 1 355 ? 0.111 -0.205 -4.159 1.00 91.44 355 GLY A CA 1
ATOM 2822 C C . GLY A 1 355 ? 0.729 -0.140 -2.758 1.00 91.44 355 GLY A C 1
ATOM 2823 O O . GLY A 1 355 ? 1.947 -0.229 -2.615 1.00 91.44 355 GLY A O 1
ATOM 2824 N N . PRO A 1 356 ? -0.095 -0.002 -1.701 1.00 88.75 356 PRO A N 1
ATOM 2825 C CA . PRO A 1 356 ? 0.380 0.379 -0.366 1.00 88.75 356 PRO A CA 1
ATOM 2826 C C . PRO A 1 356 ? 0.849 -0.758 0.547 1.00 88.75 356 PRO A C 1
ATOM 2828 O O . PRO A 1 356 ? 1.507 -0.503 1.551 1.00 88.75 356 PRO A O 1
ATOM 2831 N N . TYR A 1 357 ? 0.509 -2.009 0.225 1.00 88.94 357 TYR A N 1
ATOM 2832 C CA . TYR A 1 357 ? 0.753 -3.154 1.108 1.00 88.94 357 TYR A CA 1
ATOM 2833 C C . TYR A 1 357 ? 1.402 -4.318 0.354 1.00 88.94 357 TYR A C 1
ATOM 2835 O O . TYR A 1 357 ? 2.593 -4.272 0.063 1.00 88.94 357 TYR A O 1
ATOM 2843 N N . THR A 1 358 ? 0.644 -5.332 -0.068 1.00 83.69 358 THR A N 1
ATOM 2844 C CA . THR A 1 358 ? 1.192 -6.504 -0.782 1.00 83.69 358 THR A CA 1
ATOM 2845 C C . THR A 1 358 ? 1.913 -6.123 -2.079 1.00 83.69 358 THR A C 1
ATOM 2847 O O . THR A 1 358 ? 2.866 -6.791 -2.481 1.00 83.69 358 THR A O 1
ATOM 2850 N N . TYR A 1 359 ? 1.490 -5.010 -2.680 1.00 86.62 359 TYR A N 1
ATOM 2851 C CA . TYR A 1 359 ? 2.061 -4.405 -3.880 1.00 86.62 359 TYR A CA 1
ATOM 2852 C C . TYR A 1 359 ? 3.037 -3.252 -3.591 1.00 86.62 359 TYR A C 1
ATOM 2854 O O . TYR A 1 359 ? 3.456 -2.572 -4.521 1.00 86.62 359 TYR A O 1
ATOM 2862 N N . LYS A 1 360 ? 3.462 -3.038 -2.338 1.00 89.25 360 LYS A N 1
ATOM 2863 C CA . LYS A 1 360 ? 4.502 -2.053 -1.998 1.00 89.25 360 LYS A CA 1
ATOM 2864 C C . LYS A 1 360 ? 5.894 -2.602 -2.325 1.00 89.25 360 LYS A C 1
ATOM 2866 O O . LYS A 1 360 ? 6.704 -2.886 -1.443 1.00 89.25 360 LYS A O 1
ATOM 2871 N N . ARG A 1 361 ? 6.135 -2.872 -3.609 1.00 88.12 361 ARG A N 1
ATOM 2872 C CA . ARG A 1 361 ? 7.376 -3.442 -4.148 1.00 88.12 361 ARG A CA 1
ATOM 2873 C C . ARG A 1 361 ? 7.656 -2.888 -5.532 1.00 88.12 361 ARG A C 1
ATOM 2875 O O . ARG A 1 361 ? 6.733 -2.672 -6.304 1.00 88.12 361 ARG A O 1
ATOM 2882 N N . PHE A 1 362 ? 8.934 -2.735 -5.849 1.00 91.38 362 PHE A N 1
ATOM 2883 C CA . PHE A 1 362 ? 9.361 -2.214 -7.138 1.00 91.38 362 PHE A CA 1
ATOM 2884 C C . PHE A 1 362 ? 9.256 -3.260 -8.259 1.00 91.38 362 PHE A C 1
ATOM 2886 O O . PHE A 1 362 ? 9.744 -4.387 -8.107 1.00 91.38 362 PHE A O 1
ATOM 2893 N N . TRP A 1 363 ? 8.671 -2.848 -9.383 1.00 92.00 363 TRP A N 1
ATOM 2894 C CA . TRP A 1 363 ? 8.602 -3.561 -10.663 1.00 92.00 363 TRP A CA 1
ATOM 2895 C C . TRP A 1 363 ? 8.851 -2.550 -11.780 1.00 92.00 363 TRP A C 1
ATOM 2897 O O . TRP A 1 363 ? 8.278 -1.461 -11.736 1.00 92.00 363 TRP A O 1
ATOM 2907 N N . PHE A 1 364 ? 9.691 -2.881 -12.767 1.00 94.94 364 PHE A N 1
ATOM 2908 C CA . PHE A 1 364 ? 10.002 -1.940 -13.852 1.00 94.94 364 PHE A CA 1
ATOM 2909 C C . PHE A 1 364 ? 8.781 -1.595 -14.705 1.00 94.94 364 PHE A C 1
ATOM 2911 O O . PHE A 1 364 ? 8.592 -0.419 -15.016 1.00 94.94 364 PHE A O 1
ATOM 2918 N N . ARG A 1 365 ? 7.920 -2.577 -14.979 1.00 93.25 365 ARG A N 1
ATOM 2919 C CA . ARG A 1 365 ? 6.658 -2.380 -15.696 1.00 93.25 365 ARG A CA 1
ATOM 2920 C C . ARG A 1 365 ? 5.753 -1.369 -15.011 1.00 93.25 365 ARG A C 1
ATOM 2922 O O . ARG A 1 365 ? 5.387 -0.345 -15.589 1.00 93.25 365 ARG A O 1
ATOM 2929 N N . ASP A 1 366 ? 5.419 -1.625 -13.749 1.00 94.31 366 ASP A N 1
ATOM 2930 C CA . ASP A 1 366 ? 4.567 -0.736 -12.961 1.00 94.31 366 ASP A CA 1
ATOM 2931 C C . ASP A 1 366 ? 5.209 0.653 -12.827 1.00 94.31 366 ASP A C 1
ATOM 2933 O O . ASP A 1 366 ? 4.538 1.674 -12.994 1.00 94.31 366 ASP A O 1
ATOM 2937 N N . ALA A 1 367 ? 6.529 0.700 -12.611 1.00 96.31 367 ALA A N 1
ATOM 2938 C CA . ALA A 1 367 ? 7.284 1.941 -12.541 1.00 96.31 367 ALA A CA 1
ATOM 2939 C C . ALA A 1 367 ? 7.178 2.759 -13.833 1.00 96.31 367 ALA A C 1
ATOM 2941 O O . ALA A 1 367 ? 6.924 3.960 -13.770 1.00 96.31 367 ALA A O 1
ATOM 2942 N N . ALA A 1 368 ? 7.325 2.133 -15.003 1.00 96.81 368 ALA A N 1
ATOM 2943 C CA . ALA A 1 368 ? 7.228 2.818 -16.286 1.00 96.81 368 ALA A CA 1
ATOM 2944 C C . ALA A 1 368 ? 5.847 3.461 -16.484 1.00 96.81 368 ALA A C 1
ATOM 2946 O O . ALA A 1 368 ? 5.772 4.623 -16.894 1.00 96.81 368 ALA A O 1
ATOM 2947 N N . PHE A 1 369 ? 4.759 2.766 -16.134 1.00 96.25 369 PHE A N 1
ATOM 2948 C CA . PHE A 1 369 ? 3.404 3.318 -16.231 1.00 96.25 369 PHE A CA 1
ATOM 2949 C C . PHE A 1 369 ? 3.135 4.437 -15.219 1.00 96.25 369 PHE A C 1
ATOM 2951 O O . PHE A 1 369 ? 2.601 5.484 -15.595 1.00 96.25 369 PHE A O 1
ATOM 2958 N N . ILE A 1 370 ? 3.538 4.261 -13.958 1.00 97.94 370 ILE A N 1
ATOM 2959 C CA . ILE A 1 370 ? 3.357 5.271 -12.903 1.00 97.94 370 ILE A CA 1
ATOM 2960 C C . ILE A 1 370 ? 4.162 6.534 -13.229 1.00 97.94 370 ILE A C 1
ATOM 2962 O O . ILE A 1 370 ? 3.622 7.639 -13.190 1.00 97.94 370 ILE A O 1
ATOM 2966 N N . ILE A 1 371 ? 5.432 6.387 -13.620 1.00 98.25 371 ILE A N 1
ATOM 2967 C CA . ILE A 1 371 ? 6.288 7.509 -14.025 1.00 98.25 371 ILE A CA 1
ATOM 2968 C C . ILE A 1 371 ? 5.714 8.191 -15.265 1.00 98.25 371 ILE A C 1
ATOM 2970 O O . ILE A 1 371 ? 5.701 9.419 -15.336 1.00 98.25 371 ILE A O 1
ATOM 2974 N N . HIS A 1 372 ? 5.177 7.437 -16.226 1.00 98.31 372 HIS A N 1
ATOM 2975 C CA . HIS A 1 372 ? 4.531 8.038 -17.387 1.00 98.31 372 HIS A CA 1
ATOM 2976 C C . HIS A 1 372 ? 3.320 8.893 -16.994 1.00 98.31 372 HIS A C 1
ATOM 2978 O O . HIS A 1 372 ? 3.176 10.009 -17.495 1.00 98.31 372 HIS A O 1
ATOM 2984 N N . ALA A 1 373 ? 2.488 8.409 -16.069 1.00 98.12 373 ALA A N 1
ATOM 2985 C CA . ALA A 1 373 ? 1.358 9.166 -15.541 1.00 98.12 373 ALA A CA 1
ATOM 2986 C C . ALA A 1 373 ? 1.814 10.436 -14.802 1.00 98.12 373 ALA A C 1
ATOM 2988 O O . ALA A 1 373 ? 1.251 11.504 -15.043 1.00 98.12 373 ALA A O 1
ATOM 2989 N N . LEU A 1 374 ? 2.875 10.356 -13.988 1.00 98.12 374 LEU A N 1
ATOM 2990 C CA . LEU A 1 374 ? 3.493 11.521 -13.342 1.00 98.12 374 LEU A CA 1
ATOM 2991 C C . LEU A 1 374 ? 3.953 12.563 -14.372 1.00 98.12 374 LEU A C 1
ATOM 2993 O O . LEU A 1 374 ? 3.651 13.746 -14.225 1.00 98.12 374 LEU A O 1
ATOM 2997 N N . LEU A 1 375 ? 4.631 12.136 -15.443 1.00 97.75 375 LEU A N 1
ATOM 2998 C CA . LEU A 1 375 ? 5.083 13.030 -16.514 1.00 97.75 375 LEU A CA 1
ATOM 2999 C C . LEU A 1 375 ? 3.910 13.694 -17.243 1.00 97.75 375 LEU A C 1
ATOM 3001 O O . LEU A 1 375 ? 3.926 14.904 -17.452 1.00 97.75 375 LEU A O 1
ATOM 3005 N N . CYS A 1 376 ? 2.879 12.925 -17.600 1.00 97.38 376 CYS A N 1
ATOM 3006 C CA . CYS A 1 376 ? 1.671 13.451 -18.240 1.00 97.38 376 CYS A CA 1
ATOM 3007 C C . CYS A 1 376 ? 0.904 14.424 -17.332 1.00 97.38 376 CYS A C 1
ATOM 3009 O O . CYS A 1 376 ? 0.312 15.382 -17.823 1.00 97.38 376 CYS A O 1
ATOM 3011 N N . ALA A 1 377 ? 0.956 14.214 -16.016 1.00 97.31 377 ALA A N 1
ATOM 3012 C CA . ALA A 1 377 ? 0.393 15.116 -15.020 1.00 97.31 377 ALA A CA 1
ATOM 3013 C C . ALA A 1 377 ? 1.294 16.327 -14.710 1.00 97.31 377 ALA A C 1
ATOM 3015 O O . ALA A 1 377 ? 0.948 17.119 -13.839 1.00 97.31 377 ALA A O 1
ATOM 3016 N N . GLY A 1 378 ? 2.442 16.495 -15.376 1.00 96.56 378 GLY A N 1
ATOM 3017 C CA . GLY A 1 378 ? 3.371 17.604 -15.126 1.00 96.56 378 GLY A CA 1
ATOM 3018 C C . GLY A 1 378 ? 4.177 17.486 -13.827 1.00 96.56 378 GLY A C 1
ATOM 3019 O O . GLY A 1 378 ? 4.856 18.431 -13.441 1.00 96.56 378 GLY A O 1
ATOM 3020 N N . MET A 1 379 ? 4.151 16.333 -13.153 1.00 96.75 379 MET A N 1
ATOM 3021 C CA . MET A 1 379 ? 4.911 16.057 -11.926 1.00 96.75 379 MET A CA 1
ATOM 3022 C C . MET A 1 379 ? 6.344 15.601 -12.247 1.00 96.75 379 MET A C 1
ATOM 3024 O O . MET A 1 379 ? 6.798 14.535 -11.822 1.00 96.75 379 MET A O 1
ATOM 3028 N N . THR A 1 380 ? 7.055 16.406 -13.038 1.00 95.56 380 THR A N 1
ATOM 3029 C CA . THR A 1 380 ? 8.341 16.048 -13.656 1.00 95.56 380 THR A CA 1
ATOM 3030 C C . THR A 1 380 ? 9.444 15.786 -12.640 1.00 95.56 380 THR A C 1
ATOM 3032 O O . THR A 1 380 ? 10.171 14.812 -12.790 1.00 95.56 380 THR A O 1
ATOM 3035 N N . ASP A 1 381 ? 9.522 16.577 -11.570 1.00 93.88 381 ASP A N 1
ATOM 3036 C CA . ASP A 1 381 ? 10.563 16.428 -10.545 1.00 93.88 381 ASP A CA 1
ATOM 3037 C C . ASP A 1 381 ? 10.423 15.100 -9.792 1.00 93.88 381 ASP A C 1
ATOM 3039 O O . ASP A 1 381 ? 11.407 14.470 -9.412 1.00 93.88 381 ASP A O 1
ATOM 3043 N N . ARG A 1 382 ? 9.181 14.653 -9.567 1.00 95.31 382 ARG A N 1
ATOM 3044 C CA . ARG A 1 382 ? 8.897 13.366 -8.919 1.00 95.31 382 ARG A CA 1
ATOM 3045 C C . ARG A 1 382 ? 9.234 12.204 -9.851 1.00 95.31 382 ARG A C 1
ATOM 3047 O O . ARG A 1 382 ? 9.855 11.237 -9.420 1.00 95.31 382 ARG A O 1
ATOM 3054 N N . ALA A 1 383 ? 8.885 12.334 -11.129 1.00 96.56 383 ALA A N 1
ATOM 3055 C CA . ALA A 1 383 ? 9.267 11.374 -12.156 1.00 96.56 383 ALA A CA 1
ATOM 3056 C C . ALA A 1 383 ? 10.797 11.253 -12.293 1.00 96.56 383 ALA A C 1
ATOM 3058 O O . ALA A 1 383 ? 11.316 10.141 -12.336 1.00 96.56 383 ALA A O 1
ATOM 3059 N N . GLU A 1 384 ? 11.528 12.371 -12.305 1.00 95.88 384 GLU A N 1
ATOM 3060 C CA . GLU A 1 384 ? 12.992 12.380 -12.392 1.00 95.88 384 GLU A CA 1
ATOM 3061 C C . GLU A 1 384 ? 13.644 11.686 -11.190 1.00 95.88 384 GLU A C 1
ATOM 3063 O O . GLU A 1 384 ? 14.541 10.862 -11.382 1.00 95.88 384 GLU A O 1
ATOM 3068 N N . ARG A 1 385 ? 13.166 11.949 -9.963 1.00 95.19 385 ARG A N 1
ATOM 3069 C CA . ARG A 1 385 ? 13.661 11.263 -8.755 1.00 95.19 385 ARG A CA 1
ATOM 3070 C C . ARG A 1 385 ? 13.519 9.745 -8.851 1.00 95.19 385 ARG A C 1
ATOM 3072 O O . ARG A 1 385 ? 14.478 9.041 -8.551 1.00 95.19 385 ARG A O 1
ATOM 3079 N N . ALA A 1 386 ? 12.370 9.251 -9.312 1.00 96.06 386 ALA A N 1
ATOM 3080 C CA . ALA A 1 386 ? 12.155 7.817 -9.496 1.00 96.06 386 ALA A CA 1
ATOM 3081 C C . ALA A 1 386 ? 13.072 7.233 -10.590 1.00 96.06 386 ALA A C 1
ATOM 3083 O O . ALA A 1 386 ? 13.706 6.197 -10.389 1.00 96.06 386 ALA A O 1
ATOM 3084 N N . LEU A 1 387 ? 13.210 7.922 -11.731 1.00 97.12 387 LEU A N 1
ATOM 3085 C CA . LEU A 1 387 ? 14.099 7.502 -12.823 1.00 97.12 387 LEU A CA 1
ATOM 3086 C C . LEU A 1 387 ? 15.573 7.452 -12.398 1.00 97.12 387 LEU A C 1
ATOM 3088 O O . LEU A 1 387 ? 16.313 6.575 -12.848 1.00 97.12 387 LEU A O 1
ATOM 3092 N N . ALA A 1 388 ? 15.999 8.340 -11.496 1.00 95.88 388 ALA A N 1
ATOM 3093 C CA . ALA A 1 388 ? 17.366 8.369 -10.981 1.00 95.88 388 ALA A CA 1
ATOM 3094 C C . ALA A 1 388 ? 17.773 7.094 -10.225 1.00 95.88 388 ALA A C 1
ATOM 3096 O O . ALA A 1 388 ? 18.965 6.806 -10.140 1.00 95.88 388 ALA A O 1
ATOM 3097 N N . GLN A 1 389 ? 16.808 6.303 -9.748 1.00 94.94 389 GLN A N 1
ATOM 3098 C CA . GLN A 1 389 ? 17.044 5.032 -9.054 1.00 94.94 389 GLN A CA 1
ATOM 3099 C C . GLN A 1 389 ? 17.283 3.855 -10.021 1.00 94.94 389 GLN A C 1
ATOM 3101 O O . GLN A 1 389 ? 17.743 2.784 -9.619 1.00 94.94 389 GLN A O 1
ATOM 3106 N N . PHE A 1 390 ? 16.966 4.007 -11.313 1.00 96.31 390 PHE A N 1
ATOM 3107 C CA . PHE A 1 390 ? 17.006 2.901 -12.277 1.00 96.31 390 PHE A CA 1
ATOM 3108 C C . PHE A 1 390 ? 18.416 2.339 -12.533 1.00 96.31 390 PHE A C 1
ATOM 3110 O O . PHE A 1 390 ? 18.547 1.111 -12.593 1.00 96.31 390 PHE A O 1
ATOM 3117 N N . PRO A 1 391 ? 19.483 3.158 -12.677 1.00 95.25 391 PRO A N 1
ATOM 3118 C CA . PRO A 1 391 ? 20.833 2.647 -12.921 1.00 95.25 391 PRO A CA 1
ATOM 3119 C C . PRO A 1 391 ? 21.328 1.659 -11.855 1.00 95.25 391 PRO A C 1
ATOM 3121 O O . PRO A 1 391 ? 21.967 0.665 -12.200 1.00 95.25 391 PRO A O 1
ATOM 3124 N N . ASP A 1 392 ? 20.970 1.867 -10.586 1.00 94.19 392 ASP A N 1
ATOM 3125 C CA . ASP A 1 392 ? 21.385 1.005 -9.467 1.00 94.19 392 ASP A CA 1
ATOM 3126 C C . ASP A 1 392 ? 20.747 -0.392 -9.516 1.00 94.19 392 ASP A C 1
ATOM 3128 O O . ASP A 1 392 ? 21.243 -1.353 -8.920 1.00 94.19 392 ASP A O 1
ATOM 3132 N N . ARG A 1 393 ? 19.665 -0.530 -10.286 1.00 95.31 393 ARG A N 1
ATOM 3133 C CA . ARG A 1 393 ? 18.942 -1.782 -10.530 1.00 95.31 393 ARG A CA 1
ATOM 3134 C C . ARG A 1 393 ? 19.402 -2.488 -11.815 1.00 95.31 393 ARG A C 1
ATOM 3136 O O . ARG A 1 393 ? 18.852 -3.532 -12.178 1.00 95.31 393 ARG A O 1
ATOM 3143 N N . GLN A 1 394 ? 20.422 -1.961 -12.501 1.00 97.50 394 GLN A N 1
ATOM 3144 C CA . GLN A 1 394 ? 21.011 -2.583 -13.684 1.00 97.50 394 GLN A CA 1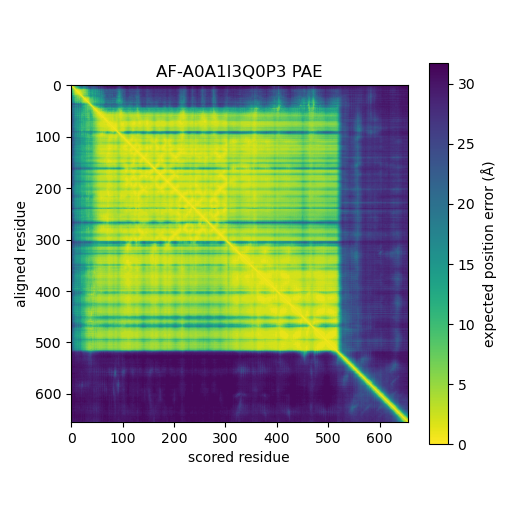
ATOM 3145 C C . GLN A 1 394 ? 22.170 -3.521 -13.318 1.00 97.50 394 GLN A C 1
ATOM 3147 O O . GLN A 1 394 ? 23.156 -3.154 -12.678 1.00 97.50 394 GLN A O 1
ATOM 3152 N N . LEU A 1 395 ? 22.104 -4.761 -13.790 1.00 96.69 395 LEU A N 1
ATOM 3153 C CA . LEU A 1 395 ? 23.210 -5.706 -13.702 1.00 96.69 395 LEU A CA 1
ATOM 3154 C C . LEU A 1 395 ? 24.350 -5.311 -14.648 1.00 96.69 395 LEU A C 1
ATOM 3156 O O . LEU A 1 395 ? 24.160 -4.686 -15.689 1.00 96.69 395 LEU A O 1
ATOM 3160 N N . LYS A 1 396 ? 25.562 -5.800 -14.358 1.00 95.12 396 LYS A N 1
ATOM 3161 C CA . LYS A 1 396 ? 26.765 -5.528 -15.172 1.00 95.12 396 LYS A CA 1
ATOM 3162 C C . LYS A 1 396 ? 26.635 -5.911 -16.653 1.00 95.12 396 LYS A C 1
ATOM 3164 O O . LYS A 1 396 ? 27.365 -5.372 -17.478 1.00 95.12 396 LYS A O 1
ATOM 3169 N N . ASN A 1 397 ? 25.760 -6.862 -16.983 1.00 94.75 397 ASN A N 1
ATOM 3170 C CA . ASN A 1 397 ? 25.501 -7.301 -18.357 1.00 94.75 397 ASN A CA 1
ATOM 3171 C C . ASN A 1 397 ? 24.501 -6.404 -19.115 1.00 94.75 397 ASN A C 1
ATOM 3173 O O . ASN A 1 397 ? 24.255 -6.681 -20.285 1.00 94.75 397 ASN A O 1
ATOM 3177 N N . GLY A 1 398 ? 23.939 -5.375 -18.471 1.00 97.25 398 GLY A N 1
ATOM 3178 C CA . GLY A 1 398 ? 22.955 -4.453 -19.043 1.00 97.25 398 GLY A CA 1
ATOM 3179 C C . GLY A 1 398 ? 21.492 -4.799 -18.758 1.00 97.25 398 GLY A C 1
ATOM 3180 O O . GLY A 1 398 ? 20.614 -4.082 -19.224 1.00 97.25 398 GLY A O 1
ATOM 3181 N N . TYR A 1 399 ? 21.210 -5.863 -18.002 1.00 97.25 399 TYR A N 1
ATOM 3182 C CA . TYR A 1 399 ? 19.840 -6.223 -17.631 1.00 97.25 399 TYR A CA 1
ATOM 3183 C C . TYR A 1 399 ? 19.327 -5.343 -16.485 1.00 97.25 399 TYR A C 1
ATOM 3185 O O . TYR A 1 399 ? 19.914 -5.362 -15.403 1.00 97.25 399 TYR A O 1
ATOM 3193 N N . PHE A 1 400 ? 18.243 -4.606 -16.700 1.00 96.94 400 PHE A N 1
ATOM 3194 C CA . PHE A 1 400 ? 17.475 -3.951 -15.644 1.00 96.94 400 PHE A CA 1
ATOM 3195 C C . PHE A 1 400 ? 16.602 -5.000 -14.961 1.00 96.94 400 PHE A C 1
ATOM 3197 O O . PHE A 1 400 ? 15.671 -5.522 -15.564 1.00 96.94 400 PHE A O 1
ATOM 3204 N N . ARG A 1 401 ? 16.941 -5.356 -13.717 1.00 93.06 401 ARG A N 1
ATOM 3205 C CA . ARG A 1 401 ? 16.324 -6.497 -13.032 1.00 93.06 401 ARG A CA 1
ATOM 3206 C C . ARG A 1 401 ? 15.522 -6.064 -11.809 1.00 93.06 401 ARG A C 1
ATOM 3208 O O . ARG A 1 401 ? 16.110 -5.783 -10.763 1.00 93.06 401 ARG A O 1
ATOM 3215 N N . SER A 1 402 ? 14.197 -6.111 -11.926 1.00 86.12 402 SER A N 1
ATOM 3216 C CA . SER A 1 402 ? 13.266 -6.159 -10.793 1.00 86.12 402 SER A CA 1
ATOM 3217 C C . SER A 1 402 ? 12.995 -7.611 -10.391 1.00 86.12 402 SER A C 1
ATOM 3219 O O . SER A 1 402 ? 13.296 -7.998 -9.260 1.00 86.12 402 SER A O 1
ATOM 3221 N N . GLN A 1 403 ? 12.527 -8.436 -11.329 1.00 85.00 403 GLN A N 1
ATOM 3222 C CA . GLN A 1 403 ? 12.295 -9.869 -11.157 1.00 85.00 403 GLN A CA 1
ATOM 3223 C C . GLN A 1 403 ? 13.143 -10.653 -12.163 1.00 85.00 403 GLN A C 1
ATOM 3225 O O . GLN A 1 403 ? 13.312 -10.249 -13.310 1.00 85.00 403 GLN A O 1
ATOM 3230 N N . GLU A 1 404 ? 13.745 -11.767 -11.742 1.00 82.69 404 GLU A N 1
ATOM 3231 C CA . GLU A 1 404 ? 14.550 -12.574 -12.663 1.00 82.69 404 GLU A CA 1
ATOM 3232 C C . GLU A 1 404 ? 13.665 -13.272 -13.705 1.00 82.69 404 GLU A C 1
ATOM 3234 O O . GLU A 1 404 ? 12.806 -14.065 -13.340 1.00 82.69 404 GLU A O 1
ATOM 3239 N N . GLY A 1 405 ? 13.908 -13.025 -14.995 1.00 83.50 405 GLY A N 1
ATOM 3240 C CA . GLY A 1 405 ? 13.172 -13.684 -16.081 1.00 83.50 405 GLY A CA 1
ATOM 3241 C C . GLY A 1 405 ? 12.195 -12.783 -16.831 1.00 83.50 405 GLY A C 1
ATOM 3242 O O . GLY A 1 405 ? 11.670 -13.231 -17.841 1.00 83.50 405 GLY A O 1
ATOM 3243 N N . GLU A 1 406 ? 11.990 -11.555 -16.354 1.00 88.50 406 GLU A N 1
ATOM 3244 C CA . GLU A 1 406 ? 11.119 -10.522 -16.926 1.00 88.50 406 GLU A CA 1
ATOM 3245 C C . GLU A 1 406 ? 11.872 -9.742 -18.018 1.00 88.50 406 GLU A C 1
ATOM 3247 O O . GLU A 1 406 ? 12.839 -9.029 -17.721 1.00 88.50 406 GLU A O 1
ATOM 3252 N N . TRP A 1 407 ? 11.538 -9.967 -19.295 1.00 93.12 407 TRP A N 1
ATOM 3253 C CA . TRP A 1 407 ? 12.348 -9.487 -20.426 1.00 93.12 407 TRP A CA 1
ATOM 3254 C C . TRP A 1 407 ? 11.898 -8.144 -21.023 1.00 93.12 407 TRP A C 1
ATOM 3256 O O . TRP A 1 407 ? 12.709 -7.480 -21.678 1.00 93.12 407 TRP A O 1
ATOM 3266 N N . ASP A 1 408 ? 10.662 -7.726 -20.768 1.00 94.31 408 ASP A N 1
ATOM 3267 C CA . ASP A 1 408 ? 10.084 -6.413 -21.093 1.00 94.31 408 ASP A CA 1
ATOM 3268 C C . ASP A 1 408 ? 10.782 -5.244 -20.375 1.00 94.31 408 ASP A C 1
ATOM 3270 O O . ASP A 1 408 ? 10.978 -4.192 -20.993 1.00 94.31 408 ASP A O 1
ATOM 3274 N N . ALA A 1 409 ? 11.257 -5.443 -19.140 1.00 95.81 409 ALA A N 1
ATOM 3275 C CA . ALA A 1 409 ? 11.843 -4.404 -18.279 1.00 95.81 409 ALA A CA 1
ATOM 3276 C C . ALA A 1 409 ? 12.868 -3.484 -18.977 1.00 95.81 409 ALA A C 1
ATOM 3278 O O . ALA A 1 409 ? 12.824 -2.258 -18.852 1.00 95.81 409 ALA A O 1
ATOM 3279 N N . ASN A 1 410 ? 13.805 -4.044 -19.756 1.00 97.56 410 ASN A N 1
ATOM 3280 C CA . ASN A 1 410 ? 14.780 -3.233 -20.496 1.00 97.56 410 ASN A CA 1
ATOM 3281 C C . ASN A 1 410 ? 14.105 -2.332 -21.538 1.00 97.56 410 ASN A C 1
ATOM 3283 O O . ASN A 1 410 ? 14.534 -1.198 -21.740 1.00 97.56 410 ASN A O 1
ATOM 3287 N N . GLY A 1 411 ? 13.086 -2.846 -22.223 1.00 98.12 411 GLY A N 1
ATOM 3288 C CA . GLY A 1 411 ? 12.322 -2.104 -23.214 1.00 98.12 411 GLY A CA 1
ATOM 3289 C C . GLY A 1 411 ? 11.595 -0.908 -22.606 1.00 98.12 411 GLY A C 1
ATOM 3290 O O . GLY A 1 411 ? 11.707 0.214 -23.104 1.00 98.12 411 GLY A O 1
ATOM 3291 N N . GLU A 1 412 ? 10.921 -1.151 -21.487 1.00 98.12 412 GLU A N 1
ATOM 3292 C CA . GLU A 1 412 ? 10.148 -0.167 -20.729 1.00 98.12 412 GLU A CA 1
ATOM 3293 C C . GLU A 1 412 ? 11.023 0.947 -20.159 1.00 98.12 412 GLU A C 1
ATOM 3295 O O . GLU A 1 412 ? 10.707 2.122 -20.340 1.00 98.12 412 GLU A O 1
ATOM 3300 N N . VAL A 1 413 ? 12.163 0.597 -19.549 1.00 98.44 413 VAL A N 1
ATOM 3301 C CA . VAL A 1 413 ? 13.139 1.565 -19.020 1.00 98.44 413 VAL A CA 1
ATOM 3302 C C . VAL A 1 413 ? 13.617 2.519 -20.114 1.00 98.44 413 VAL A C 1
ATOM 3304 O O . VAL A 1 413 ? 13.615 3.737 -19.942 1.00 98.44 413 VAL A O 1
ATOM 3307 N N . LEU A 1 414 ? 14.019 1.977 -21.263 1.00 98.62 414 LEU A N 1
ATOM 3308 C CA . LEU A 1 414 ? 14.504 2.785 -22.382 1.00 98.62 414 LEU A CA 1
ATOM 3309 C C . LEU A 1 414 ? 13.402 3.687 -22.942 1.00 98.62 414 LEU A C 1
ATOM 3311 O O . LEU A 1 414 ? 13.650 4.853 -23.260 1.00 98.62 414 LEU A O 1
ATOM 3315 N N . TRP A 1 415 ? 12.183 3.158 -23.036 1.00 98.69 415 TRP A N 1
ATOM 3316 C CA . TRP A 1 415 ? 11.024 3.916 -23.474 1.00 98.69 415 TRP A CA 1
ATOM 3317 C C . TRP A 1 415 ? 10.698 5.068 -22.516 1.00 98.69 415 TRP A C 1
ATOM 3319 O O . TRP A 1 415 ? 10.567 6.205 -22.972 1.00 98.69 415 TRP A O 1
ATOM 3329 N N . ILE A 1 416 ? 10.625 4.824 -21.203 1.00 98.62 416 ILE A N 1
ATOM 3330 C CA . ILE A 1 416 ? 10.245 5.864 -20.239 1.00 98.62 416 ILE A CA 1
ATOM 3331 C C . ILE A 1 416 ? 11.319 6.951 -20.105 1.00 98.62 416 ILE A C 1
ATOM 3333 O O . ILE A 1 416 ? 10.977 8.127 -20.002 1.00 98.62 416 ILE A O 1
ATOM 3337 N N . LEU A 1 417 ? 12.607 6.603 -20.218 1.00 98.25 417 LEU A N 1
ATOM 3338 C CA . LEU A 1 417 ? 13.696 7.586 -20.270 1.00 98.25 417 LEU A CA 1
ATOM 3339 C C . LEU A 1 417 ? 13.583 8.494 -21.502 1.00 98.25 417 LEU A C 1
ATOM 3341 O O . LEU A 1 417 ? 13.765 9.708 -21.399 1.00 98.25 417 LEU A O 1
ATOM 3345 N N . LYS A 1 418 ? 13.209 7.940 -22.662 1.00 98.06 418 LYS A N 1
ATOM 3346 C CA . LYS A 1 418 ? 12.902 8.762 -23.838 1.00 98.06 418 LYS A CA 1
ATOM 3347 C C . LYS A 1 418 ? 11.680 9.646 -23.608 1.00 98.06 418 LYS A C 1
ATOM 3349 O O . LYS A 1 418 ? 11.728 10.826 -23.941 1.00 98.06 418 LYS A O 1
ATOM 3354 N N . ARG A 1 419 ? 10.603 9.113 -23.025 1.00 98.19 419 ARG A N 1
ATOM 3355 C CA . ARG A 1 419 ? 9.400 9.902 -22.711 1.00 98.19 419 ARG A CA 1
ATOM 3356 C C . ARG A 1 419 ? 9.703 11.056 -21.760 1.00 98.19 419 ARG A C 1
ATOM 3358 O O . ARG A 1 419 ? 9.173 12.140 -21.975 1.00 98.19 419 ARG A O 1
ATOM 3365 N N . TYR A 1 420 ? 10.565 10.850 -20.765 1.00 98.12 420 TYR A N 1
ATOM 3366 C CA . TYR A 1 420 ? 11.062 11.921 -19.900 1.00 98.12 420 TYR A CA 1
ATOM 3367 C C . TYR A 1 420 ? 11.730 13.025 -20.722 1.00 98.12 420 TYR A C 1
ATOM 3369 O O . TYR A 1 420 ? 11.322 14.181 -20.627 1.00 98.12 420 TYR A O 1
ATOM 3377 N N . HIS A 1 421 ? 12.681 12.667 -21.590 1.00 96.62 421 HIS A N 1
ATOM 3378 C CA . HIS A 1 421 ? 13.356 13.627 -22.463 1.00 96.62 421 HIS A CA 1
ATOM 3379 C C . HIS A 1 421 ? 12.376 14.385 -23.379 1.00 96.62 421 HIS A C 1
ATOM 3381 O O . HIS A 1 421 ? 12.434 15.608 -23.469 1.00 96.62 421 HIS A O 1
ATOM 3387 N N . GLU A 1 422 ? 11.438 13.683 -24.020 1.00 96.50 422 GLU A N 1
ATOM 3388 C CA . GLU A 1 422 ? 10.453 14.280 -24.934 1.00 96.50 422 GLU A CA 1
ATOM 3389 C C . GLU A 1 422 ? 9.473 15.231 -24.236 1.00 96.50 422 GLU A C 1
ATOM 3391 O O . GLU A 1 422 ? 9.103 16.254 -24.809 1.00 96.50 422 GLU A O 1
ATOM 3396 N N . LEU A 1 423 ? 9.019 14.887 -23.026 1.00 96.62 423 LEU A N 1
ATOM 3397 C CA . LEU A 1 423 ? 8.002 15.658 -22.305 1.00 96.62 423 LEU A CA 1
ATOM 3398 C C . LEU A 1 423 ? 8.589 16.843 -21.534 1.00 96.62 423 LEU A C 1
ATOM 3400 O O . LEU A 1 423 ? 7.907 17.850 -21.367 1.00 96.62 423 LEU A O 1
ATOM 3404 N N . THR A 1 424 ? 9.836 16.739 -21.075 1.00 95.81 424 THR A N 1
ATOM 3405 C CA . THR A 1 424 ? 10.497 17.803 -20.301 1.00 95.81 424 THR A CA 1
ATOM 3406 C C . THR A 1 424 ? 11.402 18.690 -21.151 1.00 95.81 424 THR A C 1
ATOM 3408 O O . THR A 1 424 ? 11.672 19.830 -20.781 1.00 95.81 424 THR A O 1
ATOM 3411 N N . GLY A 1 425 ? 11.895 18.181 -22.284 1.00 94.56 425 GLY A N 1
ATOM 3412 C CA . GLY A 1 425 ? 12.973 18.803 -23.054 1.00 94.56 425 GLY A CA 1
ATOM 3413 C C . GLY A 1 425 ? 14.346 18.724 -22.371 1.00 94.56 425 GLY A C 1
ATOM 3414 O O . GLY A 1 425 ? 15.338 19.173 -22.947 1.00 94.56 425 GLY A O 1
ATOM 3415 N N . THR A 1 426 ? 14.431 18.150 -21.166 1.00 93.44 426 THR A N 1
ATOM 3416 C CA . THR A 1 426 ? 15.676 18.012 -20.407 1.00 93.44 426 THR A CA 1
ATOM 3417 C C . THR A 1 426 ? 16.524 16.892 -21.016 1.00 93.44 426 THR A C 1
ATOM 3419 O O . THR A 1 426 ? 16.015 15.788 -21.234 1.00 93.44 426 THR A O 1
ATOM 3422 N N . PRO A 1 427 ? 17.810 17.126 -21.338 1.00 91.50 427 PRO A N 1
ATOM 3423 C CA . PRO A 1 427 ? 18.693 16.058 -21.797 1.00 91.50 427 PRO A CA 1
ATOM 3424 C C . PRO A 1 427 ? 18.911 15.026 -20.687 1.00 91.50 427 PRO A C 1
ATOM 3426 O O . PRO A 1 427 ? 18.952 15.371 -19.508 1.00 91.50 427 PRO A O 1
ATOM 3429 N N . LEU A 1 428 ? 19.092 13.758 -21.062 1.00 92.75 428 LEU A N 1
ATOM 3430 C CA . LEU A 1 428 ? 19.438 12.730 -20.080 1.00 92.75 428 LEU A CA 1
ATOM 3431 C C . LEU A 1 428 ? 20.805 13.041 -19.446 1.00 92.75 428 LEU A C 1
ATOM 3433 O O . LEU A 1 428 ? 21.736 13.363 -20.195 1.00 92.75 428 LEU A O 1
ATOM 3437 N N . PRO A 1 429 ? 20.962 12.889 -18.116 1.00 94.25 429 PRO A N 1
ATOM 3438 C CA . PRO A 1 429 ? 22.257 13.007 -17.456 1.00 94.25 429 PRO A CA 1
ATOM 3439 C C . PRO A 1 429 ? 23.319 12.122 -18.117 1.00 94.25 429 PRO A C 1
ATOM 3441 O O . PRO A 1 429 ? 23.038 10.974 -18.464 1.00 94.25 429 PRO A O 1
ATOM 3444 N N . ASP A 1 430 ? 24.555 12.614 -18.230 1.00 95.00 430 ASP A N 1
ATOM 3445 C CA . ASP A 1 430 ? 25.668 11.865 -18.843 1.00 95.00 430 ASP A CA 1
ATOM 3446 C C . ASP A 1 430 ? 25.892 10.499 -18.174 1.00 95.00 430 ASP A C 1
ATOM 3448 O O . ASP A 1 430 ? 26.214 9.503 -18.827 1.00 95.00 430 ASP A O 1
ATOM 3452 N N . SER A 1 431 ? 25.649 10.421 -16.862 1.00 95.44 431 SER A N 1
ATOM 3453 C CA . SER A 1 431 ? 25.730 9.179 -16.091 1.00 95.44 431 SER A CA 1
ATOM 3454 C C . SER A 1 431 ? 24.710 8.119 -16.522 1.00 95.44 431 SER A C 1
ATOM 3456 O O . SER A 1 431 ? 24.916 6.939 -16.241 1.00 95.44 431 SER A O 1
ATOM 3458 N N . TRP A 1 432 ? 23.631 8.498 -17.211 1.00 96.06 432 TRP A N 1
ATOM 3459 C CA . TRP A 1 432 ? 22.592 7.582 -17.686 1.00 96.06 432 TRP A CA 1
ATOM 3460 C C . TRP A 1 432 ? 22.859 7.066 -19.102 1.00 96.06 432 TRP A C 1
ATOM 3462 O O . TRP A 1 432 ? 22.284 6.050 -19.495 1.00 96.06 432 TRP A O 1
ATOM 3472 N N . HIS A 1 433 ? 23.762 7.695 -19.864 1.00 96.88 433 HIS A N 1
ATOM 3473 C CA . HIS A 1 433 ? 24.047 7.287 -21.246 1.00 96.88 433 HIS A CA 1
ATOM 3474 C C . HIS A 1 433 ? 24.599 5.857 -21.302 1.00 96.88 433 HIS A C 1
ATOM 3476 O O . HIS A 1 433 ? 24.121 5.030 -22.080 1.00 96.88 433 HIS A O 1
ATOM 3482 N N . GLU A 1 434 ? 25.568 5.513 -20.448 1.00 97.06 434 GLU A N 1
ATOM 3483 C CA . GLU A 1 434 ? 26.116 4.151 -20.414 1.00 97.06 434 GLU A CA 1
ATOM 3484 C C . GLU A 1 434 ? 25.060 3.097 -20.003 1.00 97.06 434 GLU A C 1
ATOM 3486 O O . GLU A 1 434 ? 24.946 2.092 -20.717 1.00 97.06 434 GLU A O 1
ATOM 3491 N N . PRO A 1 435 ? 24.255 3.293 -18.935 1.00 98.12 435 PRO A N 1
ATOM 3492 C CA . PRO A 1 435 ? 23.121 2.422 -18.625 1.00 98.12 435 PRO A CA 1
ATOM 3493 C C . PRO A 1 435 ? 22.144 2.218 -19.789 1.00 98.12 435 PRO A C 1
ATOM 3495 O O . PRO A 1 435 ? 21.790 1.074 -20.083 1.00 98.12 435 PRO A O 1
ATOM 3498 N N . VAL A 1 436 ? 21.761 3.285 -20.501 1.00 98.25 436 VAL A N 1
ATOM 3499 C CA . VAL A 1 436 ? 20.872 3.210 -21.677 1.00 98.25 436 VAL A CA 1
ATOM 3500 C C . VAL A 1 436 ? 21.503 2.358 -22.782 1.00 98.25 436 VAL A C 1
ATOM 3502 O O . VAL A 1 436 ? 20.888 1.408 -23.273 1.00 98.25 436 VAL A O 1
ATOM 3505 N N . ALA A 1 437 ? 22.766 2.620 -23.128 1.00 98.38 437 ALA A N 1
ATOM 3506 C CA . ALA A 1 437 ? 23.466 1.862 -24.162 1.00 98.38 437 ALA A CA 1
ATOM 3507 C C . ALA A 1 437 ? 23.632 0.377 -23.790 1.00 98.38 437 ALA A C 1
ATOM 3509 O O . ALA A 1 437 ? 23.471 -0.503 -24.640 1.00 98.38 437 ALA A O 1
ATOM 3510 N N . LYS A 1 438 ? 23.942 0.073 -22.521 1.00 98.56 438 LYS A N 1
ATOM 3511 C CA . LYS A 1 438 ? 24.006 -1.309 -22.016 1.00 98.56 438 LYS A CA 1
ATOM 3512 C C . LYS A 1 438 ? 22.645 -1.992 -22.069 1.00 98.56 438 LYS A C 1
ATOM 3514 O O . LYS A 1 438 ? 22.585 -3.148 -22.481 1.00 98.56 438 LYS A O 1
ATOM 3519 N N . GLY A 1 439 ? 21.580 -1.277 -21.714 1.00 98.50 439 GLY A N 1
ATOM 3520 C CA . GLY A 1 439 ? 20.211 -1.779 -21.762 1.00 98.50 439 GLY A CA 1
ATOM 3521 C C . GLY A 1 439 ? 19.797 -2.190 -23.172 1.00 98.50 439 GLY A C 1
ATOM 3522 O O . GLY A 1 439 ? 19.331 -3.309 -23.384 1.00 98.50 439 GLY A O 1
ATOM 3523 N N . ALA A 1 440 ? 20.058 -1.326 -24.154 1.00 98.69 440 ALA A N 1
ATOM 3524 C CA . ALA A 1 440 ? 19.756 -1.595 -25.557 1.00 98.69 440 ALA A CA 1
ATOM 3525 C C . ALA A 1 440 ? 20.578 -2.771 -26.113 1.00 98.69 440 ALA A C 1
ATOM 3527 O O . ALA A 1 440 ? 20.029 -3.690 -26.723 1.00 98.69 440 ALA A O 1
ATOM 3528 N N . ARG A 1 441 ? 21.892 -2.811 -25.848 1.00 98.69 441 ARG A N 1
ATOM 3529 C CA . ARG A 1 441 ? 22.749 -3.934 -26.276 1.00 98.69 441 ARG A CA 1
ATOM 3530 C C . ARG A 1 441 ? 22.383 -5.248 -25.599 1.00 98.69 441 ARG A C 1
ATOM 3532 O O . ARG A 1 441 ? 22.536 -6.305 -26.211 1.00 98.69 441 ARG A O 1
ATOM 3539 N N . TRP A 1 442 ? 21.892 -5.201 -24.362 1.00 98.56 442 TRP A N 1
ATOM 3540 C CA . TRP A 1 442 ? 21.373 -6.386 -23.694 1.00 98.56 442 TRP A CA 1
ATOM 3541 C C . TRP A 1 442 ? 20.174 -6.964 -24.450 1.00 98.56 442 TRP A C 1
ATOM 3543 O O . TRP A 1 442 ? 20.191 -8.164 -24.713 1.00 98.56 442 TRP A O 1
ATOM 3553 N N . ILE A 1 443 ? 19.216 -6.135 -24.897 1.00 98.56 443 ILE A N 1
ATOM 3554 C CA . ILE A 1 443 ? 18.067 -6.597 -25.702 1.00 98.56 443 ILE A CA 1
ATOM 3555 C C . ILE A 1 443 ? 18.569 -7.311 -26.962 1.00 98.56 443 ILE A C 1
ATOM 3557 O O . ILE A 1 443 ? 18.168 -8.439 -27.240 1.00 98.56 443 ILE A O 1
ATOM 3561 N N . LEU A 1 444 ? 19.508 -6.698 -27.696 1.00 98.19 444 LEU A N 1
ATOM 3562 C CA . LEU A 1 444 ? 20.078 -7.299 -28.910 1.00 98.19 444 LEU A CA 1
ATOM 3563 C C . LEU A 1 444 ? 20.722 -8.661 -28.647 1.00 98.19 444 LEU A C 1
ATOM 3565 O O . LEU A 1 444 ? 20.585 -9.570 -29.461 1.00 98.19 444 LEU A O 1
ATOM 3569 N N . LYS A 1 445 ? 21.427 -8.793 -27.521 1.00 97.56 445 LYS A N 1
ATOM 3570 C CA . LYS A 1 445 ? 22.143 -10.013 -27.146 1.00 97.56 445 LYS A CA 1
ATOM 3571 C C . LYS A 1 445 ? 21.230 -11.096 -26.566 1.00 97.56 445 LYS A C 1
ATOM 3573 O O . LYS A 1 445 ? 21.559 -12.271 -26.697 1.00 97.56 445 LYS A O 1
ATOM 3578 N N . LYS A 1 446 ? 20.156 -10.720 -25.865 1.00 96.94 446 LYS A N 1
ATOM 3579 C CA . LYS A 1 446 ? 19.257 -11.666 -25.190 1.00 96.94 446 LYS A CA 1
ATOM 3580 C C . LYS A 1 446 ? 18.368 -12.415 -26.180 1.00 96.94 446 LYS A C 1
ATOM 3582 O O . LYS A 1 446 ? 18.004 -13.550 -25.893 1.00 96.94 446 LYS A O 1
ATOM 3587 N N . ARG A 1 447 ? 18.057 -11.805 -27.330 1.00 96.38 447 ARG A N 1
ATOM 3588 C CA . ARG A 1 447 ? 17.301 -12.439 -28.417 1.00 96.38 447 ARG A CA 1
ATOM 3589 C C . ARG A 1 447 ? 17.929 -13.770 -28.841 1.00 96.38 447 ARG A C 1
ATOM 3591 O O . ARG A 1 447 ? 19.150 -13.922 -28.894 1.00 96.38 447 ARG A O 1
ATOM 3598 N N . LEU A 1 448 ? 17.068 -14.720 -29.177 1.00 95.19 448 LEU A N 1
ATOM 3599 C CA . LEU A 1 448 ? 17.437 -16.001 -29.752 1.00 95.19 448 LEU A CA 1
ATOM 3600 C C . LEU A 1 448 ? 18.071 -15.821 -31.129 1.00 95.19 448 LEU A C 1
ATOM 3602 O O . LEU A 1 448 ? 17.900 -14.803 -31.798 1.00 95.19 448 LEU A O 1
ATOM 3606 N N . SER A 1 449 ? 18.808 -16.841 -31.567 1.00 92.62 449 SER A N 1
ATOM 3607 C CA . SER A 1 449 ? 19.414 -16.827 -32.895 1.00 92.62 449 SER A CA 1
ATOM 3608 C C . SER A 1 449 ? 18.344 -16.710 -33.982 1.00 92.62 449 SER A C 1
ATOM 3610 O O . SER A 1 449 ? 17.374 -17.467 -33.985 1.00 92.62 449 SER A O 1
ATOM 3612 N N . ASP A 1 450 ? 18.572 -15.824 -34.952 1.00 88.00 450 ASP A N 1
ATOM 3613 C CA . ASP A 1 450 ? 17.752 -15.725 -36.166 1.00 88.00 450 ASP A CA 1
ATOM 3614 C C . ASP A 1 450 ? 17.855 -17.001 -37.043 1.00 88.00 450 ASP A C 1
ATOM 3616 O O . ASP A 1 450 ? 17.078 -17.180 -37.975 1.00 88.00 450 ASP A O 1
ATOM 3620 N N . HIS A 1 451 ? 18.819 -17.892 -36.767 1.00 87.88 451 HIS A N 1
ATOM 3621 C CA . HIS A 1 451 ? 19.037 -19.157 -37.486 1.00 87.88 451 HIS A CA 1
ATOM 3622 C C . HIS A 1 451 ? 18.358 -20.367 -36.830 1.00 87.88 451 HIS A C 1
ATOM 3624 O O . HIS A 1 451 ? 18.593 -21.502 -37.240 1.00 87.88 451 HIS A O 1
ATOM 3630 N N . LEU A 1 452 ? 17.570 -20.150 -35.778 1.00 87.69 452 LEU A N 1
ATOM 3631 C CA . LEU A 1 452 ? 16.842 -21.218 -35.109 1.00 87.69 452 LEU A CA 1
ATOM 3632 C C . LEU A 1 452 ? 15.709 -21.731 -36.018 1.00 87.69 452 LEU A C 1
ATOM 3634 O O . LEU A 1 452 ? 14.922 -20.946 -36.534 1.00 87.69 452 LEU A O 1
ATOM 3638 N N . GLU A 1 453 ? 15.574 -23.047 -36.185 1.00 86.31 453 GLU A N 1
ATOM 3639 C CA . GLU A 1 453 ? 14.469 -23.653 -36.953 1.00 86.31 453 GLU A CA 1
ATOM 3640 C C . GLU A 1 453 ? 13.191 -23.798 -36.102 1.00 86.31 453 GLU A C 1
ATOM 3642 O O . GLU A 1 453 ? 12.596 -24.872 -36.009 1.00 86.31 453 GLU A O 1
ATOM 3647 N N . GLN A 1 454 ? 12.790 -22.726 -35.415 1.00 86.44 454 GLN A N 1
ATOM 3648 C CA . GLN A 1 454 ? 11.595 -22.696 -34.565 1.00 86.44 454 GLN A CA 1
ATOM 3649 C C . GLN A 1 454 ? 10.836 -21.371 -34.743 1.00 86.44 454 GLN A C 1
ATOM 3651 O O . GLN A 1 454 ? 11.452 -20.369 -35.107 1.00 86.44 454 GLN A O 1
ATOM 3656 N N . PRO A 1 455 ? 9.517 -21.324 -34.462 1.00 86.06 455 PRO A N 1
ATOM 3657 C CA . PRO A 1 455 ? 8.704 -20.117 -34.647 1.00 86.06 455 PRO A CA 1
ATOM 3658 C C . PRO A 1 455 ? 9.207 -18.864 -33.917 1.00 86.06 455 PRO A C 1
ATOM 3660 O O . PRO A 1 455 ? 8.923 -17.758 -34.355 1.00 86.06 455 PRO A O 1
ATOM 3663 N N . HIS A 1 456 ? 9.955 -19.029 -32.825 1.00 90.62 456 HIS A N 1
ATOM 3664 C CA . HIS A 1 456 ? 10.472 -17.941 -31.992 1.00 90.62 456 HIS A CA 1
ATOM 3665 C C . HIS A 1 456 ? 11.921 -17.531 -32.330 1.00 90.62 456 HIS A C 1
ATOM 3667 O O . HIS A 1 456 ? 12.613 -16.916 -31.516 1.00 90.62 456 HIS A O 1
ATOM 3673 N N . ALA A 1 457 ? 12.423 -17.893 -33.515 1.00 92.50 457 ALA A N 1
ATOM 3674 C CA . ALA A 1 457 ? 13.730 -17.448 -33.994 1.00 92.50 457 ALA A CA 1
ATOM 3675 C C . ALA A 1 457 ? 13.821 -15.914 -34.008 1.00 92.50 457 ALA A C 1
ATOM 3677 O O . ALA A 1 457 ? 12.937 -15.230 -34.523 1.00 92.50 457 ALA A O 1
ATOM 3678 N N . GLY A 1 458 ? 14.894 -15.364 -33.441 1.00 93.38 458 GLY A N 1
ATOM 3679 C CA . GLY A 1 458 ? 15.081 -13.916 -33.359 1.00 93.38 458 GLY A CA 1
ATOM 3680 C C . GLY A 1 458 ? 14.191 -13.186 -32.344 1.00 93.38 458 GLY A C 1
ATOM 3681 O O . GLY A 1 458 ? 14.282 -11.956 -32.283 1.00 93.38 458 GLY A O 1
ATOM 3682 N N . LEU A 1 459 ? 13.363 -13.889 -31.563 1.00 95.81 459 LEU A N 1
ATOM 3683 C CA . LEU A 1 459 ? 12.570 -13.322 -30.461 1.00 95.81 459 LEU A CA 1
ATOM 3684 C C . LEU A 1 459 ? 13.330 -13.369 -29.134 1.00 95.81 459 LEU A C 1
ATOM 3686 O O . LEU A 1 459 ? 14.410 -13.959 -29.051 1.00 95.81 459 LEU A O 1
ATOM 3690 N N . LEU A 1 460 ? 12.788 -12.758 -28.084 1.00 95.44 460 LEU A N 1
ATOM 3691 C CA . LEU A 1 460 ? 13.244 -13.023 -26.724 1.00 95.44 460 LEU A CA 1
ATOM 3692 C C . LEU A 1 460 ? 12.943 -14.487 -26.344 1.00 95.44 460 LEU A C 1
ATOM 3694 O O . LEU A 1 460 ? 11.974 -15.078 -26.823 1.00 95.44 460 LEU A O 1
ATOM 3698 N N . PRO A 1 461 ? 13.809 -15.125 -25.538 1.00 93.69 461 PRO A N 1
ATOM 3699 C CA . PRO A 1 461 ? 13.587 -16.494 -25.097 1.00 93.69 461 PRO A CA 1
ATOM 3700 C C . PRO A 1 461 ? 12.402 -16.561 -24.134 1.00 93.69 461 PRO A C 1
ATOM 3702 O O . PRO A 1 461 ? 12.026 -15.551 -23.545 1.00 93.69 461 PRO A O 1
ATOM 3705 N N . ALA A 1 462 ? 11.879 -17.766 -23.903 1.00 91.06 462 ALA A N 1
ATOM 3706 C CA . ALA A 1 462 ? 10.845 -17.961 -22.898 1.00 91.06 462 ALA A CA 1
ATOM 3707 C C . ALA A 1 462 ? 11.289 -17.418 -21.532 1.00 91.06 462 ALA A C 1
ATOM 3709 O O . ALA A 1 462 ? 12.432 -17.622 -21.101 1.00 91.06 462 ALA A O 1
ATOM 3710 N N . GLY A 1 463 ? 10.387 -16.695 -20.882 1.00 88.19 463 GLY A N 1
ATOM 3711 C CA . GLY A 1 463 ? 10.656 -15.970 -19.650 1.00 88.19 463 GLY A CA 1
ATOM 3712 C C . GLY A 1 463 ? 9.426 -15.860 -18.779 1.00 88.19 463 GLY A C 1
ATOM 3713 O O . GLY A 1 463 ? 8.325 -16.241 -19.172 1.00 88.19 463 GLY A O 1
ATOM 3714 N N . PHE A 1 464 ? 9.645 -15.351 -17.578 1.00 85.19 464 PHE A N 1
ATOM 3715 C CA . PHE A 1 464 ? 8.560 -14.949 -16.705 1.00 85.19 464 PHE A CA 1
ATOM 3716 C C . PHE A 1 464 ? 7.989 -13.637 -17.233 1.00 85.19 464 PHE A C 1
ATOM 3718 O O . PHE A 1 464 ? 8.756 -12.745 -17.573 1.00 85.19 464 PHE A O 1
ATOM 3725 N N . SER A 1 465 ? 6.666 -13.490 -17.249 1.00 83.56 465 SER A N 1
ATOM 3726 C CA . SER A 1 465 ? 6.075 -12.181 -17.493 1.00 83.56 465 SER A CA 1
ATOM 3727 C C . SER A 1 465 ? 5.053 -11.807 -16.440 1.00 83.56 465 SER A C 1
ATOM 3729 O O . SER A 1 465 ? 4.103 -12.531 -16.121 1.00 83.56 465 SER A O 1
ATOM 3731 N N . ALA A 1 466 ? 5.260 -10.596 -15.959 1.00 75.62 466 ALA A N 1
ATOM 3732 C CA . ALA A 1 466 ? 4.413 -9.869 -15.059 1.00 75.62 466 ALA A CA 1
ATOM 3733 C C . ALA A 1 466 ? 2.973 -9.723 -15.571 1.00 75.62 466 ALA A C 1
ATOM 3735 O O . ALA A 1 466 ? 2.047 -9.678 -14.760 1.00 75.62 466 ALA A O 1
ATOM 3736 N N . GLU A 1 467 ? 2.786 -9.609 -16.890 1.00 77.62 467 GLU A N 1
ATOM 3737 C CA . GLU A 1 467 ? 1.492 -9.308 -17.523 1.00 77.62 467 GLU A CA 1
ATOM 3738 C C . GLU A 1 467 ? 0.527 -10.495 -17.497 1.00 77.62 467 GLU A C 1
ATOM 3740 O O . GLU A 1 467 ? -0.690 -10.325 -17.492 1.00 77.62 467 GLU A O 1
ATOM 3745 N N . HIS A 1 468 ? 1.065 -11.713 -17.437 1.00 69.50 468 HIS A N 1
ATOM 3746 C CA . HIS A 1 468 ? 0.270 -12.938 -17.416 1.00 69.50 468 HIS A CA 1
ATOM 3747 C C . HIS A 1 468 ? 0.363 -13.686 -16.078 1.00 69.50 468 HIS A C 1
ATOM 3749 O O . HIS A 1 468 ? -0.492 -14.526 -15.811 1.00 69.50 468 HIS A O 1
ATOM 3755 N N . LEU A 1 469 ? 1.366 -13.396 -15.226 1.00 69.81 469 LEU A N 1
ATOM 3756 C CA . LEU A 1 469 ? 1.682 -14.109 -13.966 1.00 69.81 469 LEU A CA 1
ATOM 3757 C C . LEU A 1 469 ? 1.581 -15.649 -14.076 1.00 69.81 469 LEU A C 1
ATOM 3759 O O . LEU A 1 469 ? 1.358 -16.349 -13.087 1.00 69.81 469 LEU A O 1
ATOM 3763 N N . GLY A 1 470 ? 1.724 -16.159 -15.299 1.00 71.56 470 GLY A N 1
ATOM 3764 C CA . GLY A 1 470 ? 1.535 -17.547 -15.682 1.00 71.56 470 GLY A CA 1
ATOM 3765 C C . GLY A 1 470 ? 2.866 -18.289 -15.792 1.00 71.56 470 GLY A C 1
ATOM 3766 O O . GLY A 1 470 ? 3.892 -17.801 -15.312 1.00 71.56 470 GLY A O 1
ATOM 3767 N N . PRO A 1 471 ? 2.879 -19.480 -16.417 1.00 78.62 471 PRO A N 1
ATOM 3768 C CA . PRO A 1 471 ? 4.122 -20.204 -16.660 1.00 78.62 471 PRO A CA 1
ATOM 3769 C C . PRO A 1 471 ? 5.066 -19.390 -17.552 1.00 78.62 471 PRO A C 1
ATOM 3771 O O . PRO A 1 471 ? 4.640 -18.495 -18.281 1.00 78.62 471 PRO A O 1
ATOM 3774 N N . ASN A 1 472 ? 6.353 -19.724 -17.519 1.00 84.25 472 ASN A N 1
ATOM 3775 C CA . ASN A 1 472 ? 7.307 -19.074 -18.404 1.00 84.25 472 ASN A CA 1
ATOM 3776 C C . ASN A 1 472 ? 7.044 -19.480 -19.861 1.00 84.25 472 ASN A C 1
ATOM 3778 O O . ASN A 1 472 ? 6.987 -20.674 -20.162 1.00 84.25 472 ASN A O 1
ATOM 3782 N N . ASP A 1 473 ? 6.918 -18.503 -20.754 1.00 88.69 473 ASP A N 1
ATOM 3783 C CA . ASP A 1 473 ? 6.606 -18.725 -22.169 1.00 88.69 473 ASP A CA 1
ATOM 3784 C C . ASP A 1 473 ? 7.197 -17.605 -23.044 1.00 88.69 473 ASP A C 1
ATOM 3786 O O . ASP A 1 473 ? 7.842 -16.680 -22.545 1.00 88.69 473 ASP A O 1
ATOM 3790 N N . TYR A 1 474 ? 7.020 -17.720 -24.357 1.00 89.94 474 TYR A N 1
ATOM 3791 C CA . TYR A 1 474 ? 7.377 -16.708 -25.344 1.00 89.94 474 TYR A CA 1
ATOM 3792 C C . TYR A 1 474 ? 6.278 -15.653 -25.427 1.00 89.94 474 TYR A C 1
ATOM 3794 O O . TYR A 1 474 ? 5.209 -15.883 -25.997 1.00 89.94 474 TYR A O 1
ATOM 3802 N N . TYR A 1 475 ? 6.557 -14.481 -24.872 1.00 90.94 475 TYR A N 1
ATOM 3803 C CA . TYR A 1 475 ? 5.586 -13.408 -24.769 1.00 90.94 475 TYR A CA 1
ATOM 3804 C C . TYR A 1 475 ? 5.853 -12.304 -25.789 1.00 90.94 475 TYR A C 1
ATOM 3806 O O . TYR A 1 475 ? 6.845 -11.586 -25.710 1.00 90.94 475 TYR A O 1
ATOM 3814 N N . TYR A 1 476 ? 4.924 -12.118 -26.731 1.00 92.19 476 TYR A N 1
ATOM 3815 C CA . TYR A 1 476 ? 5.070 -11.074 -27.749 1.00 92.19 476 TYR A CA 1
ATOM 3816 C C . TYR A 1 476 ? 5.081 -9.656 -27.172 1.00 92.19 476 TYR A C 1
ATOM 3818 O O . TYR A 1 476 ? 5.656 -8.763 -27.788 1.00 92.19 476 TYR A O 1
ATOM 3826 N N . TRP A 1 477 ? 4.458 -9.412 -26.016 1.00 92.12 477 TRP A N 1
ATOM 3827 C CA . TRP A 1 477 ? 4.533 -8.094 -25.382 1.00 92.12 477 TRP A CA 1
ATOM 3828 C C . TRP A 1 477 ? 5.951 -7.775 -24.887 1.00 92.12 477 TRP A C 1
ATOM 3830 O O . TRP A 1 477 ? 6.384 -6.639 -25.076 1.00 92.12 477 TRP A O 1
ATOM 3840 N N . ASP A 1 478 ? 6.717 -8.762 -24.406 1.00 94.31 478 ASP A N 1
ATOM 3841 C CA . ASP A 1 478 ? 8.143 -8.590 -24.099 1.00 94.31 478 ASP A CA 1
ATOM 3842 C C . ASP A 1 478 ? 8.915 -8.186 -25.360 1.00 94.31 478 ASP A C 1
ATOM 3844 O O . ASP A 1 478 ? 9.734 -7.261 -25.344 1.00 94.31 478 ASP A O 1
ATOM 3848 N N . ASP A 1 479 ? 8.612 -8.831 -26.492 1.00 95.94 479 ASP A N 1
ATOM 3849 C CA . ASP A 1 479 ? 9.226 -8.498 -27.776 1.00 95.94 479 ASP A CA 1
ATOM 3850 C C . ASP A 1 479 ? 8.862 -7.081 -28.243 1.00 95.94 479 ASP A C 1
ATOM 3852 O O . ASP A 1 479 ? 9.726 -6.330 -28.711 1.00 95.94 479 ASP A O 1
ATOM 3856 N N . PHE A 1 480 ? 7.594 -6.680 -28.102 1.00 97.12 480 PHE A N 1
ATOM 3857 C CA . PHE A 1 480 ? 7.137 -5.335 -28.450 1.00 97.12 480 PHE A CA 1
ATOM 3858 C C . PHE A 1 480 ? 7.810 -4.267 -27.590 1.00 97.12 480 PHE A C 1
ATOM 3860 O O . PHE A 1 480 ? 8.256 -3.252 -28.138 1.00 97.12 480 PHE A O 1
ATOM 3867 N N . TRP A 1 481 ? 7.960 -4.506 -26.287 1.00 97.62 481 TRP A N 1
ATOM 3868 C CA . TRP A 1 481 ? 8.725 -3.631 -25.404 1.00 97.62 481 TRP A CA 1
ATOM 3869 C C . TRP A 1 481 ? 10.196 -3.580 -25.796 1.00 97.62 481 TRP A C 1
ATOM 3871 O O . TRP A 1 481 ? 10.760 -2.491 -25.913 1.00 97.62 481 TRP A O 1
ATOM 3881 N N . GLY A 1 482 ? 10.815 -4.720 -26.106 1.00 98.06 482 GLY A N 1
ATOM 3882 C CA . GLY A 1 482 ? 12.186 -4.768 -26.604 1.00 98.06 482 GLY A CA 1
ATOM 3883 C C . GLY A 1 482 ? 12.381 -3.950 -27.889 1.00 98.06 482 GLY A C 1
ATOM 3884 O O . GLY A 1 482 ? 13.347 -3.192 -28.012 1.00 98.06 482 GLY A O 1
ATOM 3885 N N . ILE A 1 483 ? 11.440 -4.026 -28.834 1.00 98.69 483 ILE A N 1
ATOM 3886 C CA . ILE A 1 483 ? 11.436 -3.201 -30.053 1.00 98.69 483 ILE A CA 1
ATOM 3887 C C . ILE A 1 483 ? 11.278 -1.716 -29.712 1.00 98.69 483 ILE A C 1
ATOM 3889 O O . ILE A 1 483 ? 12.020 -0.887 -30.250 1.00 98.69 483 ILE A O 1
ATOM 3893 N N . ALA A 1 484 ? 10.318 -1.367 -28.853 1.00 98.62 484 ALA A N 1
ATOM 3894 C CA . ALA A 1 484 ? 10.061 0.010 -28.444 1.00 98.62 484 ALA A CA 1
ATOM 3895 C C . ALA A 1 484 ? 11.285 0.624 -27.751 1.00 98.62 484 ALA A C 1
ATOM 3897 O O . ALA A 1 484 ? 11.691 1.731 -28.104 1.00 98.62 484 ALA A O 1
ATOM 3898 N N . GLY A 1 485 ? 11.930 -0.122 -26.855 1.00 98.69 485 GLY A N 1
ATOM 3899 C CA . GLY A 1 485 ? 13.143 0.302 -26.167 1.00 98.69 485 GLY A CA 1
ATOM 3900 C C . GLY A 1 485 ? 14.335 0.488 -27.100 1.00 98.69 485 GLY A C 1
ATOM 3901 O O . GLY A 1 485 ? 15.055 1.474 -26.975 1.00 98.69 485 GLY A O 1
ATOM 3902 N N . LEU A 1 486 ? 14.528 -0.391 -28.091 1.00 98.88 486 LEU A N 1
ATOM 3903 C CA . LEU A 1 486 ? 15.586 -0.208 -29.094 1.00 98.88 486 LEU A CA 1
ATOM 3904 C C . LEU A 1 486 ? 15.354 1.031 -29.966 1.00 98.88 486 LEU A C 1
ATOM 3906 O O . LEU A 1 486 ? 16.305 1.751 -30.261 1.00 98.88 486 LEU A O 1
ATOM 3910 N N . ARG A 1 487 ? 14.103 1.302 -30.362 1.00 98.81 487 ARG A N 1
ATOM 3911 C CA . ARG A 1 487 ? 13.756 2.546 -31.072 1.00 98.81 487 ARG A CA 1
ATOM 3912 C C . ARG A 1 487 ? 14.012 3.761 -30.186 1.00 98.81 487 ARG A C 1
ATOM 3914 O O . ARG A 1 487 ? 14.618 4.723 -30.638 1.00 98.81 487 ARG A O 1
ATOM 3921 N N . ALA A 1 488 ? 13.623 3.684 -28.915 1.00 98.69 488 ALA A N 1
ATOM 3922 C CA . ALA A 1 488 ? 13.842 4.761 -27.965 1.00 98.69 488 ALA A CA 1
ATOM 3923 C C . ALA A 1 488 ? 15.335 5.061 -27.758 1.00 98.69 488 ALA A C 1
ATOM 3925 O O . ALA A 1 488 ? 15.747 6.217 -27.816 1.00 98.69 488 ALA A O 1
ATOM 3926 N N . ALA A 1 489 ? 16.157 4.023 -27.593 1.00 98.56 489 ALA A N 1
ATOM 3927 C CA . ALA A 1 489 ? 17.603 4.166 -27.488 1.00 98.56 489 ALA A CA 1
ATOM 3928 C C . ALA A 1 489 ? 18.230 4.712 -28.779 1.00 98.56 489 ALA A C 1
ATOM 3930 O O . ALA A 1 489 ? 19.146 5.525 -28.701 1.00 98.56 489 ALA A O 1
ATOM 3931 N N . ALA A 1 490 ? 17.747 4.300 -29.956 1.00 98.62 490 ALA A N 1
ATOM 3932 C CA . ALA A 1 490 ? 18.229 4.824 -31.232 1.00 98.62 490 ALA A CA 1
ATOM 3933 C C . ALA A 1 490 ? 18.015 6.340 -31.353 1.00 98.62 490 ALA A C 1
ATOM 3935 O O . ALA A 1 490 ? 18.952 7.051 -31.723 1.00 98.62 490 ALA A O 1
ATOM 3936 N N . ASP A 1 491 ? 16.819 6.813 -30.994 1.00 97.75 491 ASP A N 1
ATOM 3937 C CA . ASP A 1 491 ? 16.459 8.233 -31.014 1.00 97.75 491 ASP A CA 1
ATOM 3938 C C . ASP A 1 491 ? 17.296 9.026 -29.995 1.00 97.75 491 ASP A C 1
ATOM 3940 O O . ASP A 1 491 ? 17.908 10.035 -30.338 1.00 97.75 491 ASP A O 1
ATOM 3944 N N . LEU A 1 492 ? 17.398 8.536 -28.752 1.00 97.00 492 LEU A N 1
ATOM 3945 C CA . LEU A 1 492 ? 18.191 9.174 -27.691 1.00 97.00 492 LEU A CA 1
ATOM 3946 C C . LEU A 1 492 ? 19.675 9.323 -28.065 1.00 97.00 492 LEU A C 1
ATOM 3948 O O . LEU A 1 492 ? 20.334 10.260 -27.622 1.00 97.00 492 LEU A O 1
ATOM 3952 N N . PHE A 1 493 ? 20.207 8.402 -28.870 1.00 97.38 493 PHE A N 1
ATOM 3953 C CA . PHE A 1 493 ? 21.616 8.375 -29.259 1.00 97.38 493 PHE A CA 1
ATOM 3954 C C . PHE A 1 493 ? 21.911 9.081 -30.585 1.00 97.38 493 PHE A C 1
ATOM 3956 O O . PHE A 1 493 ? 23.081 9.164 -30.959 1.00 97.38 493 PHE A O 1
ATOM 3963 N N . GLU A 1 494 ? 20.904 9.601 -31.297 1.00 95.31 494 GLU A N 1
ATOM 3964 C CA . GLU A 1 494 ? 21.079 10.171 -32.641 1.00 95.31 494 GLU A CA 1
ATOM 3965 C C . GLU A 1 494 ? 22.148 11.276 -32.678 1.00 95.31 494 GLU A C 1
ATOM 3967 O O . GLU A 1 494 ? 22.993 11.293 -33.577 1.00 95.31 494 GLU A O 1
ATOM 3972 N N . SER A 1 495 ? 22.149 12.154 -31.673 1.00 90.56 495 SER A N 1
ATOM 3973 C CA . SER A 1 495 ? 23.112 13.251 -31.525 1.00 90.56 495 SER A CA 1
ATOM 3974 C C . SER A 1 495 ? 24.297 12.931 -30.602 1.00 90.56 495 SER A C 1
ATOM 3976 O O . SER A 1 495 ? 25.304 13.636 -30.664 1.00 90.56 495 SER A O 1
ATOM 3978 N N . LEU A 1 496 ? 24.203 11.883 -29.772 1.00 93.06 496 LEU A N 1
ATOM 3979 C CA . LEU A 1 496 ? 25.218 11.523 -28.769 1.00 93.06 496 LEU A CA 1
ATOM 3980 C C . LEU A 1 496 ? 26.285 10.567 -29.322 1.00 93.06 496 LEU A C 1
ATOM 3982 O O . LEU A 1 496 ? 27.481 10.789 -29.145 1.00 93.06 496 LEU A O 1
ATOM 3986 N N . ASP A 1 497 ? 25.860 9.503 -30.005 1.00 96.31 497 ASP A N 1
ATOM 3987 C CA . ASP A 1 497 ? 26.734 8.527 -30.658 1.00 96.31 497 ASP A CA 1
ATOM 3988 C C . ASP A 1 497 ? 25.986 7.900 -31.838 1.00 96.31 497 ASP A C 1
ATOM 3990 O O . ASP A 1 497 ? 25.217 6.939 -31.710 1.00 96.31 497 ASP A O 1
ATOM 3994 N N . LYS A 1 498 ? 26.265 8.442 -33.028 1.00 96.94 498 LYS A N 1
ATOM 3995 C CA . LYS A 1 498 ? 25.624 8.028 -34.276 1.00 96.94 498 LYS A CA 1
ATOM 3996 C C . LYS A 1 498 ? 25.803 6.536 -34.569 1.00 96.94 498 LYS A C 1
ATOM 3998 O O . LYS A 1 498 ? 24.904 5.909 -35.126 1.00 96.94 498 LYS A O 1
ATOM 4003 N N . LYS A 1 499 ? 26.931 5.941 -34.169 1.00 97.88 499 LYS A N 1
ATOM 4004 C CA . LYS A 1 499 ? 27.194 4.518 -34.403 1.00 97.88 499 LYS A CA 1
ATOM 4005 C C . LYS A 1 499 ? 26.279 3.646 -33.54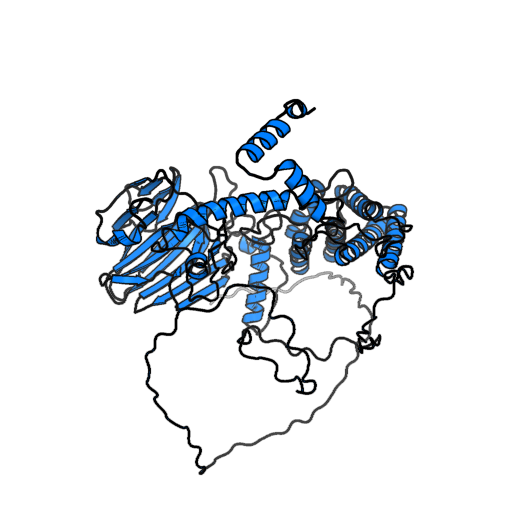4 1.00 97.88 499 LYS A C 1
ATOM 4007 O O . LYS A 1 499 ? 25.739 2.666 -34.052 1.00 97.88 499 LYS A O 1
ATOM 4012 N N . ALA A 1 500 ? 26.103 3.994 -32.271 1.00 97.62 500 ALA A N 1
ATOM 4013 C CA . ALA A 1 500 ? 25.166 3.301 -31.389 1.00 97.62 500 ALA A CA 1
ATOM 4014 C C . ALA A 1 500 ? 23.710 3.495 -31.849 1.00 97.62 500 ALA A C 1
ATOM 4016 O O . ALA A 1 500 ? 22.952 2.530 -31.905 1.00 97.62 500 ALA A O 1
ATOM 4017 N N . SER A 1 501 ? 23.341 4.710 -32.269 1.00 98.44 501 SER A N 1
ATOM 4018 C CA . SER A 1 501 ? 22.017 4.991 -32.845 1.00 98.44 501 SER A CA 1
ATOM 4019 C C . SER A 1 501 ? 21.705 4.101 -34.060 1.00 98.44 501 SER A C 1
ATOM 4021 O O . SER A 1 501 ? 20.635 3.485 -34.136 1.00 98.44 501 SER A O 1
ATOM 4023 N N . ASP A 1 502 ? 22.661 3.948 -34.983 1.00 98.50 502 ASP A N 1
ATOM 4024 C CA . ASP A 1 502 ? 22.512 3.081 -36.157 1.00 98.50 502 ASP A CA 1
ATOM 4025 C C . ASP A 1 502 ? 22.438 1.591 -35.775 1.00 98.50 502 ASP A C 1
ATOM 4027 O O . ASP A 1 502 ? 21.600 0.859 -36.311 1.00 98.50 502 ASP A O 1
ATOM 4031 N N . GLU A 1 503 ? 23.261 1.142 -34.817 1.00 98.62 503 GLU A N 1
ATOM 4032 C CA . GLU A 1 503 ? 23.221 -0.218 -34.252 1.00 98.62 503 GLU A CA 1
ATOM 4033 C C . GLU A 1 503 ? 21.817 -0.550 -33.717 1.00 98.62 503 GLU A C 1
ATOM 4035 O O . GLU A 1 503 ? 21.218 -1.560 -34.104 1.00 98.62 503 GLU A O 1
ATOM 4040 N N . PHE A 1 504 ? 21.255 0.326 -32.880 1.00 98.69 504 PHE A N 1
ATOM 4041 C CA . PHE A 1 504 ? 19.939 0.130 -32.272 1.00 98.69 504 PHE A CA 1
ATOM 4042 C C . PHE A 1 504 ? 18.808 0.216 -33.301 1.00 98.69 504 PHE A C 1
ATOM 4044 O O . PHE A 1 504 ? 17.884 -0.599 -33.260 1.00 98.69 504 PHE A O 1
ATOM 4051 N N . THR A 1 505 ? 18.914 1.111 -34.289 1.00 98.81 505 THR A N 1
ATOM 4052 C CA . THR A 1 505 ? 17.956 1.210 -35.403 1.00 98.81 505 THR A CA 1
ATOM 4053 C C . THR A 1 505 ? 17.891 -0.087 -36.209 1.00 98.81 505 THR A C 1
ATOM 4055 O O . THR A 1 505 ? 16.805 -0.598 -36.510 1.00 98.81 505 THR A O 1
ATOM 4058 N N . VAL A 1 506 ? 19.050 -0.641 -36.577 1.00 98.50 506 VAL A N 1
ATOM 4059 C CA . VAL A 1 506 ? 19.132 -1.907 -37.318 1.00 98.50 506 VAL A CA 1
ATOM 4060 C C . VAL A 1 506 ? 18.579 -3.052 -36.474 1.00 98.50 506 VAL A C 1
ATOM 4062 O O . VAL A 1 506 ? 17.777 -3.845 -36.976 1.00 98.50 506 VAL A O 1
ATOM 4065 N N . GLY A 1 507 ? 18.945 -3.096 -35.192 1.00 98.19 507 GLY A N 1
ATOM 4066 C CA . GLY A 1 507 ? 18.447 -4.072 -34.232 1.00 98.19 507 GLY A CA 1
ATOM 4067 C C . GLY A 1 507 ? 16.925 -4.055 -34.085 1.00 98.19 507 GLY A C 1
ATOM 4068 O O . GLY A 1 507 ? 16.289 -5.097 -34.232 1.00 98.19 507 GLY A O 1
ATOM 4069 N N . ALA A 1 508 ? 16.322 -2.877 -33.902 1.00 98.50 508 ALA A N 1
ATOM 4070 C CA . ALA A 1 508 ? 14.872 -2.714 -33.793 1.00 98.50 508 ALA A CA 1
ATOM 4071 C C . ALA A 1 508 ? 14.134 -3.202 -35.048 1.00 98.50 508 ALA A C 1
ATOM 4073 O O . ALA A 1 508 ? 13.083 -3.841 -34.952 1.00 98.50 508 ALA A O 1
ATOM 4074 N N . ARG A 1 509 ? 14.678 -2.922 -36.242 1.00 98.25 509 ARG A N 1
ATOM 4075 C CA . ARG A 1 509 ? 14.107 -3.389 -37.518 1.00 98.25 509 ARG A CA 1
ATOM 4076 C C . ARG A 1 509 ? 14.211 -4.902 -37.667 1.00 98.25 509 ARG A C 1
ATOM 4078 O O . ARG A 1 509 ? 13.261 -5.518 -38.140 1.00 98.25 509 ARG A O 1
ATOM 4085 N N . ALA A 1 510 ? 15.347 -5.493 -37.300 1.00 96.75 510 ALA A N 1
ATOM 4086 C CA . ALA A 1 510 ? 15.521 -6.943 -37.324 1.00 96.75 510 ALA A CA 1
ATOM 4087 C C . ALA A 1 510 ? 14.547 -7.632 -36.363 1.00 96.75 510 ALA A C 1
ATOM 4089 O O . ALA A 1 510 ? 13.851 -8.558 -36.768 1.00 96.75 510 ALA A O 1
ATOM 4090 N N . PHE A 1 511 ? 14.421 -7.104 -35.147 1.00 97.62 511 PHE A N 1
ATOM 4091 C CA . PHE A 1 511 ? 13.508 -7.632 -34.145 1.00 97.62 511 PHE A CA 1
ATOM 4092 C C . PHE A 1 511 ? 12.036 -7.502 -34.578 1.00 97.62 511 PHE A C 1
ATOM 4094 O O . PHE A 1 511 ? 11.293 -8.477 -34.550 1.00 97.62 511 PHE A O 1
ATOM 4101 N N . SER A 1 512 ? 11.637 -6.347 -35.129 1.00 96.88 512 SER A N 1
ATOM 4102 C CA . SER A 1 512 ? 10.283 -6.155 -35.686 1.00 96.88 512 SER A CA 1
ATOM 4103 C C . SER A 1 512 ? 9.960 -7.154 -36.803 1.00 96.88 512 SER A C 1
ATOM 4105 O O . SER A 1 512 ? 8.825 -7.608 -36.913 1.00 96.88 512 SER A O 1
ATOM 4107 N N . ARG A 1 513 ? 10.946 -7.501 -37.645 1.00 94.62 513 ARG A N 1
ATOM 4108 C CA . ARG A 1 513 ? 10.759 -8.523 -38.683 1.00 94.62 513 ARG A CA 1
ATOM 4109 C C . ARG A 1 513 ? 10.558 -9.906 -38.081 1.00 94.62 513 ARG A C 1
ATOM 4111 O O . ARG A 1 513 ? 9.689 -10.607 -38.571 1.00 94.62 513 ARG A O 1
ATOM 4118 N N . ALA A 1 514 ? 11.325 -10.270 -37.053 1.00 93.69 514 ALA A N 1
ATOM 4119 C CA . ALA A 1 514 ? 11.195 -11.562 -36.381 1.00 93.69 514 ALA A CA 1
ATOM 4120 C C . ALA A 1 514 ? 9.788 -11.754 -35.791 1.00 93.69 514 ALA A C 1
ATOM 4122 O O . ALA A 1 514 ? 9.167 -12.779 -36.040 1.00 93.69 514 ALA A O 1
ATOM 4123 N N . VAL A 1 515 ? 9.240 -10.730 -35.123 1.00 93.12 515 VAL A N 1
ATOM 4124 C CA . VAL A 1 515 ? 7.862 -10.759 -34.590 1.00 93.12 515 VAL A CA 1
ATOM 4125 C C . VAL A 1 515 ? 6.811 -10.907 -35.696 1.00 93.12 515 VAL A C 1
ATOM 4127 O O . VAL A 1 515 ? 5.798 -11.570 -35.508 1.00 93.12 515 VAL A O 1
ATOM 4130 N N . ALA A 1 516 ? 7.044 -10.306 -36.866 1.00 87.94 516 ALA A N 1
ATOM 4131 C CA . ALA A 1 516 ? 6.121 -10.370 -37.998 1.00 87.94 516 ALA A CA 1
ATOM 4132 C C . ALA A 1 516 ? 6.218 -11.672 -38.818 1.00 87.94 516 ALA A C 1
ATOM 4134 O O . ALA A 1 516 ? 5.423 -11.858 -39.744 1.00 87.94 516 ALA A O 1
ATOM 4135 N N . LEU A 1 517 ? 7.191 -12.552 -38.543 1.00 81.31 517 LEU A N 1
ATOM 4136 C CA . LEU A 1 517 ? 7.292 -13.827 -39.246 1.00 81.31 517 LEU A CA 1
ATOM 4137 C C . LEU A 1 517 ? 6.115 -14.725 -38.839 1.00 81.31 517 LEU A C 1
ATOM 4139 O O . LEU A 1 517 ? 5.877 -14.919 -37.647 1.00 81.31 517 LEU A O 1
ATOM 4143 N N . PRO A 1 518 ? 5.379 -15.306 -39.802 1.00 61.28 518 PRO A N 1
ATOM 4144 C CA . PRO A 1 518 ? 4.375 -16.302 -39.468 1.00 61.28 518 PRO A CA 1
ATOM 4145 C C . PRO A 1 518 ? 5.064 -17.490 -38.781 1.00 61.28 518 PRO A C 1
ATOM 4147 O O . PRO A 1 518 ? 6.163 -17.869 -39.206 1.00 61.28 518 PRO A O 1
ATOM 4150 N N . PRO A 1 519 ? 4.446 -18.105 -37.755 1.00 58.28 519 PRO A N 1
ATOM 4151 C CA . PRO A 1 519 ? 4.996 -19.304 -37.148 1.00 58.28 519 PRO A CA 1
ATOM 4152 C C . PRO A 1 519 ? 5.192 -20.333 -38.257 1.00 58.28 519 PRO A C 1
ATOM 4154 O O . PRO A 1 519 ? 4.247 -20.684 -38.967 1.00 58.28 519 PRO A O 1
ATOM 4157 N N . VAL A 1 520 ? 6.438 -20.758 -38.462 1.00 53.19 520 VAL A N 1
ATOM 4158 C CA . VAL A 1 520 ? 6.779 -21.706 -39.520 1.00 53.19 520 VAL A CA 1
ATOM 4159 C C . VAL A 1 520 ? 5.951 -22.967 -39.281 1.00 53.19 520 VAL A C 1
ATOM 4161 O O . VAL A 1 520 ? 6.175 -23.698 -38.316 1.00 53.19 520 VAL A O 1
ATOM 4164 N N . HIS A 1 521 ? 4.960 -23.220 -40.140 1.00 42.56 521 HIS A N 1
ATOM 4165 C CA . HIS A 1 521 ? 4.298 -24.514 -40.200 1.00 42.56 521 HIS A CA 1
ATOM 4166 C C . HIS A 1 521 ? 5.349 -25.528 -40.649 1.00 42.56 521 HIS A C 1
ATOM 4168 O O . HIS A 1 521 ? 5.601 -25.691 -41.841 1.00 42.56 521 HIS A O 1
ATOM 4174 N N . ASN A 1 522 ? 5.980 -26.199 -39.685 1.00 40.09 522 ASN A N 1
ATOM 4175 C CA . ASN A 1 522 ? 6.810 -27.363 -39.951 1.00 40.09 522 ASN A CA 1
ATOM 4176 C C . ASN A 1 522 ? 5.915 -28.467 -40.525 1.00 40.09 522 ASN A C 1
ATOM 4178 O O . ASN A 1 522 ? 5.295 -29.251 -39.809 1.00 40.09 522 ASN A O 1
ATOM 4182 N N . SER A 1 523 ? 5.861 -28.537 -41.850 1.00 35.31 523 SER A N 1
ATOM 4183 C CA . SER A 1 523 ? 5.188 -29.555 -42.655 1.00 35.31 523 SER A CA 1
ATOM 4184 C C . SER A 1 523 ? 5.918 -30.910 -42.637 1.00 35.31 523 SER A C 1
ATOM 4186 O O . SER A 1 523 ? 5.914 -31.639 -43.627 1.00 35.31 523 SER A O 1
ATOM 4188 N N . HIS A 1 524 ? 6.512 -31.291 -41.500 1.00 38.06 524 HIS A N 1
ATOM 4189 C CA . HIS A 1 524 ? 7.240 -32.556 -41.343 1.00 38.06 524 HIS A CA 1
ATOM 4190 C C . HIS A 1 524 ? 6.642 -33.543 -40.330 1.00 38.06 524 HIS A C 1
ATOM 4192 O O . HIS A 1 524 ? 7.197 -34.619 -40.139 1.00 38.06 524 HIS A O 1
ATOM 4198 N N . HIS A 1 525 ? 5.442 -33.279 -39.804 1.00 36.59 525 HIS A N 1
ATOM 4199 C CA . HIS A 1 525 ? 4.615 -34.310 -39.164 1.00 36.59 525 HIS A CA 1
ATOM 4200 C C . HIS A 1 525 ? 3.270 -34.487 -39.880 1.00 36.59 525 HIS A C 1
ATOM 4202 O O . HIS A 1 525 ? 2.204 -34.213 -39.340 1.00 36.59 525 HIS A O 1
ATOM 4208 N N . GLN A 1 526 ? 3.310 -35.018 -41.107 1.00 33.84 526 GLN A N 1
ATOM 4209 C CA . GLN A 1 526 ? 2.204 -35.840 -41.601 1.00 33.84 526 GLN A CA 1
ATOM 4210 C C . GLN A 1 526 ? 2.355 -37.252 -41.023 1.00 33.84 526 GLN A C 1
ATOM 4212 O O . GLN A 1 526 ? 2.866 -38.161 -41.671 1.00 33.84 526 GLN A O 1
ATOM 4217 N N . SER A 1 527 ? 1.900 -37.444 -39.790 1.00 33.84 527 SER A N 1
ATOM 4218 C CA . SER A 1 527 ? 1.346 -38.734 -39.379 1.00 33.84 527 SER A CA 1
ATOM 4219 C C . SER A 1 527 ? -0.167 -38.586 -39.419 1.00 33.84 527 SER A C 1
ATOM 4221 O O . SER A 1 527 ? -0.726 -37.741 -38.725 1.00 33.84 527 SER A O 1
ATOM 4223 N N . ALA A 1 528 ? -0.797 -39.365 -40.292 1.00 37.75 528 ALA A N 1
ATOM 4224 C CA . ALA A 1 528 ? -2.225 -39.369 -40.553 1.00 37.75 528 ALA A CA 1
ATOM 4225 C C . ALA A 1 528 ? -3.062 -39.423 -39.261 1.00 37.75 528 ALA A C 1
ATOM 4227 O O . ALA A 1 528 ? -3.042 -40.411 -38.532 1.00 37.75 528 ALA A O 1
ATOM 4228 N N . GLY A 1 529 ? -3.825 -38.360 -39.016 1.00 31.31 529 GLY A N 1
ATOM 4229 C CA . GLY A 1 529 ? -4.824 -38.253 -37.960 1.00 31.31 529 GLY A CA 1
ATOM 4230 C C . GLY A 1 529 ? -5.708 -37.051 -38.274 1.00 31.31 529 GLY A C 1
ATOM 4231 O O . GLY A 1 529 ? -5.207 -35.942 -38.400 1.00 31.31 529 GLY A O 1
ATOM 4232 N N . GLN A 1 530 ? -6.988 -37.316 -38.523 1.00 31.44 530 GLN A N 1
ATOM 4233 C CA . GLN A 1 530 ? -8.046 -36.407 -38.980 1.00 31.44 530 GLN A CA 1
ATOM 4234 C C . GLN A 1 530 ? -7.861 -34.924 -38.605 1.00 31.44 530 GLN A C 1
ATOM 4236 O O . GLN A 1 530 ? -7.976 -34.530 -37.448 1.00 31.44 530 GLN A O 1
ATOM 4241 N N . ALA A 1 531 ? -7.659 -34.087 -39.625 1.00 29.92 531 ALA A N 1
ATOM 4242 C CA . ALA A 1 531 ? -7.778 -32.643 -39.506 1.00 29.92 531 ALA A CA 1
ATOM 4243 C C . ALA A 1 531 ? -9.262 -32.265 -39.367 1.00 29.92 531 ALA A C 1
ATOM 4245 O O . ALA A 1 531 ? -9.995 -32.231 -40.357 1.00 29.92 531 ALA A O 1
ATOM 4246 N N . HIS A 1 532 ? -9.709 -31.959 -38.149 1.00 31.08 532 HIS A N 1
ATOM 4247 C CA . HIS A 1 532 ? -10.904 -31.142 -37.968 1.00 31.08 532 HIS A CA 1
ATOM 4248 C C . HIS A 1 532 ? -10.555 -29.704 -38.365 1.00 31.08 532 HIS A C 1
ATOM 4250 O O . HIS A 1 532 ? -9.861 -28.987 -37.647 1.00 31.08 532 HIS A O 1
ATOM 4256 N N . GLN A 1 533 ? -11.012 -29.298 -39.550 1.00 30.62 533 GLN A N 1
ATOM 4257 C CA . GLN A 1 533 ? -10.977 -27.913 -40.006 1.00 30.62 533 GLN A CA 1
ATOM 4258 C C . GLN A 1 533 ? -11.881 -27.059 -39.105 1.00 30.62 533 GLN A C 1
ATOM 4260 O O . GLN A 1 533 ? -13.084 -26.977 -39.336 1.00 30.62 533 GLN A O 1
ATOM 4265 N N . TYR A 1 534 ? -11.310 -26.373 -38.115 1.00 28.31 534 TYR A N 1
ATOM 4266 C CA . TYR A 1 534 ? -11.914 -25.137 -37.623 1.00 28.31 534 TYR A CA 1
ATOM 4267 C C . TYR A 1 534 ? -11.611 -24.043 -38.645 1.00 28.31 534 TYR A C 1
ATOM 4269 O O . TYR A 1 534 ? -10.531 -23.456 -38.681 1.00 28.31 534 TYR A O 1
ATOM 4277 N N . ARG A 1 535 ? -12.568 -23.827 -39.547 1.00 25.38 535 ARG A N 1
ATOM 4278 C CA . ARG A 1 535 ? -12.570 -22.706 -40.481 1.00 25.38 535 ARG A CA 1
ATOM 4279 C C . ARG A 1 535 ? -12.923 -21.454 -39.673 1.00 25.38 535 ARG A C 1
ATOM 4281 O O . ARG A 1 535 ? -14.085 -21.239 -39.351 1.00 25.38 535 ARG A O 1
ATOM 4288 N N . ALA A 1 536 ? -11.924 -20.660 -39.297 1.00 29.62 536 ALA A N 1
ATOM 4289 C CA . ALA A 1 536 ? -12.160 -19.317 -38.780 1.00 29.62 536 ALA A CA 1
ATOM 4290 C C . ALA A 1 536 ? -12.619 -18.431 -39.950 1.00 29.62 536 ALA A C 1
ATOM 4292 O O . ALA A 1 536 ? -11.808 -17.898 -40.705 1.00 29.62 536 ALA A O 1
ATOM 4293 N N . GLU A 1 537 ? -13.931 -18.326 -40.149 1.00 27.14 537 GLU A N 1
ATOM 4294 C CA . GLU A 1 537 ? -14.527 -17.330 -41.039 1.00 27.14 537 GLU A CA 1
ATOM 4295 C C . GLU A 1 537 ? -14.548 -15.970 -40.333 1.00 27.14 537 GLU A C 1
ATOM 4297 O O . GLU A 1 537 ? -15.563 -15.554 -39.794 1.00 27.14 537 GLU A O 1
ATOM 4302 N N . TYR A 1 538 ? -13.413 -15.269 -40.343 1.00 28.09 538 TYR A N 1
ATOM 4303 C CA . TYR A 1 538 ? -13.376 -13.815 -40.177 1.00 28.09 538 TYR A CA 1
ATOM 4304 C C . TYR A 1 538 ? -12.285 -13.240 -41.088 1.00 28.09 538 TYR A C 1
ATOM 4306 O O . TYR A 1 538 ? -11.101 -13.335 -40.761 1.00 28.09 538 TYR A O 1
ATOM 4314 N N . PRO A 1 539 ? -12.637 -12.666 -42.253 1.00 30.64 539 PRO A N 1
ATOM 4315 C CA . PRO A 1 539 ? -11.668 -11.948 -43.062 1.00 30.64 539 PRO A CA 1
ATOM 4316 C C . PRO A 1 539 ? -11.294 -10.638 -42.354 1.00 30.64 539 PRO A C 1
ATOM 4318 O O . PRO A 1 539 ? -12.123 -9.747 -42.180 1.00 30.64 539 PRO A O 1
ATOM 4321 N N . PHE A 1 540 ? -10.032 -10.528 -41.941 1.00 26.44 540 PHE A N 1
ATOM 4322 C CA . PHE A 1 540 ? -9.421 -9.258 -41.559 1.00 26.44 540 PHE A CA 1
ATOM 4323 C C . PHE A 1 540 ? -9.229 -8.419 -42.833 1.00 26.44 540 PHE A C 1
ATOM 4325 O O . PHE A 1 540 ? -8.313 -8.670 -43.616 1.00 26.44 540 PHE A O 1
ATOM 4332 N N . GLU A 1 541 ? -10.100 -7.434 -43.060 1.00 29.77 541 GLU A N 1
ATOM 4333 C CA . GLU A 1 541 ? -9.844 -6.364 -44.028 1.00 29.77 541 GLU A CA 1
ATOM 4334 C C . GLU A 1 541 ? -8.969 -5.280 -43.369 1.00 29.77 541 GLU A C 1
ATOM 4336 O O . GLU A 1 541 ? -9.350 -4.726 -42.331 1.00 29.77 541 GLU A O 1
ATOM 4341 N N . PRO A 1 542 ? -7.794 -4.945 -43.931 1.00 31.91 542 PRO A N 1
ATOM 4342 C CA . PRO A 1 542 ? -7.011 -3.810 -43.473 1.00 31.91 542 PRO A CA 1
ATOM 4343 C C . PRO A 1 542 ? -7.694 -2.539 -43.991 1.00 31.91 542 PRO A C 1
ATOM 4345 O O . PRO A 1 542 ? -8.048 -2.480 -45.163 1.00 31.91 542 PRO A O 1
ATOM 4348 N N . HIS A 1 543 ? -7.851 -1.526 -43.134 1.00 30.80 543 HIS A N 1
ATOM 4349 C CA . HIS A 1 543 ? -8.568 -0.253 -43.365 1.00 30.80 543 HIS A CA 1
ATOM 4350 C C . HIS A 1 543 ? -10.038 -0.203 -42.904 1.00 30.80 543 HIS A C 1
ATOM 4352 O O . HIS A 1 543 ? -10.936 0.158 -43.661 1.00 30.80 543 HIS A O 1
ATOM 4358 N N . ARG A 1 544 ? -10.276 -0.404 -41.601 1.00 26.95 544 ARG A N 1
ATOM 4359 C CA . ARG A 1 544 ? -11.398 0.250 -40.907 1.00 26.95 544 ARG A CA 1
ATOM 4360 C C . ARG A 1 544 ? -10.879 1.045 -39.713 1.00 26.95 544 ARG A C 1
ATOM 4362 O O . ARG A 1 544 ? -10.234 0.500 -38.824 1.00 26.95 544 ARG A O 1
ATOM 4369 N N . THR A 1 545 ? -11.135 2.347 -39.726 1.00 28.83 545 THR A N 1
ATOM 4370 C CA . THR A 1 545 ? -10.851 3.279 -38.633 1.00 28.83 545 THR A CA 1
ATOM 4371 C C . THR A 1 545 ? -11.685 2.875 -37.419 1.00 28.83 545 THR A C 1
ATOM 4373 O O . THR A 1 545 ? -12.911 2.818 -37.483 1.00 28.83 545 THR A O 1
ATOM 4376 N N . LEU A 1 546 ? -11.014 2.554 -36.320 1.00 28.98 546 LEU A N 1
ATOM 4377 C CA . LEU A 1 546 ? -11.600 2.015 -35.095 1.00 28.98 546 LEU A CA 1
ATOM 4378 C C . LEU A 1 546 ? -12.163 3.169 -34.243 1.00 28.98 546 LEU A C 1
ATOM 4380 O O . LEU A 1 546 ? -11.589 3.501 -33.216 1.00 28.98 546 LEU A O 1
ATOM 4384 N N . LEU A 1 547 ? -13.218 3.854 -34.709 1.00 30.02 547 LEU A N 1
ATOM 4385 C CA . LEU A 1 547 ? -13.803 4.993 -33.973 1.00 30.02 547 LEU A CA 1
ATOM 4386 C C . LEU A 1 547 ? -15.336 5.136 -34.009 1.00 30.02 547 LEU A C 1
ATOM 4388 O O . LEU A 1 547 ? -15.858 6.082 -33.432 1.00 30.02 547 LEU A O 1
ATOM 4392 N N . GLU A 1 548 ? -16.095 4.196 -34.570 1.00 29.33 548 GLU A N 1
ATOM 4393 C CA . GLU A 1 548 ? -17.565 4.259 -34.512 1.00 29.33 548 GLU A CA 1
ATOM 4394 C C . GLU A 1 548 ? -18.134 2.924 -34.022 1.00 29.33 548 GLU A C 1
ATOM 4396 O O . GLU A 1 548 ? -18.204 1.952 -34.770 1.00 29.33 548 GLU A O 1
ATOM 4401 N N . GLY A 1 549 ? -18.506 2.860 -32.737 1.00 29.53 549 GLY A N 1
ATOM 4402 C CA . GLY A 1 549 ? -19.195 1.692 -32.171 1.00 29.53 549 GLY A CA 1
ATOM 4403 C C . GLY A 1 549 ? -19.059 1.452 -30.666 1.00 29.53 549 GLY A C 1
ATOM 4404 O O . GLY A 1 549 ? -19.716 0.551 -30.156 1.00 29.53 549 GLY A O 1
ATOM 4405 N N . ILE A 1 550 ? -18.260 2.232 -29.931 1.00 26.41 550 ILE A N 1
ATOM 4406 C CA . ILE A 1 550 ? -18.181 2.097 -28.469 1.00 26.41 550 ILE A CA 1
ATOM 4407 C C . ILE A 1 550 ? -19.228 3.019 -27.842 1.00 26.41 550 ILE A C 1
ATOM 4409 O O . ILE A 1 550 ? -19.021 4.224 -27.718 1.00 26.41 550 ILE A O 1
ATOM 4413 N N . GLN A 1 551 ? -20.373 2.454 -27.454 1.00 26.70 551 GLN A N 1
ATOM 4414 C CA . GLN A 1 551 ? -21.194 3.092 -26.429 1.00 26.70 551 GLN A CA 1
ATOM 4415 C C . GLN A 1 551 ? -20.467 2.972 -25.082 1.00 26.70 551 GLN A C 1
ATOM 4417 O O . GLN A 1 551 ? -19.929 1.902 -24.789 1.00 26.70 551 GLN A O 1
ATOM 4422 N N . PRO A 1 552 ? -20.417 4.035 -24.262 1.00 27.00 552 PRO A N 1
ATOM 4423 C CA . PRO A 1 552 ? -19.732 3.983 -22.980 1.00 27.00 552 PRO A CA 1
ATOM 4424 C C . PRO A 1 552 ? -20.438 2.983 -22.060 1.00 27.00 552 PRO A C 1
ATOM 4426 O O . PRO A 1 552 ? -21.624 3.128 -21.753 1.00 27.00 552 PRO A O 1
ATOM 4429 N N . ALA A 1 553 ? -19.703 1.961 -21.622 1.00 25.34 553 ALA A N 1
ATOM 4430 C CA . ALA A 1 553 ? -20.144 1.083 -20.553 1.00 25.34 553 ALA A CA 1
ATOM 4431 C C . ALA A 1 553 ? -20.321 1.921 -19.279 1.00 25.34 553 ALA A C 1
ATOM 4433 O O . ALA A 1 553 ? -19.390 2.589 -18.828 1.00 25.34 553 ALA A O 1
ATOM 4434 N N . ARG A 1 554 ? -21.528 1.904 -18.705 1.00 24.97 554 ARG A N 1
ATOM 4435 C CA . ARG A 1 554 ? -21.761 2.438 -17.362 1.00 24.97 554 ARG A CA 1
ATOM 4436 C C . ARG A 1 554 ? -21.004 1.562 -16.368 1.00 24.97 554 ARG A C 1
ATOM 4438 O O . ARG A 1 554 ? -21.262 0.365 -16.272 1.00 24.97 554 ARG A O 1
ATOM 4445 N N . VAL A 1 555 ? -20.088 2.166 -15.625 1.00 26.73 555 VAL A N 1
ATOM 4446 C CA . VAL A 1 555 ? -19.491 1.559 -14.434 1.00 26.73 555 VAL A CA 1
ATOM 4447 C C . VAL A 1 555 ? -20.595 1.470 -13.380 1.00 26.73 555 VAL A C 1
ATOM 4449 O O . VAL A 1 555 ? -21.111 2.503 -12.962 1.00 26.73 555 VAL A O 1
ATOM 4452 N N . GLY A 1 556 ? -20.998 0.256 -12.989 1.00 29.42 556 GLY A N 1
ATOM 4453 C CA . GLY A 1 556 ? -21.937 0.087 -11.874 1.00 29.42 556 GLY A CA 1
ATOM 4454 C C . GLY A 1 556 ? -22.921 -1.082 -11.903 1.00 29.42 556 GLY A C 1
ATOM 4455 O O . GLY A 1 556 ? -23.712 -1.161 -10.974 1.00 29.42 556 GLY A O 1
ATOM 4456 N N . GLU A 1 557 ? -22.893 -1.999 -12.875 1.00 25.14 557 GLU A N 1
ATOM 4457 C CA . GLU A 1 557 ? -23.684 -3.241 -12.802 1.00 25.14 557 GLU A CA 1
ATOM 4458 C C . GLU A 1 557 ? -22.869 -4.424 -13.342 1.00 25.14 557 GLU A C 1
ATOM 4460 O O . GLU A 1 557 ? -22.603 -4.521 -14.539 1.00 25.14 557 GLU A O 1
ATOM 4465 N N . GLN A 1 558 ? -22.453 -5.337 -12.458 1.00 26.66 558 GLN A N 1
ATOM 4466 C CA . GLN A 1 558 ? -22.083 -6.685 -12.887 1.00 26.66 558 GLN A CA 1
ATOM 4467 C C . GLN A 1 558 ? -23.369 -7.405 -13.322 1.00 26.66 558 GLN A C 1
ATOM 4469 O O . GLN A 1 558 ? -24.317 -7.445 -12.534 1.00 26.66 558 GLN A O 1
ATOM 4474 N N . PRO A 1 559 ? -23.444 -7.988 -14.532 1.00 28.25 559 PRO A N 1
ATOM 4475 C CA . PRO A 1 559 ? -24.593 -8.795 -14.914 1.00 28.25 559 PRO A CA 1
ATOM 4476 C C . PRO A 1 559 ? -24.714 -9.993 -13.970 1.00 28.25 559 PRO A C 1
ATOM 4478 O O . PRO A 1 559 ? -23.784 -10.789 -13.838 1.00 28.25 559 PRO A O 1
ATOM 4481 N N . GLY A 1 560 ? -25.868 -10.117 -13.313 1.00 27.73 560 GLY A N 1
ATOM 4482 C CA . GLY A 1 560 ? -26.191 -11.269 -12.482 1.00 27.73 560 GLY A CA 1
ATOM 4483 C C . GLY A 1 560 ? -26.042 -12.568 -13.273 1.00 27.73 560 GLY A C 1
ATOM 4484 O O . GLY A 1 560 ? -26.563 -12.703 -14.382 1.00 27.73 560 GLY A O 1
ATOM 4485 N N . HIS A 1 561 ? -25.336 -13.537 -12.695 1.00 33.97 561 HIS A N 1
ATOM 4486 C CA . HIS A 1 561 ? -25.172 -14.877 -13.250 1.00 33.97 561 HIS A CA 1
ATOM 4487 C C . HIS A 1 561 ? -26.473 -15.692 -13.152 1.00 33.97 561 HIS A C 1
ATOM 4489 O O . HIS A 1 561 ? -26.564 -16.671 -12.425 1.00 33.97 561 HIS A O 1
ATOM 4495 N N . HIS A 1 562 ? -27.474 -15.295 -13.934 1.00 31.33 562 HIS A N 1
ATOM 4496 C CA . HIS A 1 562 ? -28.566 -16.139 -14.412 1.00 31.33 562 HIS A CA 1
ATOM 4497 C C . HIS A 1 562 ? -28.933 -15.715 -15.839 1.00 31.33 562 HIS A C 1
ATOM 4499 O O . HIS A 1 562 ? -30.048 -15.289 -16.116 1.00 31.33 562 HIS A O 1
ATOM 4505 N N . GLN A 1 563 ? -27.981 -15.836 -16.766 1.00 25.42 563 GLN A N 1
ATOM 4506 C CA . GLN A 1 563 ? -28.275 -15.877 -18.198 1.00 25.42 563 GLN A CA 1
ATOM 4507 C C . GLN A 1 563 ? -27.429 -16.971 -18.849 1.00 25.42 563 GLN A C 1
ATOM 4509 O O . GLN A 1 563 ? -26.260 -16.791 -19.176 1.00 25.42 563 GLN A O 1
ATOM 4514 N N . VAL A 1 564 ? -28.047 -18.142 -19.001 1.00 25.80 564 VAL A N 1
ATOM 4515 C CA . VAL A 1 564 ? -27.629 -19.155 -19.972 1.00 25.80 564 VAL A CA 1
ATOM 4516 C C . VAL A 1 564 ? -27.944 -18.584 -21.360 1.00 25.80 564 VAL A C 1
ATOM 4518 O O . VAL A 1 564 ? -29.087 -18.167 -21.569 1.00 25.80 564 VAL A O 1
ATOM 4521 N N . PRO A 1 565 ? -27.003 -18.544 -22.319 1.00 26.92 565 PRO A N 1
ATOM 4522 C CA . PRO A 1 565 ? -27.330 -18.153 -23.683 1.00 26.92 565 PRO A CA 1
ATOM 4523 C C . PRO A 1 565 ? -28.293 -19.179 -24.292 1.00 26.92 565 PRO A C 1
ATOM 4525 O O . PRO A 1 565 ? -27.928 -20.326 -24.548 1.00 26.92 565 PRO A O 1
ATOM 4528 N N . ALA A 1 566 ? -29.543 -18.774 -24.510 1.00 28.11 566 ALA A N 1
ATOM 4529 C CA . ALA A 1 566 ? -30.476 -19.509 -25.348 1.00 28.11 566 ALA A CA 1
ATOM 4530 C C . ALA A 1 566 ? -30.043 -19.336 -26.810 1.00 28.11 566 ALA A C 1
ATOM 4532 O O . ALA A 1 566 ? -30.108 -18.232 -27.348 1.00 28.11 566 ALA A O 1
ATOM 4533 N N . GLY A 1 567 ? -29.574 -20.414 -27.440 1.00 28.48 567 GLY A N 1
ATOM 4534 C CA . GLY A 1 567 ? -29.187 -20.382 -28.850 1.00 28.48 567 GLY A CA 1
ATOM 4535 C C . GLY A 1 567 ? -28.272 -21.523 -29.279 1.00 28.48 567 GLY A C 1
ATOM 4536 O O . GLY A 1 567 ? -27.211 -21.264 -29.834 1.00 28.48 567 GLY A O 1
ATOM 4537 N N . ILE A 1 568 ? -28.662 -22.776 -29.033 1.00 26.95 568 ILE A N 1
ATOM 4538 C CA . ILE A 1 568 ? -28.144 -23.919 -29.798 1.00 26.95 568 ILE A CA 1
ATOM 4539 C C . ILE A 1 568 ? -29.355 -24.703 -30.288 1.00 26.95 568 ILE A C 1
ATOM 4541 O O . ILE A 1 568 ? -30.100 -25.284 -29.498 1.00 26.95 568 ILE A O 1
ATOM 4545 N N . ASP A 1 569 ? -29.560 -24.650 -31.602 1.00 26.62 569 ASP A N 1
ATOM 4546 C CA . ASP A 1 569 ? -30.571 -25.419 -32.307 1.00 26.62 569 ASP A CA 1
ATOM 4547 C C . ASP A 1 569 ? -30.370 -26.914 -32.061 1.00 26.62 569 ASP A C 1
ATOM 4549 O O . ASP A 1 569 ? -29.284 -27.482 -32.207 1.00 26.62 569 ASP A O 1
ATOM 4553 N N . ASN A 1 570 ? -31.467 -27.550 -31.678 1.00 29.61 570 ASN A N 1
ATOM 4554 C CA . ASN A 1 570 ? -31.545 -28.941 -31.284 1.00 29.61 570 ASN A CA 1
ATOM 4555 C C . ASN A 1 570 ? -31.627 -29.819 -32.545 1.00 29.61 570 ASN A C 1
ATOM 4557 O O . ASN A 1 570 ? -32.693 -30.314 -32.906 1.00 29.61 570 ASN A O 1
ATOM 4561 N N . GLN A 1 571 ? -30.509 -29.989 -33.252 1.00 28.19 571 GLN A N 1
ATOM 4562 C CA . GLN A 1 571 ? -30.369 -30.978 -34.325 1.00 28.19 571 GLN A CA 1
ATOM 4563 C C . GLN A 1 571 ? -28.983 -31.624 -34.290 1.00 28.19 571 GLN A C 1
ATOM 4565 O O . GLN A 1 571 ? -28.091 -31.231 -35.029 1.00 28.19 571 GLN A O 1
ATOM 4570 N N . CYS A 1 572 ? -28.816 -32.616 -33.414 1.00 26.45 572 CYS A N 1
ATOM 4571 C CA . CYS A 1 572 ? -28.032 -33.843 -33.628 1.00 26.45 572 CYS A CA 1
ATOM 4572 C C . CYS A 1 572 ? -28.094 -34.674 -32.339 1.00 26.45 572 CYS A C 1
ATOM 4574 O O . CYS A 1 572 ? -27.212 -34.626 -31.487 1.00 26.45 572 CYS A O 1
ATOM 4576 N N . GLY A 1 573 ? -29.188 -35.420 -32.179 1.00 28.05 573 GLY A N 1
ATOM 4577 C CA . GLY A 1 573 ? -29.289 -36.467 -31.170 1.00 28.05 573 GLY A CA 1
ATOM 4578 C C . GLY A 1 573 ? -28.443 -37.670 -31.581 1.00 28.05 573 GLY A C 1
ATOM 4579 O O . GLY A 1 573 ? -28.725 -38.306 -32.593 1.00 28.05 573 GLY A O 1
ATOM 4580 N N . GLY A 1 574 ? -27.419 -37.974 -30.790 1.00 33.19 574 GLY A N 1
ATOM 4581 C CA . GLY A 1 574 ? -26.598 -39.176 -30.918 1.00 33.19 574 GLY A CA 1
ATOM 4582 C C . GLY A 1 574 ? -25.220 -38.959 -30.299 1.00 33.19 574 GLY A C 1
ATOM 4583 O O . GLY A 1 574 ? -24.539 -38.017 -30.677 1.00 33.19 574 GLY A O 1
ATOM 4584 N N . CYS A 1 575 ? -24.824 -39.841 -29.376 1.00 27.06 575 CYS A N 1
ATOM 4585 C CA . CYS A 1 575 ? -23.493 -39.945 -28.743 1.00 27.06 575 CYS A CA 1
ATOM 4586 C C . CYS A 1 575 ? -23.273 -39.315 -27.349 1.00 27.06 575 CYS A C 1
ATOM 4588 O O . CYS A 1 575 ? -22.135 -39.034 -26.988 1.00 27.06 575 CYS A O 1
ATOM 4590 N N . ILE A 1 576 ? -24.300 -39.224 -26.492 1.00 27.48 576 ILE A N 1
ATOM 4591 C CA . ILE A 1 576 ? -24.100 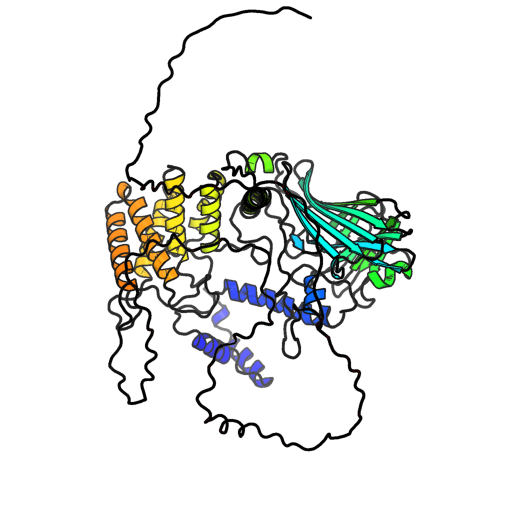-39.173 -25.021 1.00 27.48 576 ILE A CA 1
ATOM 4592 C C . ILE A 1 576 ? -24.569 -40.496 -24.416 1.00 27.48 576 ILE A C 1
ATOM 4594 O O . ILE A 1 576 ? -25.557 -40.590 -23.691 1.00 27.48 576 ILE A O 1
ATOM 4598 N N . THR A 1 577 ? -23.891 -41.572 -24.800 1.00 28.69 577 THR A N 1
ATOM 4599 C CA . THR A 1 577 ? -24.107 -42.907 -24.229 1.00 28.69 577 THR A CA 1
ATOM 4600 C C . THR A 1 577 ? -22.806 -43.696 -24.241 1.00 28.69 577 THR A C 1
ATOM 4602 O O . THR A 1 577 ? -22.803 -44.870 -24.565 1.00 28.69 577 THR A O 1
ATOM 4605 N N . GLU A 1 578 ? -21.673 -43.055 -23.932 1.00 29.81 578 GLU A N 1
ATOM 4606 C CA . GLU A 1 578 ? -20.395 -43.777 -23.914 1.00 29.81 578 GLU A CA 1
ATOM 4607 C C . GLU A 1 578 ? -19.289 -43.107 -23.079 1.00 29.81 578 GLU A C 1
ATOM 4609 O O . GLU A 1 578 ? -18.142 -43.116 -23.477 1.00 29.81 578 GLU A O 1
ATOM 4614 N N . PHE A 1 579 ? -19.585 -42.530 -21.905 1.00 26.72 579 PHE A N 1
ATOM 4615 C CA . PHE A 1 579 ? -18.525 -42.146 -20.939 1.00 26.72 579 PHE A CA 1
ATOM 4616 C C . PHE A 1 579 ? -18.934 -42.281 -19.455 1.00 26.72 579 PHE A C 1
ATOM 4618 O O . PHE A 1 579 ? -18.333 -41.684 -18.568 1.00 26.72 579 PHE A O 1
ATOM 4625 N N . GLY A 1 580 ? -19.946 -43.108 -19.161 1.00 28.94 580 GLY A N 1
ATOM 4626 C CA . GLY A 1 580 ? -20.459 -43.364 -17.804 1.00 28.94 580 GLY A CA 1
ATOM 4627 C C . GLY A 1 580 ? -20.001 -44.679 -17.155 1.00 28.94 580 GLY A C 1
ATOM 4628 O O . GLY A 1 580 ? -20.587 -45.098 -16.164 1.00 28.94 580 GLY A O 1
ATOM 4629 N N . GLN A 1 581 ? -18.992 -45.362 -17.704 1.00 27.55 581 GLN A N 1
ATOM 4630 C CA . GLN A 1 581 ? -18.491 -46.645 -17.185 1.00 27.55 581 GLN A CA 1
ATOM 4631 C C . GLN A 1 581 ? -16.980 -46.601 -16.922 1.00 27.55 581 GLN A C 1
ATOM 4633 O O . GLN A 1 581 ? -16.221 -47.387 -17.474 1.00 27.55 581 GLN A O 1
ATOM 4638 N N . GLN A 1 582 ? -16.519 -45.680 -16.073 1.00 29.06 582 GLN A N 1
ATOM 4639 C CA . GLN A 1 582 ? -15.169 -45.765 -15.493 1.00 29.06 582 GLN A CA 1
ATOM 4640 C C . GLN A 1 582 ? -15.053 -45.013 -14.157 1.00 29.06 582 GLN A C 1
ATOM 4642 O O . GLN A 1 582 ? -14.117 -44.268 -13.908 1.00 29.06 582 GLN A O 1
ATOM 4647 N N . ALA A 1 583 ? -16.017 -45.223 -13.261 1.00 30.44 583 ALA A N 1
ATOM 4648 C CA . ALA A 1 583 ? -15.865 -44.906 -11.841 1.00 30.44 583 ALA A CA 1
ATOM 4649 C C . ALA A 1 583 ? -16.784 -45.835 -11.040 1.00 30.44 583 ALA A C 1
ATOM 4651 O O . ALA A 1 583 ? -17.942 -45.529 -10.774 1.00 30.44 583 ALA A O 1
ATOM 4652 N N . GLY A 1 584 ? -16.292 -47.037 -10.742 1.00 25.23 584 GLY A N 1
ATOM 4653 C CA . GLY A 1 584 ? -17.035 -48.022 -9.968 1.00 25.23 584 GLY A CA 1
ATOM 4654 C C . GLY A 1 584 ? -17.143 -47.623 -8.500 1.00 25.23 584 GLY A C 1
ATOM 4655 O O . GLY A 1 584 ? -16.172 -47.772 -7.768 1.00 25.23 584 GLY A O 1
ATOM 4656 N N . VAL A 1 585 ? -18.334 -47.200 -8.068 1.00 29.62 585 VAL A N 1
ATOM 4657 C CA . VAL A 1 585 ? -18.823 -47.349 -6.687 1.00 29.62 585 VAL A CA 1
ATOM 4658 C C . VAL A 1 585 ? -20.326 -47.637 -6.759 1.00 29.62 585 VAL A C 1
ATOM 4660 O O . VAL A 1 585 ? -21.079 -46.912 -7.403 1.00 29.62 585 VAL A O 1
ATOM 4663 N N . GLY A 1 586 ? -20.733 -48.765 -6.175 1.00 25.58 586 GLY A N 1
ATOM 4664 C CA . GLY A 1 586 ? -22.062 -49.352 -6.321 1.00 25.58 586 GLY A CA 1
ATOM 4665 C C . GLY A 1 586 ? -23.164 -48.617 -5.559 1.00 25.58 586 GLY A C 1
ATOM 4666 O O . GLY A 1 586 ? -22.977 -48.173 -4.429 1.00 25.58 586 GLY A O 1
ATOM 4667 N N . ALA A 1 587 ? -24.336 -48.561 -6.187 1.00 24.36 587 ALA A N 1
ATOM 4668 C CA . ALA A 1 587 ? -25.595 -48.196 -5.562 1.00 24.36 587 ALA A CA 1
ATOM 4669 C C . ALA A 1 587 ? -26.084 -49.342 -4.664 1.00 24.36 587 ALA A C 1
ATOM 4671 O O . ALA A 1 587 ? -26.259 -50.458 -5.150 1.00 24.36 587 ALA A O 1
ATOM 4672 N N . ASN A 1 588 ? -26.282 -49.066 -3.374 1.00 26.28 588 ASN A N 1
ATOM 4673 C CA . ASN A 1 588 ? -27.347 -49.614 -2.526 1.00 26.28 588 ASN A CA 1
ATOM 4674 C C . ASN A 1 588 ? -27.259 -48.976 -1.127 1.00 26.28 588 ASN A C 1
ATOM 4676 O O . ASN A 1 588 ? -26.176 -48.928 -0.555 1.00 26.28 588 ASN A O 1
ATOM 4680 N N . HIS A 1 589 ? -28.419 -48.560 -0.596 1.00 24.00 589 HIS A N 1
ATOM 4681 C CA . HIS A 1 589 ? -28.661 -47.751 0.620 1.00 24.00 589 HIS A CA 1
ATOM 4682 C C . HIS A 1 589 ? -28.414 -46.250 0.390 1.00 24.00 589 HIS A C 1
ATOM 4684 O O . HIS A 1 589 ? -27.284 -45.824 0.230 1.00 24.00 589 HIS A O 1
ATOM 4690 N N . LEU A 1 590 ? -29.418 -45.376 0.315 1.00 24.86 590 LEU A N 1
ATOM 4691 C CA . LEU A 1 590 ? -30.594 -45.256 1.176 1.00 24.86 590 LEU A CA 1
ATOM 4692 C C . LEU A 1 590 ? -31.804 -44.789 0.354 1.00 24.86 590 LEU A C 1
ATOM 4694 O O . LEU A 1 590 ? -31.780 -43.724 -0.255 1.00 24.86 590 LEU A O 1
ATOM 4698 N N . ALA A 1 591 ? -32.862 -45.593 0.376 1.00 22.84 591 ALA A N 1
ATOM 4699 C CA . ALA A 1 591 ? -34.222 -45.152 0.135 1.00 22.84 591 ALA A CA 1
ATOM 4700 C C . ALA A 1 591 ? -34.958 -45.330 1.465 1.00 22.84 591 ALA A C 1
ATOM 4702 O O . ALA A 1 591 ? -35.255 -46.461 1.832 1.00 22.84 591 ALA A O 1
ATOM 4703 N N . GLU A 1 592 ? -35.220 -44.239 2.179 1.00 25.55 592 GLU A N 1
ATOM 4704 C CA . GLU A 1 592 ? -36.327 -44.155 3.132 1.00 25.55 592 GLU A CA 1
ATOM 4705 C C . GLU A 1 592 ? -37.017 -42.799 2.957 1.00 25.55 592 GLU A C 1
ATOM 4707 O O . GLU A 1 592 ? -36.400 -41.788 2.628 1.00 25.55 592 GLU A O 1
ATOM 4712 N N . GLN A 1 593 ? -38.337 -42.872 3.045 1.00 26.20 593 GLN A N 1
ATOM 4713 C CA . GLN A 1 593 ? -39.348 -41.968 2.517 1.00 26.20 593 GLN A CA 1
ATOM 4714 C C . GLN A 1 593 ? -39.734 -40.849 3.498 1.00 26.20 593 GLN A C 1
ATOM 4716 O O . GLN A 1 593 ? -39.495 -40.956 4.697 1.00 26.20 593 GLN A O 1
ATOM 4721 N N . GLY A 1 594 ? -40.460 -39.852 2.971 1.00 24.28 594 GLY A N 1
ATOM 4722 C CA . GLY A 1 594 ? -41.380 -38.971 3.714 1.00 24.28 594 GLY A CA 1
ATOM 4723 C C . GLY A 1 594 ? -41.479 -37.577 3.077 1.00 24.28 594 GLY A C 1
ATOM 4724 O O . GLY A 1 594 ? -40.674 -36.720 3.412 1.00 24.28 594 GLY A O 1
ATOM 4725 N N . GLN A 1 595 ? -42.203 -37.399 1.960 1.00 24.28 595 GLN A N 1
ATOM 4726 C CA . GLN A 1 595 ? -43.614 -36.939 1.848 1.00 24.28 595 GLN A CA 1
ATOM 4727 C C . GLN A 1 595 ? -43.884 -35.515 2.380 1.00 24.28 595 GLN A C 1
ATOM 4729 O O . GLN A 1 595 ? -43.757 -35.277 3.573 1.00 24.28 595 GLN A O 1
ATOM 4734 N N . GLU A 1 596 ? -44.145 -34.575 1.452 1.00 26.02 596 GLU A N 1
ATOM 4735 C CA . GLU A 1 596 ? -45.407 -33.794 1.263 1.00 26.02 596 GLU A CA 1
ATOM 4736 C C . GLU A 1 596 ? -45.410 -32.486 2.097 1.00 26.02 596 GLU A C 1
ATOM 4738 O O . GLU A 1 596 ? -44.887 -32.464 3.198 1.00 26.02 596 GLU A O 1
ATOM 4743 N N . GLU A 1 597 ? -45.820 -31.301 1.624 1.00 25.56 597 GLU A N 1
ATOM 4744 C CA . GLU A 1 597 ? -47.013 -30.931 0.851 1.00 25.56 597 GLU A CA 1
ATOM 4745 C C . GLU A 1 597 ? -46.792 -29.727 -0.100 1.00 25.56 597 GLU A C 1
ATOM 4747 O O . GLU A 1 597 ? -45.924 -28.874 0.093 1.00 25.56 597 GLU A O 1
ATOM 4752 N N . HIS A 1 598 ? -47.652 -29.663 -1.121 1.00 27.36 598 HIS A N 1
ATOM 4753 C CA . HIS A 1 598 ? -47.858 -28.562 -2.063 1.00 27.36 598 HIS A CA 1
ATOM 4754 C C . HIS A 1 598 ? -48.640 -27.382 -1.456 1.00 27.36 598 HIS A C 1
ATOM 4756 O O . HIS A 1 598 ? -49.557 -27.577 -0.663 1.00 27.36 598 HIS A O 1
ATOM 4762 N N . GLY A 1 599 ? -48.389 -26.173 -1.973 1.00 24.25 599 GLY A N 1
ATOM 4763 C CA . GLY A 1 599 ? -49.303 -25.030 -1.898 1.00 24.25 599 GLY A CA 1
ATOM 4764 C C . GLY A 1 599 ? -49.285 -24.232 -3.205 1.00 24.25 599 GLY A C 1
ATOM 4765 O O . GLY A 1 599 ? -48.335 -23.503 -3.472 1.00 24.25 599 GLY A O 1
ATOM 4766 N N . ASP A 1 600 ? -50.323 -24.419 -4.024 1.00 25.36 600 ASP A N 1
ATOM 4767 C CA . ASP A 1 600 ? -50.645 -23.677 -5.253 1.00 25.36 600 ASP A CA 1
ATOM 4768 C C . ASP A 1 600 ? -50.866 -22.169 -4.999 1.00 25.36 600 ASP A C 1
ATOM 4770 O O . ASP A 1 600 ? -51.354 -21.803 -3.936 1.00 25.36 600 ASP A O 1
ATOM 4774 N N . PHE A 1 601 ? -50.605 -21.296 -5.989 1.00 22.59 601 PHE A N 1
ATOM 4775 C CA . PHE A 1 601 ? -51.658 -20.527 -6.690 1.00 22.59 601 PHE A CA 1
ATOM 4776 C C . PHE A 1 601 ? -51.126 -19.655 -7.852 1.00 22.59 601 PHE A C 1
ATOM 4778 O O . PHE A 1 601 ? -50.009 -19.145 -7.853 1.00 22.59 601 PHE A O 1
ATOM 4785 N N . ARG A 1 602 ? -51.996 -19.543 -8.865 1.00 23.44 602 ARG A N 1
ATOM 4786 C CA . ARG A 1 602 ? -51.856 -19.003 -10.231 1.00 23.44 602 ARG A CA 1
ATOM 4787 C C . ARG A 1 602 ? -51.857 -17.468 -10.319 1.00 23.44 602 ARG A C 1
ATOM 4789 O O . ARG A 1 602 ? -52.548 -16.812 -9.547 1.00 23.44 602 ARG A O 1
ATOM 4796 N N . VAL A 1 603 ? -51.233 -16.925 -11.371 1.00 22.48 603 VAL A N 1
ATOM 4797 C CA . VAL A 1 603 ? -51.431 -15.542 -11.855 1.00 22.48 603 VAL A CA 1
ATOM 4798 C C . VAL A 1 603 ? -52.467 -15.539 -12.990 1.00 22.48 603 VAL A C 1
ATOM 4800 O O . VAL A 1 603 ? -52.347 -16.313 -13.939 1.00 22.48 603 VAL A O 1
ATOM 4803 N N . GLN A 1 604 ? -53.491 -14.690 -12.867 1.00 23.16 604 GLN A N 1
ATOM 4804 C CA . GLN A 1 604 ? -54.473 -14.352 -13.907 1.00 23.16 604 GLN A CA 1
ATOM 4805 C C . GLN A 1 604 ? -54.094 -13.015 -14.564 1.00 23.16 604 GLN A C 1
ATOM 4807 O O . GLN A 1 604 ? -53.784 -12.057 -13.859 1.00 23.16 604 GLN A O 1
ATOM 4812 N N . GLU A 1 605 ? -54.178 -12.941 -15.894 1.00 27.91 605 GLU A N 1
ATOM 4813 C CA . GLU A 1 605 ? -54.252 -11.687 -16.657 1.00 27.91 605 GLU A CA 1
ATOM 4814 C C . GLU A 1 605 ? -55.718 -11.261 -16.839 1.00 27.91 605 GLU A C 1
ATOM 4816 O O . GLU A 1 605 ? -56.587 -12.114 -17.041 1.00 27.91 605 GLU A O 1
ATOM 4821 N N . GLY A 1 606 ? -55.980 -9.948 -16.812 1.00 21.03 606 GLY A N 1
ATOM 4822 C CA . GLY A 1 606 ? -57.284 -9.377 -17.158 1.00 21.03 606 GLY A CA 1
ATOM 4823 C C . GLY A 1 606 ? -57.425 -7.864 -16.934 1.00 21.03 606 GLY A C 1
ATOM 4824 O O . GLY A 1 606 ? -57.579 -7.420 -15.802 1.00 21.03 606 GLY A O 1
ATOM 4825 N N . ASP A 1 607 ? -57.467 -7.151 -18.064 1.00 23.69 607 ASP A N 1
ATOM 4826 C CA . ASP A 1 607 ? -58.269 -5.960 -18.404 1.00 23.69 607 ASP A CA 1
ATOM 4827 C C . ASP A 1 607 ? -57.799 -4.498 -18.207 1.00 23.69 607 ASP A C 1
ATOM 4829 O O . ASP A 1 607 ? -57.189 -4.081 -17.225 1.00 23.69 607 ASP A O 1
ATOM 4833 N N . GLN A 1 608 ? -58.125 -3.740 -19.267 1.00 27.27 608 GLN A N 1
ATOM 4834 C CA . GLN A 1 608 ? -57.774 -2.371 -19.660 1.00 27.27 608 GLN A CA 1
ATOM 4835 C C . GLN A 1 608 ? -58.850 -1.315 -19.289 1.00 27.27 608 GLN A C 1
ATOM 4837 O O . GLN A 1 608 ? -59.983 -1.660 -18.975 1.00 27.27 608 GLN A O 1
ATOM 4842 N N . GLU A 1 609 ? -58.478 -0.037 -19.512 1.00 23.91 609 GLU A N 1
ATOM 4843 C CA . GLU A 1 609 ? -59.267 1.227 -19.583 1.00 23.91 609 GLU A CA 1
ATOM 4844 C C . GLU A 1 609 ? -59.557 1.950 -18.238 1.00 23.91 609 GLU A C 1
ATOM 4846 O O . GLU A 1 609 ? -59.841 1.314 -17.237 1.00 23.91 609 GLU A O 1
ATOM 4851 N N . ALA A 1 610 ? -59.483 3.287 -18.072 1.00 23.80 610 ALA A N 1
ATOM 4852 C CA . ALA A 1 610 ? -59.595 4.429 -18.993 1.00 23.80 610 ALA A CA 1
ATOM 4853 C C . ALA A 1 610 ? -58.869 5.726 -18.500 1.00 23.80 610 ALA A C 1
ATOM 4855 O O . ALA A 1 610 ? -58.467 5.859 -17.349 1.00 23.80 610 ALA A O 1
ATOM 4856 N N . ILE A 1 611 ? -58.755 6.692 -19.424 1.00 26.06 611 ILE A N 1
ATOM 4857 C CA . ILE A 1 611 ? -58.052 8.009 -19.457 1.00 26.06 611 ILE A CA 1
ATOM 4858 C C . ILE A 1 611 ? -58.954 9.167 -18.903 1.00 26.06 611 ILE A C 1
ATOM 4860 O O . ILE A 1 611 ? -60.172 8.989 -18.943 1.00 26.06 611 ILE A O 1
ATOM 4864 N N . PRO A 1 612 ? -58.454 10.351 -18.419 1.00 31.41 612 PRO A N 1
ATOM 4865 C CA . PRO A 1 612 ? -58.303 11.569 -19.264 1.00 31.41 612 PRO A CA 1
ATOM 4866 C C . PRO A 1 612 ? -57.109 12.539 -19.004 1.00 31.41 612 PRO A C 1
ATOM 4868 O O . PRO A 1 612 ? -56.930 13.081 -17.923 1.00 31.41 612 PRO A O 1
ATOM 4871 N N . ARG A 1 613 ? -56.374 12.793 -20.107 1.00 25.39 613 ARG A N 1
ATOM 4872 C CA . ARG A 1 613 ? -55.717 14.008 -20.684 1.00 25.39 613 ARG A CA 1
ATOM 4873 C C . ARG A 1 613 ? -55.531 15.322 -19.883 1.00 25.39 613 ARG A C 1
ATOM 4875 O O . ARG A 1 613 ? -56.506 15.879 -19.398 1.00 25.39 613 ARG A O 1
ATOM 4882 N N . CYS A 1 614 ? -54.338 15.939 -20.037 1.00 22.30 614 CYS A N 1
ATOM 4883 C CA . CYS A 1 614 ? -54.083 17.196 -20.807 1.00 22.30 614 CYS A CA 1
ATOM 4884 C C . CYS A 1 614 ? -52.572 17.586 -20.827 1.00 22.30 614 CYS A C 1
ATOM 4886 O O . CYS A 1 614 ? -51.988 17.842 -19.785 1.00 22.30 614 CYS A O 1
ATOM 4888 N N . THR A 1 615 ? -51.883 17.435 -21.974 1.00 23.25 615 THR A N 1
ATOM 4889 C CA . THR A 1 615 ? -51.269 18.471 -22.865 1.00 23.25 615 THR A CA 1
ATOM 4890 C C . THR A 1 615 ? -50.094 19.312 -22.333 1.00 23.25 615 THR A C 1
ATOM 4892 O O . THR A 1 615 ? -50.318 20.144 -21.470 1.00 23.25 615 THR A O 1
ATOM 4895 N N . PHE A 1 616 ? -48.918 19.238 -22.992 1.00 23.20 616 PHE A N 1
ATOM 4896 C CA . PHE A 1 616 ? -48.278 20.385 -23.681 1.00 23.20 616 PHE A CA 1
ATOM 4897 C C . PHE A 1 616 ? -47.201 19.942 -24.715 1.00 23.20 616 PHE A C 1
ATOM 4899 O O . PHE A 1 616 ? -46.278 19.198 -24.411 1.00 23.20 616 PHE A O 1
ATOM 4906 N N . THR A 1 617 ? -47.433 20.388 -25.956 1.00 23.44 617 THR A N 1
ATOM 4907 C CA . THR A 1 617 ? -46.587 20.656 -27.147 1.00 23.44 617 THR A CA 1
ATOM 4908 C C . THR A 1 617 ? -45.204 20.020 -27.359 1.00 23.44 617 THR A C 1
ATOM 4910 O O . THR A 1 617 ? -44.270 20.228 -26.592 1.00 23.44 617 THR A O 1
ATOM 4913 N N . GLY A 1 618 ? -45.044 19.416 -28.544 1.00 22.69 618 GLY A N 1
ATOM 4914 C CA . GLY A 1 618 ? -43.758 19.053 -29.139 1.00 22.69 618 GLY A CA 1
ATOM 4915 C C . GLY A 1 618 ? -43.131 20.142 -30.021 1.00 22.69 618 GLY A C 1
ATOM 4916 O O . GLY A 1 618 ? -43.810 21.038 -30.522 1.00 22.69 618 GLY A O 1
ATOM 4917 N N . GLY A 1 619 ? -41.829 19.988 -30.262 1.00 21.88 619 GLY A N 1
ATOM 4918 C CA . GLY A 1 619 ? -41.052 20.699 -31.273 1.00 21.88 619 GLY A CA 1
ATOM 4919 C C . GLY A 1 619 ? -39.993 19.761 -31.855 1.00 21.88 619 GLY A C 1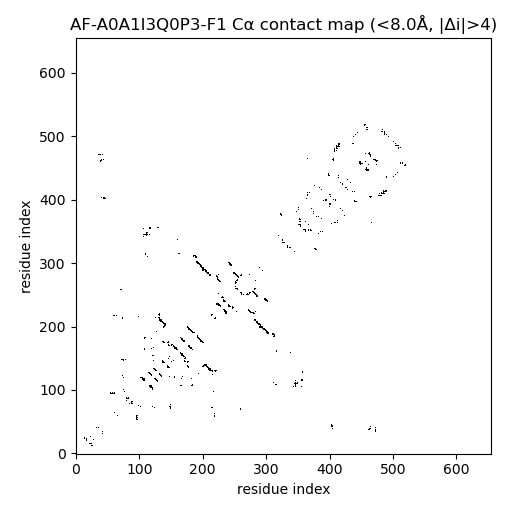
ATOM 4920 O O . GLY A 1 619 ? -39.140 19.258 -31.132 1.00 21.88 619 GLY A O 1
ATOM 4921 N N . ARG A 1 620 ? -40.097 19.483 -33.159 1.00 25.19 620 ARG A N 1
ATOM 4922 C CA . ARG A 1 620 ? -39.137 18.707 -33.959 1.00 25.19 620 ARG A CA 1
ATOM 4923 C C . ARG A 1 620 ? -37.828 19.488 -34.102 1.00 25.19 620 ARG A C 1
ATOM 4925 O O . ARG A 1 620 ? -37.893 20.665 -34.441 1.00 25.19 620 ARG A O 1
ATOM 4932 N N . PHE A 1 621 ? -36.679 18.818 -34.007 1.00 24.22 621 PHE A N 1
ATOM 4933 C CA . PHE A 1 621 ? -35.451 19.293 -34.646 1.00 24.22 621 PHE A CA 1
ATOM 4934 C C . PHE A 1 621 ? -34.820 18.200 -35.506 1.00 24.22 621 PHE A C 1
ATOM 4936 O O . PHE A 1 621 ? -34.566 17.076 -35.082 1.00 24.22 621 PHE A O 1
ATOM 4943 N N . SER A 1 622 ? -34.662 18.582 -36.765 1.00 23.84 622 SER A N 1
ATOM 4944 C CA . SER A 1 622 ? -34.009 17.914 -37.876 1.00 23.84 622 SER A CA 1
ATOM 4945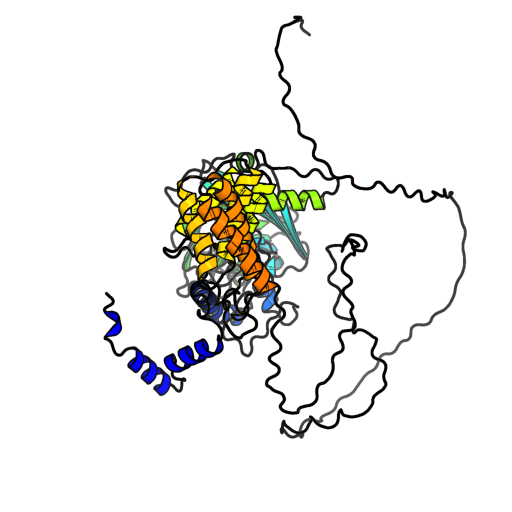 C C . SER A 1 622 ? -32.514 17.719 -37.635 1.00 23.84 622 SER A C 1
ATOM 4947 O O . SER A 1 622 ? -31.826 18.637 -37.193 1.00 23.84 622 SER A O 1
ATOM 4949 N N . GLN A 1 623 ? -32.025 16.540 -38.012 1.00 23.22 623 GLN A N 1
ATOM 4950 C CA . GLN A 1 623 ? -30.611 16.225 -38.171 1.00 23.22 623 GLN A CA 1
ATOM 4951 C C . GLN A 1 623 ? -29.973 17.151 -39.219 1.00 23.22 623 GLN A C 1
ATOM 4953 O O . GLN A 1 623 ? -30.398 17.169 -40.373 1.00 23.22 623 GLN A O 1
ATOM 4958 N N . PHE A 1 624 ? -28.926 17.872 -38.824 1.00 22.47 624 PHE A N 1
ATOM 4959 C CA . PHE A 1 624 ? -27.897 18.369 -39.731 1.00 22.47 624 PHE A CA 1
ATOM 4960 C C . PHE A 1 624 ? -26.583 17.693 -39.348 1.00 22.47 624 PHE A C 1
ATOM 4962 O O . PHE A 1 624 ? -26.066 17.886 -38.250 1.00 22.47 624 PHE A O 1
ATOM 4969 N N . ILE A 1 625 ? -26.073 16.875 -40.264 1.00 22.28 625 ILE A N 1
ATOM 4970 C CA . ILE A 1 625 ? -24.717 16.334 -40.243 1.00 22.28 625 ILE A CA 1
ATOM 4971 C C . ILE A 1 625 ? -23.813 17.422 -40.826 1.00 22.28 625 ILE A C 1
ATOM 4973 O O . ILE A 1 625 ? -23.969 17.789 -41.990 1.00 22.28 625 ILE A O 1
ATOM 4977 N N . VAL A 1 626 ? -22.868 17.929 -40.036 1.00 22.39 626 VAL A N 1
ATOM 4978 C CA . VAL A 1 626 ? -21.697 18.652 -40.547 1.00 22.39 626 VAL A CA 1
ATOM 4979 C C . VAL A 1 626 ? -20.483 17.787 -40.250 1.00 22.39 626 VAL A C 1
ATOM 4981 O O . VAL A 1 626 ? -20.053 17.663 -39.108 1.00 22.39 626 VAL A O 1
ATOM 4984 N N . ALA A 1 627 ? -19.959 17.163 -41.301 1.00 23.78 627 ALA A N 1
ATOM 4985 C CA . ALA A 1 627 ? -18.651 16.535 -41.300 1.00 23.78 627 ALA A CA 1
ATOM 4986 C C . ALA A 1 627 ? -17.582 17.633 -41.394 1.00 23.78 627 ALA A C 1
ATOM 4988 O O . ALA A 1 627 ? -17.574 18.406 -42.352 1.00 23.78 627 ALA A O 1
ATOM 4989 N N . ALA A 1 628 ? -16.674 17.694 -40.421 1.00 23.80 628 ALA A N 1
ATOM 4990 C CA . ALA A 1 628 ? -15.436 18.459 -40.524 1.00 23.80 628 ALA A CA 1
ATOM 4991 C C . ALA A 1 628 ? -14.264 17.476 -40.443 1.00 23.80 628 ALA A C 1
ATOM 4993 O O . ALA A 1 628 ? -14.024 16.852 -39.412 1.00 23.80 628 ALA A O 1
ATOM 4994 N N . GLY A 1 629 ? -13.590 17.294 -41.579 1.00 23.31 629 GLY A N 1
ATOM 4995 C CA . GLY A 1 629 ? -12.420 16.438 -41.716 1.00 23.31 629 GLY A CA 1
ATOM 4996 C C . GLY A 1 629 ? -11.188 17.042 -41.045 1.00 23.31 629 GLY A C 1
ATOM 4997 O O . GLY A 1 629 ? -10.926 18.239 -41.151 1.00 23.31 629 GLY A O 1
ATOM 4998 N N . PHE A 1 630 ? -10.418 16.183 -40.381 1.00 23.03 630 PHE A N 1
ATOM 4999 C CA . PHE A 1 630 ? -9.093 16.495 -39.860 1.00 23.03 630 PHE A CA 1
ATOM 5000 C C . PHE A 1 630 ? -8.117 16.749 -41.015 1.00 23.03 630 PHE A C 1
ATOM 5002 O O . PHE A 1 630 ? -7.877 15.866 -41.837 1.00 23.03 630 PHE A O 1
ATOM 5009 N N . CYS A 1 631 ? -7.522 17.942 -41.051 1.00 22.67 631 CYS A N 1
ATOM 5010 C CA . CYS A 1 631 ? -6.368 18.243 -41.890 1.00 22.67 631 CYS A CA 1
ATOM 5011 C C . CYS A 1 631 ? -5.111 18.282 -41.012 1.00 22.67 631 CYS A C 1
ATOM 5013 O O . CYS A 1 631 ? -5.064 18.990 -40.008 1.00 22.67 631 CYS A O 1
ATOM 5015 N N . GLN A 1 632 ? -4.102 17.504 -41.399 1.00 30.97 632 GLN A N 1
ATOM 5016 C CA . GLN A 1 632 ? -2.753 17.527 -40.840 1.00 30.97 632 GLN A CA 1
ATOM 5017 C C . GLN A 1 632 ? -2.032 18.817 -41.264 1.00 30.97 632 GLN A C 1
ATOM 5019 O O . GLN A 1 632 ? -1.926 19.061 -42.463 1.00 30.97 632 GLN A O 1
ATOM 5024 N N . GLN A 1 633 ? -1.517 19.603 -40.309 1.00 24.73 633 GLN A N 1
ATOM 5025 C CA . GLN A 1 633 ? -0.228 20.322 -40.371 1.00 24.73 633 GLN A CA 1
ATOM 5026 C C . GLN A 1 633 ? 0.082 21.030 -39.026 1.00 24.73 633 GLN A C 1
ATOM 5028 O O . GLN A 1 633 ? -0.849 21.422 -38.323 1.00 24.73 633 GLN A O 1
ATOM 5033 N N . PRO A 1 634 ? 1.367 21.175 -38.635 1.00 26.28 634 PRO A N 1
ATOM 5034 C CA . PRO A 1 634 ? 1.771 21.652 -37.310 1.00 26.28 634 PRO A CA 1
ATOM 5035 C C . PRO A 1 634 ? 1.815 23.186 -37.219 1.00 26.28 634 PRO A C 1
ATOM 5037 O O . PRO A 1 634 ? 2.357 23.856 -38.097 1.00 26.28 634 PRO A O 1
ATOM 5040 N N . LEU A 1 635 ? 1.302 23.746 -36.120 1.00 25.25 635 LEU A N 1
ATOM 5041 C CA . LEU A 1 635 ? 1.455 25.160 -35.767 1.00 25.25 635 LEU A CA 1
ATOM 5042 C C . LEU A 1 635 ? 2.689 25.340 -34.871 1.00 25.25 635 LEU A C 1
ATOM 5044 O O . LEU A 1 635 ? 2.697 24.922 -33.717 1.00 25.25 635 LEU A O 1
ATOM 5048 N N . TYR A 1 636 ? 3.726 25.984 -35.409 1.00 25.14 636 TYR A N 1
ATOM 5049 C CA . TYR A 1 636 ? 4.843 26.537 -34.640 1.00 25.14 636 TYR A CA 1
ATOM 5050 C C . TYR A 1 636 ? 4.414 27.860 -33.987 1.00 25.14 636 TYR A C 1
ATOM 5052 O O . TYR A 1 636 ? 3.971 28.774 -34.682 1.00 25.14 636 TYR A O 1
ATOM 5060 N N . ALA A 1 637 ? 4.595 27.995 -32.673 1.00 25.39 637 ALA A N 1
ATOM 5061 C CA . ALA A 1 637 ? 4.480 29.274 -31.975 1.00 25.39 637 ALA A CA 1
ATOM 5062 C C . ALA A 1 637 ? 5.846 29.986 -31.950 1.00 25.39 637 ALA A C 1
ATOM 5064 O O . ALA A 1 637 ? 6.845 29.396 -31.541 1.00 25.39 637 ALA A O 1
ATOM 5065 N N . GLN A 1 638 ? 5.899 31.253 -32.379 1.00 25.69 638 GLN A N 1
ATOM 5066 C CA . GLN A 1 638 ? 7.059 32.130 -32.170 1.00 25.69 638 GLN A CA 1
ATOM 5067 C C . GLN A 1 638 ? 6.891 32.985 -30.900 1.00 25.69 638 GLN A C 1
ATOM 5069 O O . GLN A 1 638 ? 5.769 33.389 -30.590 1.00 25.69 638 GLN A O 1
ATOM 5074 N N . PRO A 1 639 ? 7.983 33.308 -30.179 1.00 29.16 639 PRO A N 1
ATOM 5075 C CA . PRO A 1 639 ? 7.933 34.110 -28.960 1.00 29.16 639 PRO A CA 1
ATOM 5076 C C . PRO A 1 639 ? 7.845 35.614 -29.269 1.00 29.16 639 PRO A C 1
ATOM 5078 O O . PRO A 1 639 ? 8.705 36.180 -29.945 1.00 29.16 639 PRO A O 1
ATOM 5081 N N . GLY A 1 640 ? 6.812 36.276 -28.744 1.00 27.80 640 GLY A N 1
ATOM 5082 C CA . GLY A 1 640 ? 6.649 37.729 -28.812 1.00 27.80 640 GLY A CA 1
ATOM 5083 C C . GLY A 1 640 ? 7.438 38.452 -27.718 1.00 27.80 640 GLY A C 1
ATOM 5084 O O . GLY A 1 640 ? 7.248 38.195 -26.531 1.00 27.80 640 GLY A O 1
ATOM 5085 N N . GLN A 1 641 ? 8.306 39.378 -28.128 1.00 27.02 641 GLN A N 1
ATOM 5086 C CA . GLN A 1 641 ? 8.969 40.361 -27.268 1.00 27.02 641 GLN A CA 1
ATOM 5087 C C . GLN A 1 641 ? 7.953 41.357 -26.686 1.00 27.02 641 GLN A C 1
ATOM 5089 O O . GLN A 1 641 ? 7.124 41.888 -27.422 1.00 27.02 641 GLN A O 1
ATOM 5094 N N . ILE A 1 642 ? 8.078 41.698 -25.399 1.00 29.11 642 ILE A N 1
ATOM 5095 C CA . ILE A 1 642 ? 7.441 42.889 -24.820 1.00 29.11 642 ILE A CA 1
ATOM 5096 C C . ILE A 1 642 ? 8.535 43.817 -24.285 1.00 29.11 642 ILE A C 1
ATOM 5098 O O . ILE A 1 642 ? 9.172 43.549 -23.268 1.00 29.11 642 ILE A O 1
ATOM 5102 N N . SER A 1 643 ? 8.745 44.922 -24.998 1.00 27.72 643 SER A N 1
ATOM 5103 C CA . SER A 1 643 ? 9.451 46.121 -24.545 1.00 27.72 643 SER A CA 1
ATOM 5104 C C . SER A 1 643 ? 8.486 47.047 -23.800 1.00 27.72 643 SER A C 1
ATOM 5106 O O . SER A 1 643 ? 7.395 47.327 -24.295 1.00 27.72 643 SER A O 1
ATOM 5108 N N . GLY A 1 644 ? 8.885 47.528 -22.622 1.00 27.14 644 GLY A N 1
ATOM 5109 C CA . GLY A 1 644 ? 8.072 48.418 -21.788 1.00 27.14 644 GLY A CA 1
ATOM 5110 C C . GLY A 1 644 ? 8.022 49.877 -22.252 1.00 27.14 644 GLY A C 1
ATOM 5111 O O . GLY A 1 644 ? 8.811 50.282 -23.100 1.00 27.14 644 GLY A O 1
ATOM 5112 N N . THR A 1 645 ? 7.116 50.669 -21.658 1.00 29.34 645 THR A N 1
ATOM 5113 C CA . THR A 1 645 ? 7.393 51.918 -20.900 1.00 29.34 645 THR A CA 1
ATOM 5114 C C . THR A 1 645 ? 6.103 52.689 -20.515 1.00 29.34 645 THR A C 1
ATOM 5116 O O . THR A 1 645 ? 5.433 53.249 -21.371 1.00 29.34 645 THR A O 1
ATOM 5119 N N . THR A 1 646 ? 5.842 52.747 -19.194 1.00 30.27 646 THR A N 1
ATOM 5120 C CA . THR A 1 646 ? 5.508 53.936 -18.347 1.00 30.27 646 THR A CA 1
ATOM 5121 C C . THR A 1 646 ? 4.135 54.679 -18.459 1.00 30.27 646 THR A C 1
ATOM 5123 O O . THR A 1 646 ? 3.323 54.336 -19.308 1.00 30.27 646 THR A O 1
ATOM 5126 N N . PRO A 1 647 ? 3.764 55.591 -17.511 1.00 42.75 647 PRO A N 1
ATOM 5127 C CA . PRO A 1 647 ? 2.725 55.325 -16.498 1.00 42.75 647 PRO A CA 1
ATOM 5128 C C . PRO A 1 647 ? 1.614 56.405 -16.445 1.00 42.75 647 PRO A C 1
ATOM 5130 O O . PRO A 1 647 ? 1.731 57.439 -17.091 1.00 42.75 647 PRO A O 1
ATOM 5133 N N . LEU A 1 648 ? 0.599 56.255 -15.581 1.00 28.97 648 LEU A N 1
ATOM 5134 C CA . LEU A 1 648 ? -0.179 57.402 -15.079 1.00 28.97 648 LEU A CA 1
ATOM 5135 C C . LEU A 1 648 ? -0.740 57.153 -13.668 1.00 28.97 648 LEU A C 1
ATOM 5137 O O . LEU A 1 648 ? -1.326 56.116 -13.374 1.00 28.97 648 LEU A O 1
ATOM 5141 N N . GLN A 1 649 ? -0.486 58.138 -12.806 1.00 33.78 649 GLN A N 1
ATOM 5142 C CA . GLN A 1 649 ? -0.916 58.278 -11.415 1.00 33.78 649 GLN A CA 1
ATOM 5143 C C . GLN A 1 649 ? -2.400 58.657 -11.285 1.00 33.78 649 GLN A C 1
ATOM 5145 O O . GLN A 1 649 ? -2.935 59.336 -12.158 1.00 33.78 649 GLN A O 1
ATOM 5150 N N . ASN A 1 650 ? -2.980 58.312 -10.125 1.00 32.03 650 ASN A N 1
ATOM 5151 C CA . ASN A 1 650 ? -3.901 59.079 -9.250 1.00 32.03 650 ASN A CA 1
ATOM 5152 C C . ASN A 1 650 ? -4.883 58.096 -8.582 1.00 32.03 650 ASN A C 1
ATOM 5154 O O . ASN A 1 650 ? -5.391 57.206 -9.244 1.00 32.03 650 ASN A O 1
ATOM 5158 N N . GLY A 1 651 ? -5.227 58.156 -7.298 1.00 30.70 651 GLY A N 1
ATOM 5159 C CA . GLY A 1 651 ? -4.916 59.081 -6.216 1.00 30.70 651 GLY A CA 1
ATOM 5160 C C . GLY A 1 651 ? -5.524 58.534 -4.912 1.00 30.70 651 GLY A C 1
ATOM 5161 O O . GLY A 1 651 ? -6.409 57.681 -4.935 1.00 30.70 651 GLY A O 1
ATOM 5162 N N . LYS A 1 652 ? -5.020 59.009 -3.770 1.00 39.19 652 LYS A N 1
ATOM 5163 C CA . LYS A 1 652 ? -5.611 58.799 -2.438 1.00 39.19 652 LYS A CA 1
ATOM 5164 C C . LYS A 1 652 ? -6.818 59.728 -2.243 1.00 39.19 652 LYS A C 1
ATOM 5166 O O . LYS A 1 652 ? -6.760 60.879 -2.664 1.00 39.19 652 LYS A O 1
ATOM 5171 N N . GLY A 1 653 ? -7.827 59.281 -1.498 1.00 34.41 653 GLY A N 1
ATOM 5172 C CA . GLY A 1 653 ? -8.896 60.117 -0.937 1.00 34.41 653 GLY A CA 1
ATOM 5173 C C . GLY A 1 653 ? -9.822 59.265 -0.074 1.00 34.41 653 GLY A C 1
ATOM 5174 O O . GLY A 1 653 ? -10.236 58.209 -0.528 1.00 34.41 653 GLY A O 1
ATOM 5175 N N . GLY A 1 654 ? -10.047 59.668 1.179 1.00 35.53 654 GLY A N 1
ATOM 5176 C CA . GLY A 1 654 ? -10.665 58.841 2.217 1.00 35.53 654 GLY A CA 1
ATOM 5177 C C . GLY A 1 654 ? -12.194 58.803 2.210 1.00 35.53 654 GLY A C 1
ATOM 5178 O O . GLY A 1 654 ? -12.848 59.520 1.453 1.00 35.53 654 GLY A O 1
ATOM 5179 N N . GLY A 1 655 ? -12.714 57.964 3.105 1.00 37.81 655 GLY A N 1
ATOM 5180 C CA . GLY A 1 655 ? -14.128 57.675 3.327 1.00 37.81 655 GLY A CA 1
ATOM 5181 C C . GLY A 1 655 ? -14.263 56.411 4.151 1.00 37.81 655 GLY A C 1
ATOM 5182 O O . GLY A 1 655 ? -14.079 55.341 3.538 1.00 37.81 655 GLY A O 1
#

InterPro domains:
  IPR008928 Six-hairpin glycosidase superfamily [SSF48208] (336-501)
  IPR012341 Six-hairpin glycosidase-like superfamily [G3DSA:1.50.10.10] (343-543)

Nearest PDB structures (foldseek):
  4zlf-assembly1_A  TM=6.393E-01  e=4.064E-11  Saccharophagus degradans 2-40
  3s4b-assembly1_B  TM=6.623E-01  e=1.757E-10  Cellulomonas uda
  8hob-assembly1_B  TM=6.472E-01  e=3.848E-10  Acetivibrio thermocellus
  8rfg-assembly1_A  TM=6.611E-01  e=1.498E-09  Agrobacterium tumefaciens
  3qde-assembly1_A  TM=5.754E-01  e=3.122E-10  Acetivibrio thermocellus

Sequence (655 aa):
MNWMNWLPWRYLVKRAAKRHGFLDPIALLGKLHSFAQPSEVGEPIELLRAGVVFHARGLINSRVIQHNLDWVWPYWVERQFDPGDPAFIPRAFSITHINLSNRNWTAIGQPDLDELPIVDPRGLLTPWYDGWSLDGWVLADDGRCLLPSRCRSSRQKYELDDEGVCVVTESATDGLSLTSRARVVVENGKPFCQMVLQARSEVAGSLVLSLRPANPEGISFINRVTLSTGRDHWVVDGRPAVTFSRPAEHHHVSDYHEGDVRIHLQDKDDQAEGRCDVGMVTAAALFPLRANEVSELTVTVPLSHEGAEKLPSDGWQKALQGHARLECPDDHWQFLYDSAIRSLVLHSPEDVYPGPYTYKRFWFRDAAFIIHALLCAGMTDRAERALAQFPDRQLKNGYFRSQEGEWDANGEVLWILKRYHELTGTPLPDSWHEPVAKGARWILKKRLSDHLEQPHAGLLPAGFSAEHLGPNDYYYWDDFWGIAGLRAAADLFESLDKKASDEFTVGARAFSRAVALPPVHNSHHQSAGQAHQYRAEYPFEPHRTLLEGIQPARVGEQPGHHQVPAGIDNQCGGCITEFGQQAGVGANHLAEQGQEEHGDFRVQEGDQEAIPRCTFTGGRFSQFIVAAGFCQQPLYAQPGQISGTTPLQNGKGGG

Foldseek 3Di:
DDPVPPDVVLVVQQVVQVVVVHDSVVVVVVVVQVVQPPDPDGFWVVVVVLVVVLQVQQQVQVVQCVVFVVAQDALQSVQCCDPPHPNHDDDPPDNGHWRDDQPPWDWADFFLDLFTWTAGQQGWTDRGFLAWTKFKKWAAPVGDIDGSSPAPDKDWDWDQDQQAIWIWMWGDDDQKIKIWIWHWAADPLFIKTKIKIKIAHQAKTWIKMKIFQADSTHGNFWFKWFQDPQQAFIDTPNHTFKGKPHHFPAKFKDESVRGYRVVCPVPDDGDGMDGYPVRGMMMMGIDIHHRGDMDMMMMIGTPDDPPDGGHDSSRSVVQLPPWDADDDPDPVVNCVVSVVSSQLSNQQNQAGFPDNHSGNADDLVNRLVSLLVCLNRVVLVSSVSHLVCQLVQADPQLDNDRTPFALLSLLSNLLSQLVSCVSVVDQDPPVCLVSLLSSLVSLLVQFADCPDPWLRHRAHAFTQHPVVNDRTGGDVSSLVSSLNSLCSSLVSCVPPPVVSNVVSVVSSVSSVVSSVDDGPPPPPPPPDDDDPDPPPPDDDDPDDDPDPDDDDDDPDDDPPPPDDDDDDDPPDPDDPPPDPPDDDDDDDDDDDDDDDDDDDDDDDDDDDDDDDDDDDDDDDDDDDDDDDDDDDDDDDDDDDDDDDDDDDDDDDDDD

Mean predicted aligned error: 14.72 Å

pLDDT: mean 77.24, std 27.46, range [21.03, 98.88]

Organism: NCBI:txid930118

Solvent-accessible surface area (backbone atoms only — not comparable to full-atom values): 38982 Å² total; per-residue (Å²): 136,76,78,79,79,78,62,67,54,70,58,52,53,38,51,52,32,48,72,72,75,41,72,43,59,68,62,46,50,56,50,56,57,61,70,43,62,77,27,90,51,70,82,29,65,68,56,51,54,50,48,51,56,49,45,53,46,5,38,51,27,43,66,50,47,72,78,44,73,88,39,92,53,56,44,46,52,55,32,31,72,32,88,89,37,94,60,39,60,90,56,96,84,56,77,50,45,63,70,87,53,79,78,67,58,48,68,32,38,50,58,66,41,84,68,41,22,37,29,44,76,52,49,43,34,26,64,45,85,88,34,41,20,41,40,69,34,41,40,36,73,87,69,55,69,46,46,43,43,76,45,86,49,63,52,66,50,79,48,77,60,77,85,37,43,32,45,38,24,40,32,48,53,96,66,32,39,39,35,37,38,37,29,37,48,64,57,100,31,43,47,26,42,34,38,38,40,40,34,35,28,68,47,42,31,28,39,32,44,31,45,38,33,30,37,94,69,38,74,15,76,27,42,33,42,34,51,41,95,74,35,29,33,37,29,47,72,88,38,86,48,40,37,43,75,56,56,42,79,43,31,42,53,22,24,67,90,79,39,48,33,78,82,39,75,86,78,56,74,79,43,58,65,39,64,19,97,88,18,43,28,23,35,38,37,27,35,82,34,51,52,70,39,79,42,76,46,45,33,40,25,75,66,62,64,92,87,59,79,69,49,65,86,56,34,44,53,58,73,58,55,76,43,66,78,84,88,59,95,47,67,66,63,38,49,54,51,61,49,50,55,52,49,50,43,57,32,36,38,72,54,46,30,81,36,67,60,100,42,57,50,70,40,54,64,56,34,36,54,53,37,48,52,30,46,74,32,50,38,46,72,58,29,49,52,36,57,67,54,50,65,82,40,42,45,97,76,20,48,43,56,67,51,61,42,44,64,28,31,36,8,38,52,32,34,42,56,39,50,48,29,71,74,68,68,50,78,78,57,77,84,47,50,60,55,51,55,32,20,42,53,27,52,68,65,59,29,38,56,74,83,46,97,52,61,60,26,31,29,57,60,33,22,39,42,85,92,71,74,56,76,39,41,73,54,68,65,34,44,51,27,36,32,47,8,17,46,27,45,15,62,72,20,52,87,76,38,53,68,59,11,50,52,27,44,53,47,23,54,54,38,52,50,32,72,68,47,72,65,67,79,73,87,79,72,87,68,95,67,85,82,79,80,81,77,79,90,69,87,85,71,89,89,71,83,94,80,83,81,83,75,82,79,74,88,86,71,82,81,72,95,81,74,79,85,87,82,77,83,93,79,76,92,81,84,94,81,82,82,89,85,84,76,97,74,82,91,78,89,86,90,82,88,85,82,89,86,90,83,87,87,85,90,83,89,85,89,84,89,86,86,88,90,84,91,84,86,89,81,90,81,81,90,78,88,81,88,79,81,89,77,92,79,87,85,83,85,79,88,80,84,83,83,87,86,89,87,86,91,86,82,89,80,89,134

Radius of gyration: 32.7 Å; Cα contacts (8 Å, |Δi|>4): 1044; chains: 1; bounding box: 94×110×80 Å